Protein 7Q0D (pdb70)

Secondary structure (DSSP, 8-state):
----SSTTTSTTTHHHH-GGGGSSS-S--EE-GGG-EE-TTPPPEEEE--GGGEEEEEE-SSSEEEEE--SSSSSEEEETT-SS-EEEEEEEEEE-SSTT---SSEETTB--SEEEEEEEE-TTT-SSHHHHTTSTTSEEEEEEEEEESS--GGGHHHHHHGGG--STT-EEE--S--GGGGS-S---EEEEEE--SSTT--S-EEEEEESS-EEE-HHHHHHHHTSBSSPTTS---B-----PPP---TT---EE--/----SSTTTSTTTGGGT-GGGGSSS-S--EE-GGG-EE-TTPPPEEEE--GGGEEEEEE-SSSEEEEE--SSSSSEEEETT-SS-EEEEEEEEEE-SBTTB--SSEETTB--SEEEEEEEEETTT-SSHHHHTTSTTSEEEEEEEEEESS--GGGHHHHHHGGGS-STT-EEE--S--GGGGS-S---EEEEEE--SSTT--S-EEEEEESS-EEE-HHHHHHHHTSBSSPTTSPP-B----PPPP---TT---EE--

Sequence (516 aa):
PDWGYDDKNGPEQWSKLYPIANGNNNQSPVDIKTSEETKHDTSLKPIISVSYNPATAKEEIIINVGHSFHVNNFEEDDNDNRSVLKGGPFSSDSYRRLFFQQFHFHWGSSTTNEHGSEHTVDGVKYYSSAELHVAHWNSAKYSSLAEAASKKADGLAVIGVLLMKVGEANPKKLQQKVLDALQAIKTKGKRAPPFTNFDPSTLLPSSSLDFWTYPGSLLTHPPLYESVTWIICKEESISSVSSSEQLAQFRSLLSNVVEGDNAVPMQQHNNRPTQPPLKGRTVRRASSFFPDWGYDDKNGPEQWSKLYPPIANGNNNQSPVDIKTSEETKHDTSLKPISVSYNPATAKKEIINVGHSFHVNFEDNDNRSVLKGGPFSDSYRLFFQQFHFHWGSTNEHHGSEHTVDGVKYSSAELHVAHWNSAKYSSLAEAASKADGLAVIGVLMKVGEANPKLQKVLDALQAIKTKKGKRAPFTNFDPSTLLPSSSLDFWTYPGSLTHPPLYESVTWIICKEESISSVSSSEQLAQFRSLLSNVEGDNNAVPMQHNNRPTQPLKGRTVRASF

B-factor: mean 17.83, std 14.81, range [5.73, 691.13]

Radius of gyration: 23.75 Å; Cα contacts (8 Å, |Δi|>4): 1484; chains: 2; bounding box: 65×41×68 Å

GO terms:
  GO:0016836 hydro-lyase activity (F, IDA)
  GO:0004064 arylesterase activity (F, IMP)
  GO:0004089 carbonate dehydratase activity (F, IMP)
  GO:0004089 carbonate dehydratase activity (F, IDA)
  GO:0018820 cyanamide hydratase activity (F, IDA)
  GO:0004089 carbonate dehydratase activity (F, EXP)
  GO:0004089 carbonate dehydratase activity (F, TAS)
  GO:0005829 cytosol (C, TAS)
  GO:0005515 protein binding (F, IPI)
  GO:0070062 extracellular exosome (C, HDA)

Foldseek 3Di:
DQAACDPVHRLVPVCVVQVCSQPQFADDAEAEPVFFAADPQFFFKDWQAFQQQFWKWAAALLWIKGFGNQVDANTWIDTGPDPATWHWTIKTKFAAQAQQATDQYHYNPGHGGMKIKTKTFRVVPDPDLVVLQQAQQTMEIEMAGEHADDADCLCVLVLVCCVQHQEHGGMDTDGRDDCCSVPDPGQWWKWWFHFDNDPVTRRRYTYTYGPDHHYHHRVSSVSRQSRFSHHPPDDGHTSSGGHHYHDDNNPIHIYTYD/DQAACDPVHRLVNQCVVAVCSQPQFADDAEAEPVQAAADQVFWFKDWQAFQQQFWKWAAALLWIKTFGNFQDANTWIDTGVDPAIWTWTIKTKFAAQAQQATDQYHYNPGHGGMKIKTKTFGVVPDPDLVVQQQAQQTMEIEIAGEHADDADVLCVLVLVCLVQHQEHGGMDTRGRHGCVVVHDPDQWWKWWFHFDNHPVGRSHYTYTYGPDHHYHHRVRSVSRQNRASHHPPDDGDTSSGGHHYHHDNNPIHIYTND

Solvent-accessible surface area: 21096 Å² total; per-residue (Å²): 125,81,29,10,23,82,146,90,48,2,27,139,63,4,36,144,80,40,43,63,6,113,16,91,44,2,0,0,1,42,0,95,54,103,90,27,128,103,32,124,86,22,139,114,17,42,36,58,19,48,54,63,2,3,85,28,0,4,1,30,4,38,4,0,30,0,12,3,55,48,82,56,82,94,4,18,0,76,15,5,38,27,126,52,41,8,29,1,20,17,0,21,0,4,0,0,61,70,37,129,57,0,0,0,0,7,21,80,44,83,111,51,3,0,1,0,3,0,18,2,5,0,19,67,102,21,24,17,26,53,27,0,18,60,60,85,44,0,12,0,7,3,0,0,8,0,124,56,45,147,60,10,106,107,0,104,86,0,8,80,20,5,129,32,0,67,12,68,34,84,66,19,119,6,74,111,21,37,0,33,60,2,13,12,122,34,46,50,2,15,0,1,64,2,0,44,8,38,5,37,0,36,50,0,3,25,5,1,0,3,70,60,44,20,38,0,10,46,126,18,0,48,73,0,42,50,0,30,35,18,72,132,81,89,132,54,76,65,8,99,67,0,21,4,54,54,35,82,58,122,78,27,66,9,70,6,30,115,143,124,52,9,23,84,147,90,42,3,32,151,81,5,40,102,51,47,41,61,5,116,16,92,43,2,0,0,1,48,0,74,55,104,112,32,64,112,34,120,87,22,66,117,16,56,33,66,13,52,54,64,1,2,78,35,0,2,0,27,7,39,3,0,30,0,5,0,61,30,74,58,85,83,3,18,0,68,18,4,42,27,117,42,31,7,30,1,28,16,0,22,0,3,0,0,39,68,36,120,47,0,5,2,0,14,21,76,50,76,115,48,2,0,0,0,3,0,19,2,7,0,23,67,64,33,26,21,28,52,28,0,17,62,70,86,54,0,12,0,9,2,0,0,5,0,114,54,44,145,62,13,104,110,0,92,82,0,4,79,17,5,125,33,0,65,13,70,34,84,62,18,115,5,74,112,20,35,0,32,59,4,15,10,111,31,54,46,2,12,1,2,69,2,0,40,7,37,4,34,0,46,48,0,3,27,5,1,1,2,88,60,35,17,39,0,10,44,126,12,0,48,72,0,40,50,0,31,35,19,74,130,76,90,138,55,83,66,8,102,68,1,29,6,71,55,37,77,54,122,76,26,68,6,77,4,30,101

InterPro domains:
  IPR001148 Alpha carbonic anhydrase domain [PF00194] (12-261)
  IPR001148 Alpha carbonic anhydrase domain [PS51144] (4-261)
  IPR001148 Alpha carbonic anhydrase domain [SM01057] (6-261)
  IPR018338 Carbonic anhydrase, alpha-class, conserved site [PS00162] (106-122)
  IPR023561 Carbonic anhydrase, alpha-class [PTHR18952] (5-256)
  IPR036398 Alpha carbonic anhydrase domain superfamily [G3DSA:3.10.200.10] (1-261)
  IPR036398 Alpha carbonic anhydrase domain superfamily [SSF51069] (5-261)

Organism: Homo sapiens (NCBI:txid9606)

Nearest PDB structures (foldseek):
  2nmx-assembly1_A  TM=1.002E+00  e=7.543E-59  Homo sapiens
  1jv0-assembly1_A  TM=1.001E+00  e=1.532E-57  Homo sapiens
  1crm-assembly1_A  TM=1.000E+00  e=3.308E-56  Homo sapiens
  3czv-assembly1_A  TM=9.896E-01  e=2.058E-46  Homo sapiens
  6zr9-assembly1_A  TM=9.814E-01  e=4.605E-42  Homo sapiens

Structure (mmCIF, N/CA/C/O backbone):
data_7Q0D
#
_entry.id   7Q0D
#
_cell.length_a   62.039
_cell.length_b   73.235
_cell.length_c   120.473
_cell.angle_alpha   90.000
_cell.angle_beta   90.000
_cell.angle_gamma   90.000
#
_symmetry.space_group_name_H-M   'P 21 21 21'
#
loop_
_entity.id
_entity.type
_entity.pdbx_description
1 polymer 'Carbonic anhydrase 1'
2 non-polymer 'ZINC ION'
3 non-polymer 'methyl 4-chloranyl-2-(phenylsulfonyl)-5-sulfamoyl-benzoate'
4 non-polymer 1,2-ETHANEDIOL
5 non-polymer 'ACETATE ION'
6 non-polymer DI(HYDROXYETHYL)ETHER
7 water water
#
loop_
_atom_site.group_PDB
_atom_site.id
_atom_site.type_symbol
_atom_site.label_atom_id
_atom_site.label_alt_id
_atom_site.label_comp_id
_atom_site.label_asym_id
_atom_site.label_entity_id
_atom_site.label_seq_id
_atom_site.pdbx_PDB_ins_code
_atom_site.Cartn_x
_atom_site.Cartn_y
_atom_site.Cartn_z
_atom_site.occupancy
_atom_site.B_iso_or_equiv
_atom_site.auth_seq_id
_atom_site.auth_comp_id
_atom_site.auth_asym_id
_atom_site.auth_atom_id
_atom_site.pdbx_PDB_model_num
ATOM 1 N N . PRO A 1 4 ? 24.833 -7.316 -17.487 1.00 29.42 3 PRO A N 1
ATOM 2 C CA . PRO A 1 4 ? 25.949 -7.856 -16.595 1.00 31.24 3 PRO A CA 1
ATOM 3 C C . PRO A 1 4 ? 25.718 -9.331 -16.267 1.00 25.68 3 PRO A C 1
ATOM 4 O O . PRO A 1 4 ? 24.623 -9.886 -16.466 1.00 32.25 3 PRO A O 1
ATOM 8 N N . ASP A 1 5 ? 26.815 -9.959 -15.850 1.00 25.96 4 ASP A N 1
ATOM 9 C CA . ASP A 1 5 ? 26.821 -11.368 -15.510 1.00 25.81 4 ASP A CA 1
ATOM 10 C C . ASP A 1 5 ? 26.285 -11.611 -14.106 1.00 24.71 4 ASP A C 1
ATOM 11 O O . ASP A 1 5 ? 26.400 -12.722 -13.588 1.00 24.26 4 ASP A O 1
ATOM 16 N N . TRP A 1 6 ? 25.699 -10.589 -13.478 1.00 18.48 5 TRP A N 1
ATOM 17 C CA . TRP A 1 6 ? 25.141 -10.848 -12.141 1.00 17.03 5 TRP A CA 1
ATOM 18 C C . TRP A 1 6 ? 23.876 -10.029 -11.981 1.00 15.45 5 TRP A C 1
ATOM 19 O O . TRP A 1 6 ? 23.710 -8.977 -12.604 1.00 17.28 5 TRP A O 1
ATOM 30 N N . GLY A 1 7 ? 23.036 -10.460 -11.051 1.00 14.46 6 GLY A N 1
ATOM 31 C CA . GLY A 1 7 ? 21.840 -9.688 -10.671 1.00 14.35 6 GLY A CA 1
ATOM 32 C C . GLY A 1 7 ? 21.332 -10.194 -9.384 1.00 12.80 6 GLY A C 1
ATOM 33 O O . GLY A 1 7 ? 22.121 -10.623 -8.525 1.00 13.21 6 GLY A O 1
ATOM 34 N N . TYR A 1 8 ? 20.009 -10.168 -9.216 1.00 13.27 7 TYR A N 1
ATOM 35 C CA . TYR A 1 8 ? 19.367 -10.627 -7.980 1.00 13.81 7 TYR A CA 1
ATOM 36 C C . TYR A 1 8 ? 18.345 -11.716 -8.241 1.00 15.74 7 TYR A C 1
ATOM 37 O O . TYR A 1 8 ? 17.641 -12.103 -7.319 1.00 19.18 7 TYR A O 1
ATOM 46 N N . ASP A 1 9 ? 18.281 -12.219 -9.498 1.00 17.40 8 ASP A N 1
ATOM 47 C CA . ASP A 1 9 ? 17.326 -13.274 -9.815 1.00 20.81 8 ASP A CA 1
ATOM 48 C C . ASP A 1 9 ? 17.870 -14.648 -9.423 1.00 19.64 8 ASP A C 1
ATOM 49 O O . ASP A 1 9 ? 19.023 -14.787 -8.993 1.00 20.46 8 ASP A O 1
ATOM 54 N N . ASP A 1 10 ? 17.031 -15.663 -9.515 1.00 22.68 9 ASP A N 1
ATOM 55 C CA . ASP A 1 10 ? 17.446 -16.991 -9.097 1.00 25.27 9 ASP A CA 1
ATOM 56 C C . ASP A 1 10 ? 18.606 -17.531 -9.927 1.00 26.41 9 ASP A C 1
ATOM 57 O O . ASP A 1 10 ? 19.418 -18.323 -9.450 1.00 30.52 9 ASP A O 1
ATOM 62 N N . LYS A 1 11 ? 18.735 -17.054 -11.154 1.00 22.87 10 LYS A N 1
ATOM 63 C CA . LYS A 1 11 ? 19.760 -17.595 -12.006 1.00 24.84 10 LYS A CA 1
ATOM 64 C C . LYS A 1 11 ? 21.072 -16.805 -11.852 1.00 19.32 10 LYS A C 1
ATOM 65 O O . LYS A 1 11 ? 22.114 -17.351 -12.142 1.00 26.51 10 LYS A O 1
ATOM 67 N N . ASN A 1 12 ? 21.034 -15.540 -11.438 1.00 17.56 11 ASN A N 1
ATOM 68 C CA . ASN A 1 12 ? 22.286 -14.753 -11.397 1.00 17.97 11 ASN A CA 1
ATOM 69 C C . ASN A 1 12 ? 22.448 -14.036 -10.094 1.00 13.99 11 ASN A C 1
ATOM 70 O O . ASN A 1 12 ? 23.295 -13.109 -10.043 1.00 14.86 11 ASN A O 1
ATOM 75 N N . GLY A 1 13 ? 21.765 -14.470 -9.065 1.00 15.15 12 GLY A N 1
ATOM 76 C CA . GLY A 1 13 ? 21.686 -13.740 -7.794 1.00 14.78 12 GLY A CA 1
ATOM 77 C C . GLY A 1 13 ? 22.762 -14.152 -6.797 1.00 13.74 12 GLY A C 1
ATOM 78 O O . GLY A 1 13 ? 23.703 -14.888 -7.094 1.00 14.24 12 GLY A O 1
ATOM 79 N N . PRO A 1 14 ? 22.597 -13.642 -5.565 1.00 12.55 13 PRO A N 1
ATOM 80 C CA . PRO A 1 14 ? 23.581 -13.823 -4.513 1.00 12.23 13 PRO A CA 1
ATOM 81 C C . PRO A 1 14 ? 24.083 -15.235 -4.326 1.00 13.04 13 PRO A C 1
ATOM 82 O O . PRO A 1 14 ? 25.284 -15.416 -4.006 1.00 13.48 13 PRO A O 1
ATOM 86 N N . GLU A 1 15 ? 23.190 -16.237 -4.430 1.00 14.14 14 GLU A N 1
ATOM 87 C CA . GLU A 1 15 ? 23.617 -17.605 -4.110 1.00 16.46 14 GLU A CA 1
ATOM 88 C C . GLU A 1 15 ? 24.517 -18.117 -5.245 1.00 16.33 14 GLU A C 1
ATOM 89 O O . GLU A 1 15 ? 25.165 -19.175 -5.008 1.00 21.87 14 GLU A O 1
ATOM 95 N N . GLN A 1 16 ? 24.553 -17.468 -6.410 1.00 15.96 15 GLN A N 1
ATOM 96 C CA . GLN A 1 16 ? 25.430 -17.905 -7.487 1.00 17.83 15 GLN A CA 1
ATOM 97 C C . GLN A 1 16 ? 26.605 -16.954 -7.795 1.00 15.11 15 GLN A C 1
ATOM 98 O O . GLN A 1 16 ? 27.419 -17.267 -8.664 1.00 15.94 15 GLN A O 1
ATOM 104 N N . TRP A 1 17 ? 26.714 -15.813 -7.115 1.00 13.39 16 TRP A N 1
ATOM 105 C CA . TRP A 1 17 ? 27.807 -14.874 -7.417 1.00 13.08 16 TRP A CA 1
ATOM 106 C C . TRP A 1 17 ? 29.191 -15.451 -7.202 1.00 13.37 16 TRP A C 1
ATOM 107 O O . TRP A 1 17 ? 30.071 -15.006 -7.933 1.00 13.68 16 TRP A O 1
ATOM 118 N N . SER A 1 18 ? 29.389 -16.441 -6.366 1.00 13.08 17 SER A N 1
ATOM 119 C CA . SER A 1 18 ? 30.738 -16.979 -6.117 1.00 13.33 17 SER A CA 1
ATOM 120 C C . SER A 1 18 ? 31.330 -17.636 -7.367 1.00 13.86 17 SER A C 1
ATOM 121 O O . SER A 1 18 ? 32.547 -17.719 -7.453 1.00 16.17 17 SER A O 1
ATOM 124 N N . LYS A 1 19 ? 30.457 -18.064 -8.323 1.00 16.31 18 LYS A N 1
ATOM 125 C CA . LYS A 1 19 ? 31.054 -18.716 -9.469 1.00 17.49 18 LYS A CA 1
ATOM 126 C C . LYS A 1 19 ? 31.884 -17.724 -10.236 1.00 16.78 18 LYS A C 1
ATOM 127 O O . LYS A 1 19 ? 33.008 -18.003 -10.696 1.00 19.86 18 LYS A O 1
ATOM 133 N N . LEU A 1 20 ? 31.405 -16.522 -10.452 1.00 17.34 19 LEU A N 1
ATOM 134 C CA . LEU A 1 20 ? 32.167 -15.515 -11.166 1.00 16.67 19 LEU A CA 1
ATOM 135 C C . LEU A 1 20 ? 32.954 -14.560 -10.253 1.00 15.84 19 LEU A C 1
ATOM 136 O O . LEU A 1 20 ? 33.905 -13.930 -10.766 1.00 16.03 19 LEU A O 1
ATOM 141 N N . TYR A 1 21 ? 32.616 -14.480 -8.982 1.00 13.61 20 TYR A N 1
ATOM 142 C CA . TYR A 1 21 ? 33.332 -13.602 -8.045 1.00 13.28 20 TYR A CA 1
ATOM 143 C C . TYR A 1 21 ? 33.620 -14.428 -6.813 1.00 12.26 20 TYR A C 1
ATOM 144 O O . TYR A 1 21 ? 32.892 -14.402 -5.808 1.00 12.95 20 TYR A O 1
ATOM 153 N N . PRO A 1 22 ? 34.719 -15.201 -6.853 1.00 13.36 21 PRO A N 1
ATOM 154 C CA . PRO A 1 22 ? 34.969 -16.144 -5.715 1.00 14.13 21 PRO A CA 1
ATOM 155 C C . PRO A 1 22 ? 35.116 -15.493 -4.376 1.00 12.34 21 PRO A C 1
ATOM 156 O O . PRO A 1 22 ? 34.856 -16.165 -3.357 1.00 13.88 21 PRO A O 1
ATOM 160 N N . ILE A 1 23 ? 35.459 -14.199 -4.310 1.00 13.34 22 ILE A N 1
ATOM 161 C CA . ILE A 1 23 ? 35.513 -13.541 -3.014 1.00 12.55 22 ILE A CA 1
ATOM 162 C C . ILE A 1 23 ? 34.146 -13.451 -2.335 1.00 11.26 22 ILE A C 1
ATOM 163 O O . ILE A 1 23 ? 34.111 -13.160 -1.121 1.00 12.35 22 ILE A O 1
ATOM 168 N N . ALA A 1 24 ? 33.079 -13.811 -2.995 1.00 11.16 23 ALA A N 1
ATOM 169 C CA . ALA A 1 24 ? 31.769 -13.893 -2.306 1.00 11.88 23 ALA A CA 1
ATOM 170 C C . ALA A 1 24 ? 31.794 -14.803 -1.152 1.00 11.91 23 ALA A C 1
ATOM 171 O O . ALA A 1 24 ? 30.982 -14.619 -0.254 1.00 11.78 23 ALA A O 1
ATOM 173 N N . ASN A 1 25 ? 32.749 -15.729 -1.114 1.00 12.57 24 ASN A N 1
ATOM 174 C CA . ASN A 1 25 ? 32.878 -16.669 -0.002 1.00 12.85 24 ASN A CA 1
ATOM 175 C C . ASN A 1 25 ? 34.076 -16.330 0.893 1.00 12.70 24 ASN A C 1
ATOM 176 O O . ASN A 1 25 ? 34.616 -17.197 1.579 1.00 15.02 24 ASN A O 1
ATOM 181 N N . GLY A 1 26 ? 34.480 -15.063 0.875 1.00 12.93 25 GLY A N 1
ATOM 182 C CA . GLY A 1 26 ? 35.602 -14.571 1.668 1.00 13.38 25 GLY A CA 1
ATOM 183 C C . GLY A 1 26 ? 35.299 -14.409 3.133 1.00 12.07 25 GLY A C 1
ATOM 184 O O . GLY A 1 26 ? 34.194 -14.721 3.616 1.00 13.28 25 GLY A O 1
ATOM 185 N N . ASN A 1 27 ? 36.310 -13.892 3.863 1.00 12.58 26 ASN A N 1
ATOM 186 C CA . ASN A 1 27 ? 36.239 -13.757 5.304 1.00 13.27 26 ASN A CA 1
ATOM 187 C C . ASN A 1 27 ? 35.810 -12.399 5.758 1.00 11.45 26 ASN A C 1
ATOM 188 O O . ASN A 1 27 ? 35.656 -12.196 6.956 1.00 14.19 26 ASN A O 1
ATOM 193 N N A ASN A 1 28 ? 35.677 -11.449 4.800 0.50 9.77 27 ASN A N 1
ATOM 194 N N B ASN A 1 28 ? 35.520 -11.479 4.833 0.50 10.70 27 ASN A N 1
ATOM 195 C CA A ASN A 1 28 ? 35.275 -10.076 5.108 0.50 8.67 27 ASN A CA 1
ATOM 196 C CA B ASN A 1 28 ? 35.156 -10.147 5.256 0.50 10.46 27 ASN A CA 1
ATOM 197 C C A ASN A 1 28 ? 34.023 -9.604 4.367 0.50 8.97 27 ASN A C 1
ATOM 198 C C B ASN A 1 28 ? 34.055 -9.668 4.341 0.50 10.31 27 ASN A C 1
ATOM 199 O O A ASN A 1 28 ? 33.928 -8.419 3.969 0.50 7.75 27 ASN A O 1
ATOM 200 O O B ASN A 1 28 ? 34.111 -8.572 3.752 0.50 11.05 27 ASN A O 1
ATOM 209 N N . GLN A 1 29 ? 33.014 -10.509 4.181 1.00 9.21 28 GLN A N 1
ATOM 210 C CA . GLN A 1 29 ? 31.877 -10.177 3.330 1.00 8.93 28 GLN A CA 1
ATOM 211 C C . GLN A 1 29 ? 30.777 -9.451 4.081 1.00 8.49 28 GLN A C 1
ATOM 212 O O . GLN A 1 29 ? 30.603 -9.637 5.316 1.00 9.27 28 GLN A O 1
ATOM 218 N N . SER A 1 30 ? 30.033 -8.655 3.346 1.00 8.23 29 SER A N 1
ATOM 219 C CA . SER A 1 30 ? 28.928 -7.856 3.910 1.00 8.64 29 SER A CA 1
ATOM 220 C C . SER A 1 30 ? 27.671 -8.132 3.099 1.00 7.38 29 SER A C 1
ATOM 221 O O . SER A 1 30 ? 27.750 -8.521 1.923 1.00 8.90 29 SER A O 1
ATOM 224 N N . PRO A 1 31 ? 26.484 -7.923 3.664 1.00 7.53 30 PRO A N 1
ATOM 225 C CA . PRO A 1 31 ? 26.224 -7.429 5.014 1.00 7.93 30 PRO A CA 1
ATOM 226 C C . PRO A 1 31 ? 26.344 -8.548 6.066 1.00 8.56 30 PRO A C 1
ATOM 227 O O . PRO A 1 31 ? 26.598 -9.715 5.692 1.00 8.89 30 PRO A O 1
ATOM 231 N N . VAL A 1 32 ? 26.172 -8.195 7.336 1.00 8.15 31 VAL A N 1
ATOM 232 C CA . VAL A 1 32 ? 26.202 -9.154 8.442 1.00 8.65 31 VAL A CA 1
ATOM 233 C C . VAL A 1 32 ? 25.047 -8.839 9.341 1.00 8.76 31 VAL A C 1
ATOM 234 O O . VAL A 1 32 ? 24.453 -7.744 9.324 1.00 9.38 31 VAL A O 1
ATOM 238 N N . ASP A 1 33 ? 24.706 -9.841 10.172 1.00 8.99 32 ASP A N 1
ATOM 239 C CA . ASP A 1 33 ? 23.819 -9.619 11.324 1.00 9.31 32 ASP A CA 1
ATOM 240 C C . ASP A 1 33 ? 24.671 -9.062 12.468 1.00 9.22 32 ASP A C 1
ATOM 241 O O . ASP A 1 33 ? 25.699 -9.635 12.808 1.00 12.87 32 ASP A O 1
ATOM 246 N N . ILE A 1 34 ? 24.251 -7.979 13.081 1.00 9.62 33 ILE A N 1
ATOM 247 C CA . ILE A 1 34 ? 24.887 -7.407 14.256 1.00 10.06 33 ILE A CA 1
ATOM 248 C C . ILE A 1 34 ? 24.159 -7.945 15.468 1.00 10.05 33 ILE A C 1
ATOM 249 O O . ILE A 1 34 ? 23.011 -7.556 15.744 1.00 10.84 33 ILE A O 1
ATOM 254 N N . LYS A 1 35 ? 24.830 -8.822 16.209 1.00 11.03 34 LYS A N 1
ATOM 255 C CA . LYS A 1 35 ? 24.290 -9.357 17.450 1.00 12.55 34 LYS A CA 1
ATOM 256 C C . LYS A 1 35 ? 24.780 -8.350 18.478 1.00 12.53 34 LYS A C 1
ATOM 257 O O . LYS A 1 35 ? 25.985 -8.215 18.688 1.00 14.04 34 LYS A O 1
ATOM 263 N N . THR A 1 36 ? 23.860 -7.638 19.120 1.00 12.98 35 THR A N 1
ATOM 264 C CA . THR A 1 36 ? 24.258 -6.603 20.037 1.00 14.36 35 THR A CA 1
ATOM 265 C C . THR A 1 36 ? 24.941 -7.131 21.277 1.00 15.47 35 THR A C 1
ATOM 266 O O . THR A 1 36 ? 25.789 -6.433 21.785 1.00 18.30 35 THR A O 1
ATOM 270 N N . SER A 1 37 ? 24.599 -8.335 21.707 1.00 15.60 36 SER A N 1
ATOM 271 C CA . SER A 1 37 ? 25.308 -8.875 22.894 1.00 18.28 36 SER A CA 1
ATOM 272 C C . SER A 1 37 ? 26.724 -9.179 22.625 1.00 15.77 36 SER A C 1
ATOM 273 O O . SER A 1 37 ? 27.464 -9.307 23.617 1.00 20.00 36 SER A O 1
ATOM 276 N N A GLU A 1 38 ? 27.136 -9.244 21.363 0.50 14.17 37 GLU A N 1
ATOM 277 N N B GLU A 1 38 ? 27.175 -9.214 21.357 0.50 14.15 37 GLU A N 1
ATOM 278 C CA A GLU A 1 38 ? 28.515 -9.582 21.033 0.50 13.95 37 GLU A CA 1
ATOM 279 C CA B GLU A 1 38 ? 28.522 -9.581 21.045 0.50 14.80 37 GLU A CA 1
ATOM 280 C C A GLU A 1 38 ? 29.390 -8.395 20.639 0.50 12.34 37 GLU A C 1
ATOM 281 C C B GLU A 1 38 ? 29.361 -8.398 20.568 0.50 12.46 37 GLU A C 1
ATOM 282 O O A GLU A 1 38 ? 30.601 -8.549 20.483 0.50 13.99 37 GLU A O 1
ATOM 283 O O B GLU A 1 38 ? 30.547 -8.582 20.267 0.50 14.03 37 GLU A O 1
ATOM 294 N N . THR A 1 39 ? 28.795 -7.219 20.465 1.00 11.84 38 THR A N 1
ATOM 295 C CA . THR A 1 39 ? 29.588 -6.080 20.087 1.00 10.75 38 THR A CA 1
ATOM 296 C C . THR A 1 39 ? 30.589 -5.695 21.168 1.00 11.24 38 THR A C 1
ATOM 297 O O . THR A 1 39 ? 30.349 -5.989 22.351 1.00 13.90 38 THR A O 1
ATOM 301 N N . LYS A 1 40 ? 31.661 -5.052 20.799 1.00 11.06 39 LYS A N 1
ATOM 302 C CA . LYS A 1 40 ? 32.654 -4.625 21.765 1.00 10.79 39 LYS A CA 1
ATOM 303 C C . LYS A 1 40 ? 32.862 -3.145 21.666 1.00 9.69 39 LYS A C 1
ATOM 304 O O . LYS A 1 40 ? 33.019 -2.577 20.569 1.00 11.17 39 LYS A O 1
ATOM 310 N N . HIS A 1 41 ? 32.865 -2.432 22.763 1.00 12.12 40 HIS A N 1
ATOM 311 C CA . HIS A 1 41 ? 33.066 -1.015 22.782 1.00 11.66 40 HIS A CA 1
ATOM 312 C C . HIS A 1 41 ? 34.532 -0.739 22.693 1.00 12.29 40 HIS A C 1
ATOM 313 O O . HIS A 1 41 ? 35.387 -1.262 23.441 1.00 13.68 40 HIS A O 1
ATOM 320 N N . ASP A 1 42 ? 34.950 0.146 21.750 1.00 12.89 41 ASP A N 1
ATOM 321 C CA . ASP A 1 42 ? 36.317 0.586 21.560 1.00 12.46 41 ASP A CA 1
ATOM 322 C C . ASP A 1 42 ? 36.438 2.020 21.938 1.00 12.90 41 ASP A C 1
ATOM 323 O O . ASP A 1 42 ? 35.795 2.902 21.342 1.00 12.32 41 ASP A O 1
ATOM 328 N N . THR A 1 43 ? 37.176 2.271 23.026 1.00 12.35 42 THR A N 1
ATOM 329 C CA . THR A 1 43 ? 37.234 3.630 23.593 1.00 12.77 42 THR A CA 1
ATOM 330 C C . THR A 1 43 ? 37.998 4.590 22.654 1.00 12.81 42 THR A C 1
ATOM 331 O O . THR A 1 43 ? 37.938 5.769 22.877 1.00 13.92 42 THR A O 1
ATOM 335 N N . SER A 1 44 ? 38.694 4.092 21.631 1.00 12.38 43 SER A N 1
ATOM 336 C CA . SER A 1 44 ? 39.387 4.952 20.687 1.00 13.14 43 SER A CA 1
ATOM 337 C C . SER A 1 44 ? 38.445 5.509 19.617 1.00 11.51 43 SER A C 1
ATOM 338 O O . SER A 1 44 ? 38.846 6.435 18.946 1.00 13.76 43 SER A O 1
ATOM 341 N N . LEU A 1 45 ? 37.265 4.944 19.457 1.00 11.31 44 LEU A N 1
ATOM 342 C CA . LEU A 1 45 ? 36.363 5.469 18.429 1.00 11.69 44 LEU A CA 1
ATOM 343 C C . LEU A 1 45 ? 35.984 6.907 18.721 1.00 14.14 44 LEU A C 1
ATOM 344 O O . LEU A 1 45 ? 35.833 7.271 19.886 1.00 20.55 44 LEU A O 1
ATOM 349 N N . LYS A 1 46 ? 35.962 7.779 17.780 1.00 12.26 45 LYS A N 1
ATOM 350 C CA . LYS A 1 46 ? 35.456 9.106 17.935 1.00 12.40 45 LYS A CA 1
ATOM 351 C C . LYS A 1 46 ? 34.027 9.186 17.383 1.00 11.44 45 LYS A C 1
ATOM 352 O O . LYS A 1 46 ? 33.648 8.337 16.618 1.00 11.35 45 LYS A O 1
ATOM 358 N N . PRO A 1 47 ? 33.270 10.246 17.719 1.00 12.26 46 PRO A N 1
ATOM 359 C CA . PRO A 1 47 ? 32.033 10.437 16.983 1.00 11.89 46 PRO A CA 1
ATOM 360 C C . PRO A 1 47 ? 32.294 10.559 15.499 1.00 10.99 46 PRO A C 1
ATOM 361 O O . PRO A 1 47 ? 33.345 11.050 15.057 1.00 11.92 46 PRO A O 1
ATOM 365 N N A ILE A 1 48 ? 31.281 10.166 14.730 0.50 11.48 47 ILE A N 1
ATOM 366 N N B ILE A 1 48 ? 31.368 10.122 14.648 0.50 11.93 47 ILE A N 1
ATOM 367 C CA A ILE A 1 48 ? 31.204 10.447 13.300 0.50 10.64 47 ILE A CA 1
ATOM 368 C CA B ILE A 1 48 ? 31.594 10.480 13.240 0.50 12.03 47 ILE A CA 1
ATOM 369 C C A ILE A 1 48 ? 30.981 11.938 13.002 0.50 11.12 47 ILE A C 1
ATOM 370 C C B ILE A 1 48 ? 31.057 11.852 12.993 0.50 11.55 47 ILE A C 1
ATOM 371 O O A ILE A 1 48 ? 30.173 12.576 13.671 0.50 13.90 47 ILE A O 1
ATOM 372 O O B ILE A 1 48 ? 30.140 12.306 13.692 0.50 15.50 47 ILE A O 1
ATOM 381 N N . SER A 1 49 ? 31.671 12.464 11.997 1.00 11.50 48 SER A N 1
ATOM 382 C CA . SER A 1 49 ? 31.440 13.815 11.599 1.00 14.92 48 SER A CA 1
ATOM 383 C C . SER A 1 49 ? 31.209 13.793 10.094 1.00 12.31 48 SER A C 1
ATOM 384 O O . SER A 1 49 ? 32.005 13.266 9.326 1.00 14.33 48 SER A O 1
ATOM 387 N N . VAL A 1 50 ? 30.052 14.266 9.679 1.00 11.69 49 VAL A N 1
ATOM 388 C CA . VAL A 1 50 ? 29.772 14.394 8.271 1.00 11.42 49 VAL A CA 1
ATOM 389 C C . VAL A 1 50 ? 29.742 15.875 7.947 1.00 13.12 49 VAL A C 1
ATOM 390 O O . VAL A 1 50 ? 29.148 16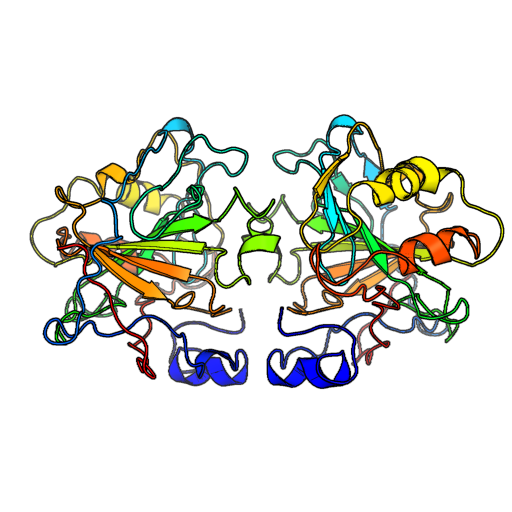.680 8.671 1.00 16.47 49 VAL A O 1
ATOM 394 N N . SER A 1 51 ? 30.470 16.216 6.930 1.00 11.00 50 SER A N 1
ATOM 395 C CA . SER A 1 51 ? 30.567 17.642 6.508 1.00 13.36 50 SER A CA 1
ATOM 396 C C . SER A 1 51 ? 30.383 17.631 4.995 1.00 10.94 50 SER A C 1
ATOM 397 O O . SER A 1 51 ? 31.382 17.562 4.270 1.00 11.42 50 SER A O 1
ATOM 400 N N . TYR A 1 52 ? 29.134 17.679 4.559 1.00 10.21 51 TYR A N 1
ATOM 401 C CA . TYR A 1 52 ? 28.838 17.605 3.125 1.00 9.00 51 TYR A CA 1
ATOM 402 C C . TYR A 1 52 ? 28.463 18.952 2.585 1.00 10.27 51 TYR A C 1
ATOM 403 O O . TYR A 1 52 ? 27.819 19.772 3.260 1.00 16.51 51 TYR A O 1
ATOM 412 N N . ASN A 1 53 ? 28.788 19.204 1.362 1.00 10.08 52 ASN A N 1
ATOM 413 C CA . ASN A 1 53 ? 28.459 20.487 0.732 1.00 10.03 52 ASN A CA 1
ATOM 414 C C . ASN A 1 53 ? 27.367 20.193 -0.299 1.00 9.15 52 ASN A C 1
ATOM 415 O O . ASN A 1 53 ? 27.572 19.365 -1.204 1.00 9.84 52 ASN A O 1
ATOM 420 N N . PRO A 1 54 ? 26.180 20.799 -0.181 1.00 9.87 53 PRO A N 1
ATOM 421 C CA . PRO A 1 54 ? 25.056 20.408 -1.059 1.00 10.32 53 PRO A CA 1
ATOM 422 C C . PRO A 1 54 ? 25.358 20.686 -2.544 1.00 9.57 53 PRO A C 1
ATOM 423 O O . PRO A 1 54 ? 24.710 20.085 -3.386 1.00 10.89 53 PRO A O 1
ATOM 427 N N . ALA A 1 55 ? 26.301 21.587 -2.848 1.00 10.46 54 ALA A N 1
ATOM 428 C CA . ALA A 1 55 ? 26.648 21.885 -4.246 1.00 11.00 54 ALA A CA 1
ATOM 429 C C . ALA A 1 55 ? 27.417 20.784 -4.857 1.00 10.85 54 ALA A C 1
ATOM 430 O O . ALA A 1 55 ? 27.695 20.838 -6.071 1.00 13.25 54 ALA A O 1
ATOM 432 N N . THR A 1 56 ? 27.845 19.742 -4.109 1.00 9.87 55 THR A N 1
ATOM 433 C CA . THR A 1 56 ? 28.458 18.608 -4.720 1.00 9.62 55 THR A CA 1
ATOM 434 C C . THR A 1 56 ? 27.458 17.590 -5.285 1.00 8.81 55 THR A C 1
ATOM 435 O O . THR A 1 56 ? 27.892 16.687 -6.032 1.00 9.50 55 THR A O 1
ATOM 439 N N . ALA A 1 57 ? 26.177 17.697 -4.991 1.00 9.48 56 ALA A N 1
ATOM 440 C CA . ALA A 1 57 ? 25.225 16.752 -5.623 1.00 9.08 56 ALA A CA 1
ATOM 441 C C . ALA A 1 57 ? 25.319 16.943 -7.150 1.00 8.87 56 ALA A C 1
ATOM 442 O O . ALA A 1 57 ? 25.299 18.084 -7.604 1.00 10.04 56 ALA A O 1
ATOM 444 N N . LYS A 1 58 ? 25.336 15.840 -7.864 1.00 9.13 57 LYS A N 1
ATOM 445 C CA . LYS A 1 58 ? 25.516 15.916 -9.332 1.00 9.54 57 LYS A CA 1
ATOM 446 C C . LYS A 1 58 ? 24.395 15.272 -10.135 1.00 9.37 57 LYS A C 1
ATOM 447 O O . LYS A 1 58 ? 23.826 15.937 -11.016 1.00 10.95 57 LYS A O 1
ATOM 453 N N A GLU A 1 59 ? 24.103 13.983 -9.962 0.50 8.86 58 GLU A N 1
ATOM 454 N N B GLU A 1 59 ? 24.146 13.972 -9.977 0.50 8.98 58 GLU A N 1
ATOM 455 C CA A GLU A 1 59 ? 23.341 13.267 -10.975 0.50 9.37 58 GLU A CA 1
ATOM 456 C CA B GLU A 1 59 ? 23.348 13.264 -10.965 0.50 9.36 58 GLU A CA 1
ATOM 457 C C A GLU A 1 59 ? 22.685 12.071 -10.328 0.50 8.32 58 GLU A C 1
ATOM 458 C C B GLU A 1 59 ? 22.689 12.057 -10.333 0.50 8.36 58 GLU A C 1
ATOM 459 O O A GLU A 1 59 ? 23.286 11.474 -9.452 0.50 11.03 58 GLU A O 1
ATOM 460 O O B GLU A 1 59 ? 23.267 11.478 -9.429 0.50 10.97 58 GLU A O 1
ATOM 471 N N . ILE A 1 60 ? 21.490 11.705 -10.795 1.00 8.46 59 ILE A N 1
ATOM 472 C CA . ILE A 1 60 ? 20.804 10.468 -10.415 1.00 8.69 59 ILE A CA 1
ATOM 473 C C . ILE A 1 60 ? 20.762 9.538 -11.620 1.00 8.55 59 ILE A C 1
ATOM 474 O O . ILE A 1 60 ? 20.530 10.039 -12.741 1.00 9.50 59 ILE A O 1
ATOM 479 N N A ILE A 1 61 ? 21.029 8.263 -11.420 0.50 8.32 60 ILE A N 1
ATOM 480 N N B ILE A 1 61 ? 21.009 8.265 -11.423 0.50 8.37 60 ILE A N 1
ATOM 481 C CA A ILE A 1 61 ? 21.344 7.322 -12.501 0.50 8.07 60 ILE A CA 1
ATOM 482 C CA B ILE A 1 61 ? 21.159 7.362 -12.563 0.50 9.40 60 ILE A CA 1
ATOM 483 C C A ILE A 1 61 ? 20.601 6.006 -12.215 0.50 8.01 60 ILE A C 1
ATOM 484 C C B ILE A 1 61 ? 20.567 6.007 -12.216 0.50 8.07 60 ILE A C 1
ATOM 485 O O A ILE A 1 61 ? 20.711 5.486 -11.113 0.50 8.30 60 ILE A O 1
ATOM 486 O O B ILE A 1 61 ? 20.731 5.479 -11.113 0.50 8.32 60 ILE A O 1
ATOM 495 N N . ASN A 1 62 ? 19.859 5.434 -13.181 1.00 8.21 61 ASN A N 1
ATOM 496 C CA . ASN A 1 62 ? 19.328 4.104 -13.090 1.00 8.68 61 ASN A CA 1
ATOM 497 C C . ASN A 1 62 ? 20.395 3.107 -13.593 1.00 8.60 61 ASN A C 1
ATOM 498 O O . ASN A 1 62 ? 20.777 3.166 -14.751 1.00 9.13 61 ASN A O 1
ATOM 503 N N . VAL A 1 63 ? 20.874 2.293 -12.672 1.00 8.91 62 VAL A N 1
ATOM 504 C CA . VAL A 1 63 ? 21.975 1.343 -13.006 1.00 9.29 62 VAL A CA 1
ATOM 505 C C . VAL A 1 63 ? 21.406 -0.078 -13.191 1.00 9.20 62 VAL A C 1
ATOM 506 O O . VAL A 1 63 ? 22.171 -1.058 -13.136 1.00 11.22 62 VAL A O 1
ATOM 510 N N . GLY A 1 64 ? 20.106 -0.219 -13.450 1.00 9.11 63 GLY A N 1
ATOM 511 C CA . GLY A 1 64 ? 19.565 -1.534 -13.819 1.00 9.35 63 GLY A CA 1
ATOM 512 C C . GLY A 1 64 ? 19.093 -2.337 -12.648 1.00 9.08 63 GLY A C 1
ATOM 513 O O . GLY A 1 64 ? 17.954 -2.798 -12.614 1.00 11.83 63 GLY A O 1
ATOM 514 N N . HIS A 1 65 ? 19.972 -2.532 -11.650 1.00 8.66 64 HIS A N 1
ATOM 515 C CA . HIS A 1 65 ? 19.600 -3.240 -10.467 1.00 9.85 64 HIS A CA 1
ATOM 516 C C . HIS A 1 65 ? 19.252 -2.286 -9.327 1.00 9.07 64 HIS A C 1
ATOM 517 O O . HIS A 1 65 ? 18.748 -2.763 -8.270 1.00 9.18 64 HIS A O 1
ATOM 524 N N . SER A 1 66 ? 19.530 -1.009 -9.475 1.00 8.87 65 SER A N 1
ATOM 525 C CA . SER A 1 66 ? 19.316 -0.032 -8.413 1.00 8.55 65 SER A CA 1
ATOM 526 C C . SER A 1 66 ? 19.362 1.331 -9.092 1.00 8.45 65 SER A C 1
ATOM 527 O O . SER A 1 66 ? 19.354 1.455 -10.350 1.00 8.90 65 SER A O 1
ATOM 530 N N . PHE A 1 67 ? 19.398 2.404 -8.260 1.00 7.79 66 PHE A N 1
ATOM 531 C CA . PHE A 1 67 ? 19.701 3.712 -8.760 1.00 7.62 66 PHE A CA 1
ATOM 532 C C . PHE A 1 67 ? 20.686 4.350 -7.810 1.00 7.30 66 PHE A C 1
ATOM 533 O O . PHE A 1 67 ? 20.725 4.019 -6.626 1.00 8.23 66 PHE A O 1
ATOM 541 N N . HIS A 1 68 ? 21.482 5.268 -8.358 1.00 8.04 67 HIS A N 1
ATOM 542 C CA . HIS A 1 68 ? 22.539 5.957 -7.629 1.00 10.17 67 HIS A CA 1
ATOM 543 C C . HIS A 1 68 ? 22.493 7.478 -7.700 1.00 8.42 67 HIS A C 1
ATOM 544 O O . HIS A 1 68 ? 22.307 8.044 -8.777 1.00 9.96 67 HIS A O 1
ATOM 551 N N . VAL A 1 69 ? 22.665 8.146 -6.562 1.00 8.38 68 VAL A N 1
ATOM 552 C CA . VAL A 1 69 ? 22.801 9.599 -6.592 1.00 8.57 68 VAL A CA 1
ATOM 553 C C . VAL A 1 69 ? 24.295 9.895 -6.429 1.00 8.55 68 VAL A C 1
ATOM 554 O O . VAL A 1 69 ? 24.875 9.625 -5.375 1.00 9.10 68 VAL A O 1
ATOM 558 N N A ASN A 1 70 ? 24.926 10.374 -7.521 0.50 9.82 69 ASN A N 1
ATOM 559 N N B ASN A 1 70 ? 24.952 10.367 -7.503 0.50 9.57 69 ASN A N 1
ATOM 560 C CA A ASN A 1 70 ? 26.343 10.676 -7.550 0.50 9.50 69 ASN A CA 1
ATOM 561 C CA B ASN A 1 70 ? 26.373 10.637 -7.504 0.50 10.10 69 ASN A CA 1
ATOM 562 C C A ASN A 1 70 ? 26.630 12.096 -7.136 0.50 8.81 69 ASN A C 1
ATOM 563 C C B ASN A 1 70 ? 26.668 12.090 -7.174 0.50 8.94 69 ASN A C 1
ATOM 564 O O A ASN A 1 70 ? 25.835 13.029 -7.446 0.50 9.11 69 ASN A O 1
ATOM 565 O O B ASN A 1 70 ? 25.897 13.027 -7.494 0.50 9.49 69 ASN A O 1
ATOM 574 N N . PHE A 1 71 ? 27.785 12.271 -6.513 1.00 8.67 70 PHE A N 1
ATOM 575 C CA . PHE A 1 71 ? 28.329 13.558 -6.130 1.00 9.38 70 PHE A CA 1
ATOM 576 C C . PHE A 1 71 ? 29.600 13.876 -6.888 1.00 10.20 70 PHE A C 1
ATOM 577 O O . PHE A 1 71 ? 30.347 12.945 -7.277 1.00 12.76 70 PHE A O 1
ATOM 585 N N A GLU A 1 72 ? 29.827 15.148 -7.018 0.50 9.58 71 GLU A N 1
ATOM 586 N N B GLU A 1 72 ? 29.925 15.127 -7.100 0.50 9.55 71 GLU A N 1
ATOM 587 C CA A GLU A 1 72 ? 30.983 15.589 -7.754 0.50 9.70 71 GLU A CA 1
ATOM 588 C CA B GLU A 1 72 ? 31.252 15.484 -7.697 0.50 12.97 71 GLU A CA 1
ATOM 589 C C A GLU A 1 72 ? 32.244 15.023 -7.188 0.50 9.37 71 GLU A C 1
ATOM 590 C C B GLU A 1 72 ? 32.394 14.969 -6.776 0.50 14.76 71 GLU A C 1
ATOM 591 O O A GLU A 1 72 ? 32.509 15.105 -5.958 0.50 13.63 71 GLU A O 1
ATOM 592 O O B GLU A 1 72 ? 32.352 15.255 -5.589 0.50 13.41 71 GLU A O 1
ATOM 603 N N A ASP A 1 73 ? 33.059 14.430 -8.073 0.50 10.54 72 ASP A N 1
ATOM 604 N N B ASP A 1 73 ? 33.397 14.189 -7.204 0.50 16.77 72 ASP A N 1
ATOM 605 C CA A ASP A 1 73 ? 34.194 13.605 -7.549 0.50 9.13 72 ASP A CA 1
ATOM 606 C CA B ASP A 1 73 ? 34.349 13.652 -6.165 0.50 15.72 72 ASP A CA 1
ATOM 607 C C A ASP A 1 73 ? 35.463 14.284 -7.960 0.50 8.77 72 ASP A C 1
ATOM 608 C C B ASP A 1 73 ? 35.775 14.190 -6.581 0.50 16.04 72 ASP A C 1
ATOM 609 O O A ASP A 1 73 ? 36.342 13.662 -8.522 0.50 10.52 72 ASP A O 1
ATOM 610 O O B ASP A 1 73 ? 36.690 13.331 -6.169 0.50 20.07 72 ASP A O 1
ATOM 619 N N . ASN A 1 74 ? 35.837 15.298 -7.356 1.00 16.74 73 ASN A N 1
ATOM 620 C CA . ASN A 1 74 ? 36.933 16.166 -7.804 1.00 21.54 73 ASN A CA 1
ATOM 621 C C . ASN A 1 74 ? 37.777 16.773 -6.791 1.00 22.48 73 ASN A C 1
ATOM 622 O O . ASN A 1 74 ? 38.922 17.166 -7.012 1.00 31.28 73 ASN A O 1
ATOM 627 N N . ASP A 1 75 ? 37.172 16.843 -5.649 1.00 15.38 74 ASP A N 1
ATOM 628 C CA . ASP A 1 75 ? 37.853 17.476 -4.500 1.00 13.81 74 ASP A CA 1
ATOM 629 C C . ASP A 1 75 ? 37.210 17.058 -3.169 1.00 14.23 74 ASP A C 1
ATOM 630 O O . ASP A 1 75 ? 36.289 16.191 -3.186 1.00 15.26 74 ASP A O 1
ATOM 635 N N . ASN A 1 76 ? 37.729 17.601 -2.071 1.00 12.58 75 ASN A N 1
ATOM 636 C CA . ASN A 1 76 ? 37.284 17.246 -0.731 1.00 14.27 75 ASN A CA 1
ATOM 637 C C . ASN A 1 76 ? 36.233 18.144 -0.095 1.00 24.78 75 ASN A C 1
ATOM 638 O O . ASN A 1 76 ? 36.218 18.299 1.103 1.00 13.58 75 ASN A O 1
ATOM 643 N N . ARG A 1 77 ? 35.327 18.687 -0.901 1.00 10.55 76 ARG A N 1
ATOM 644 C CA . ARG A 1 77 ? 34.276 19.565 -0.388 1.00 10.29 76 ARG A CA 1
ATOM 645 C C . ARG A 1 77 ? 33.281 18.850 0.534 1.00 7.89 76 ARG A C 1
ATOM 646 O O . ARG A 1 77 ? 32.658 19.479 1.390 1.00 10.20 76 ARG A O 1
ATOM 654 N N . SER A 1 78 ? 33.135 17.541 0.354 1.00 8.79 77 SER A N 1
ATOM 655 C CA . SER A 1 78 ? 32.208 16.737 1.157 1.00 8.64 77 SER A CA 1
ATOM 656 C C . SER A 1 78 ? 32.959 15.549 1.712 1.00 8.59 77 SER A C 1
ATOM 657 O O . SER A 1 78 ? 33.381 14.698 0.924 1.00 9.61 77 SER A O 1
ATOM 660 N N . VAL A 1 79 ? 33.057 15.477 3.027 1.00 8.91 78 VAL A N 1
ATOM 661 C CA . VAL A 1 79 ? 33.862 14.453 3.659 1.00 9.91 78 VAL A CA 1
ATOM 662 C C . VAL A 1 79 ? 33.155 13.875 4.897 1.00 9.14 78 VAL A C 1
ATOM 663 O O . VAL A 1 79 ? 32.351 14.545 5.569 1.00 10.71 78 VAL A O 1
ATOM 667 N N . LEU A 1 80 ? 33.534 12.635 5.148 1.00 9.67 79 LEU A N 1
ATOM 668 C CA . LEU A 1 80 ? 33.269 11.903 6.384 1.00 9.52 79 LEU A CA 1
ATOM 669 C C . LEU A 1 80 ? 34.565 11.840 7.174 1.00 10.50 79 LEU A C 1
ATOM 670 O O . LEU A 1 80 ? 35.627 11.465 6.612 1.00 11.86 79 LEU A O 1
ATOM 675 N N 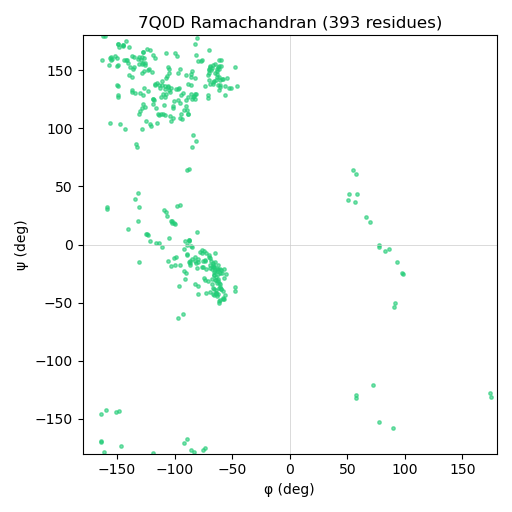. LYS A 1 81 ? 34.471 12.074 8.469 1.00 11.23 80 LYS A N 1
ATOM 676 C CA . LYS A 1 81 ? 35.662 12.018 9.339 1.00 14.28 80 LYS A CA 1
ATOM 677 C C . LYS A 1 81 ? 35.218 11.388 10.664 1.00 10.84 80 LYS A C 1
ATOM 678 O O . LYS A 1 81 ? 34.046 11.198 10.954 1.00 11.21 80 LYS A O 1
ATOM 683 N N . GLY A 1 82 ? 36.223 11.170 11.534 1.00 11.29 81 GLY A N 1
ATOM 684 C CA . GLY A 1 82 ? 35.948 10.639 12.842 1.00 11.59 81 GLY A CA 1
ATOM 685 C C . GLY A 1 82 ? 35.689 9.174 12.844 1.00 10.19 81 GLY A C 1
ATOM 686 O O . GLY A 1 82 ? 36.169 8.389 12.014 1.00 11.29 81 GLY A O 1
ATOM 687 N N . GLY A 1 83 ? 34.901 8.717 13.838 1.00 11.87 82 GLY A N 1
ATOM 688 C CA . GLY A 1 83 ? 34.619 7.293 13.972 1.00 11.70 82 GLY A CA 1
ATOM 689 C C . G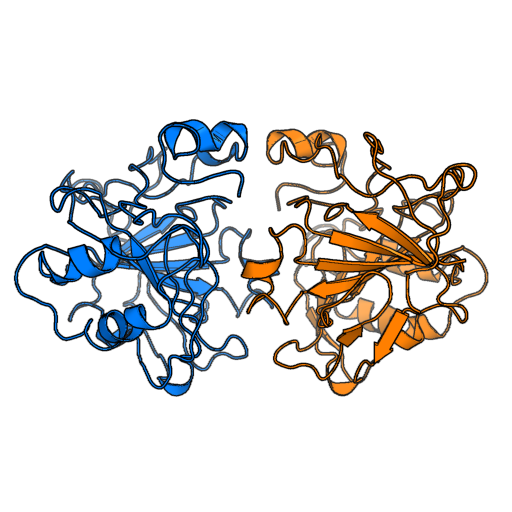LY A 1 83 ? 35.910 6.496 14.118 1.00 10.84 82 GLY A C 1
ATOM 690 O O . GLY A 1 83 ? 36.762 6.846 14.941 1.00 12.05 82 GLY A O 1
ATOM 691 N N . PRO A 1 84 ? 36.076 5.443 13.306 1.00 10.24 83 PRO A N 1
ATOM 692 C CA . PRO A 1 84 ? 37.308 4.616 13.351 1.00 11.57 83 PRO A CA 1
ATOM 693 C C . PRO A 1 84 ? 38.387 5.153 12.481 1.00 11.01 83 PRO A C 1
ATOM 694 O O . PRO A 1 84 ? 39.438 4.536 12.375 1.00 13.58 83 PRO A O 1
ATOM 698 N N . PHE A 1 85 ? 38.174 6.325 11.810 1.00 11.21 84 PHE A N 1
ATOM 699 C CA . PHE A 1 85 ? 39.073 6.764 10.743 1.00 12.49 84 PHE A CA 1
ATOM 700 C C . PHE A 1 85 ? 40.154 7.716 11.234 1.00 14.66 84 PHE A C 1
ATOM 701 O O . PHE A 1 85 ? 39.844 8.624 12.068 1.00 19.42 84 PHE A O 1
ATOM 709 N N A SER A 1 86 ? 41.342 7.621 10.648 0.50 18.90 85 SER A N 1
ATOM 710 N N B SER A 1 86 ? 41.338 7.600 10.617 0.50 19.13 85 SER A N 1
ATOM 711 C CA A SER A 1 86 ? 42.319 8.699 10.855 0.50 26.42 85 SER A CA 1
ATOM 712 C CA B SER A 1 86 ? 42.446 8.566 10.793 0.50 19.69 85 SER A CA 1
ATOM 713 C C A SER A 1 86 ? 42.209 9.718 9.686 0.50 25.33 85 SER A C 1
ATOM 714 C C B SER A 1 86 ? 42.599 9.479 9.558 0.50 22.24 85 SER A C 1
ATOM 715 O O A SER A 1 86 ? 42.447 10.920 9.924 0.50 36.02 85 SER A O 1
ATOM 716 O O B SER A 1 86 ? 43.426 10.372 9.638 0.50 28.97 85 SER A O 1
ATOM 721 N N . ASP A 1 87 ? 41.893 9.190 8.487 1.00 23.18 86 ASP A N 1
ATOM 722 C CA . ASP A 1 87 ? 41.841 9.958 7.237 1.00 27.14 86 ASP A CA 1
ATOM 723 C C . ASP A 1 87 ? 40.392 10.434 6.986 1.00 16.82 86 ASP A C 1
ATOM 724 O O . ASP A 1 87 ? 39.467 9.757 7.457 1.00 16.46 86 ASP A O 1
ATOM 729 N N . SER A 1 88 ? 40.185 11.628 6.393 1.00 16.32 87 SER A N 1
ATOM 730 C CA . SER A 1 88 ? 38.869 11.933 5.841 1.00 14.17 87 SER A CA 1
ATOM 731 C C . SER A 1 88 ? 38.584 11.112 4.572 1.00 11.98 87 SER A C 1
ATOM 732 O O . SER A 1 88 ? 39.514 10.800 3.779 1.00 14.97 87 SER A O 1
ATOM 735 N N . TYR A 1 89 ? 37.333 10.762 4.413 1.00 10.45 88 TYR A N 1
ATOM 736 C CA . TYR A 1 89 ? 36.875 10.028 3.213 1.00 10.22 88 TYR A CA 1
ATOM 737 C C . TYR A 1 89 ? 35.952 10.964 2.434 1.00 9.65 88 TYR A C 1
ATOM 738 O O . TYR A 1 89 ? 35.074 11.625 3.019 1.00 13.00 88 TYR A O 1
ATOM 747 N N A ARG A 1 90 ? 36.077 10.936 1.112 0.50 8.88 89 ARG A N 1
ATOM 748 N N B ARG A 1 90 ? 36.092 10.958 1.115 0.50 8.86 89 ARG A N 1
ATOM 749 C CA A ARG A 1 90 ? 35.323 11.814 0.217 0.50 9.29 89 ARG A CA 1
ATOM 750 C CA B ARG A 1 90 ? 35.294 11.833 0.270 0.50 9.60 89 ARG A CA 1
ATOM 751 C C A ARG A 1 90 ? 33.973 11.263 -0.258 0.50 7.86 89 ARG A C 1
ATOM 752 C C B ARG A 1 90 ? 33.969 11.237 -0.192 0.50 7.91 89 ARG A C 1
ATOM 753 O O A ARG A 1 90 ? 33.926 10.228 -0.924 0.50 8.70 89 ARG A O 1
ATOM 754 O O B ARG A 1 90 ? 33.932 10.137 -0.743 0.50 8.21 89 ARG A O 1
ATOM 769 N N . LEU A 1 91 ? 32.876 11.942 0.089 1.00 8.15 90 LEU A N 1
ATOM 770 C CA . LEU A 1 91 ? 31.560 11.498 -0.361 1.00 8.09 90 LEU A CA 1
ATOM 771 C C . LEU A 1 91 ? 31.551 11.260 -1.890 1.00 7.93 90 LEU A C 1
ATOM 772 O O . LEU A 1 91 ? 31.979 12.146 -2.626 1.00 9.93 90 LEU A O 1
ATOM 777 N N A PHE A 1 92 ? 31.003 10.109 -2.293 0.50 8.24 91 PHE A N 1
ATOM 778 N N B PHE A 1 92 ? 31.002 10.159 -2.339 0.50 7.70 91 PHE A N 1
ATOM 779 C CA A PHE A 1 92 ? 30.955 9.691 -3.702 0.50 9.16 91 PHE A CA 1
ATOM 780 C CA B PHE A 1 92 ? 30.837 10.155 -3.773 0.50 8.80 91 PHE A CA 1
ATOM 781 C C A PHE A 1 92 ? 29.507 9.535 -4.193 0.50 7.11 91 PHE A C 1
ATOM 782 C C B PHE A 1 92 ? 29.439 9.690 -4.219 0.50 7.67 91 PHE A C 1
ATOM 783 O O A PHE A 1 92 ? 29.163 10.009 -5.274 0.50 8.88 91 PHE A O 1
ATOM 784 O O B PHE A 1 92 ? 29.098 9.965 -5.349 0.50 8.74 91 PHE A O 1
ATOM 799 N N A GLN A 1 93 ? 28.689 8.785 -3.441 0.50 8.26 92 GLN A N 1
ATOM 800 N N B GLN A 1 93 ? 28.655 8.943 -3.412 0.50 8.41 92 GLN A N 1
ATOM 801 C CA A GLN A 1 93 ? 27.337 8.504 -3.875 0.50 7.85 92 GLN A CA 1
ATOM 802 C CA B GLN A 1 93 ? 27.341 8.556 -3.912 0.50 8.73 92 GLN A CA 1
ATOM 803 C C A GLN A 1 93 ? 26.478 8.144 -2.669 0.50 8.67 92 GLN A C 1
ATOM 804 C C B GLN A 1 93 ? 26.501 8.016 -2.769 0.50 8.12 92 GLN A C 1
ATOM 805 O O A GLN A 1 93 ? 27.007 7.788 -1.616 0.50 9.64 92 GLN A O 1
ATOM 806 O O B GLN A 1 93 ? 27.065 7.575 -1.773 0.50 8.42 92 GLN A O 1
ATOM 817 N N . PHE A 1 94 ? 25.163 8.114 -2.893 1.00 7.54 93 PHE A N 1
ATOM 818 C CA . PHE A 1 94 ? 24.316 7.317 -1.986 1.00 7.42 93 PHE A CA 1
ATOM 819 C C . PHE A 1 94 ? 23.319 6.558 -2.827 1.00 7.07 93 PHE A C 1
ATOM 820 O O . PHE A 1 94 ? 23.028 6.891 -3.987 1.00 7.80 93 PHE A O 1
ATOM 828 N N . HIS A 1 95 ? 22.782 5.496 -2.213 1.00 7.40 94 HIS A N 1
ATOM 829 C CA . HIS A 1 95 ? 21.763 4.655 -2.831 1.00 6.76 94 HIS A CA 1
ATOM 830 C C . HIS A 1 95 ? 21.056 3.891 -1.776 1.00 6.86 94 HIS A C 1
ATOM 831 O O . HIS A 1 95 ? 21.382 3.991 -0.574 1.00 7.39 94 HIS A O 1
ATOM 838 N N . PHE A 1 96 ? 20.082 3.079 -2.165 1.00 6.65 95 PHE A N 1
ATOM 839 C CA . PHE A 1 96 ? 19.271 2.264 -1.293 1.00 6.99 95 PHE A CA 1
ATOM 840 C C . PHE A 1 96 ? 19.292 0.828 -1.713 1.00 6.57 95 PHE A C 1
ATOM 841 O O . PHE A 1 96 ? 19.553 0.482 -2.875 1.00 7.81 95 PHE A O 1
ATOM 849 N N . HIS A 1 97 ? 18.929 -0.043 -0.777 1.00 6.83 96 HIS A N 1
ATOM 850 C CA . HIS A 1 97 ? 18.504 -1.425 -1.079 1.00 7.28 96 HIS A CA 1
ATOM 851 C C . HIS A 1 97 ? 17.132 -1.615 -0.512 1.00 6.54 96 HIS A C 1
ATOM 852 O O . HIS A 1 97 ? 16.782 -1.015 0.518 1.00 7.91 96 HIS A O 1
ATOM 859 N N . TRP A 1 98 ? 16.357 -2.484 -1.157 1.00 7.59 97 TRP A N 1
ATOM 860 C CA . TRP A 1 98 ? 15.014 -2.846 -0.740 1.00 7.54 97 TRP A CA 1
ATOM 861 C C . TRP A 1 98 ? 14.749 -4.255 -1.126 1.00 7.74 97 TRP A C 1
ATOM 862 O O . TRP A 1 98 ? 15.540 -4.913 -1.845 1.00 8.80 97 TRP A O 1
ATOM 873 N N . GLY A 1 99 ? 13.619 -4.790 -0.603 1.00 8.76 98 GLY A N 1
ATOM 874 C CA . GLY A 1 99 ? 13.282 -6.173 -0.802 1.00 11.13 98 GLY A CA 1
ATOM 875 C C . GLY A 1 99 ? 12.012 -6.317 -1.506 1.00 12.17 98 GLY A C 1
ATOM 876 O O . GLY A 1 99 ? 11.303 -5.373 -1.783 1.00 12.17 98 GLY A O 1
ATOM 877 N N A SER A 1 100 ? 11.686 -7.615 -1.797 0.50 14.27 99 SER A N 1
ATOM 878 N N B SER A 1 100 ? 11.614 -7.618 -1.689 0.50 13.82 99 SER A N 1
ATOM 879 C CA A SER A 1 100 ? 10.454 -7.857 -2.490 0.50 19.89 99 SER A CA 1
ATOM 880 C CA B SER A 1 100 ? 10.339 -7.879 -2.406 0.50 16.92 99 SER A CA 1
ATOM 881 C C A SER A 1 100 ? 9.299 -7.710 -1.535 0.50 12.81 99 SER A C 1
ATOM 882 C C B SER A 1 100 ? 9.042 -7.270 -1.758 0.50 20.99 99 SER A C 1
ATOM 883 O O A SER A 1 100 ? 8.172 -7.546 -2.096 0.50 15.44 99 SER A O 1
ATOM 884 O O B SER A 1 100 ? 7.971 -6.974 -2.408 0.50 23.72 99 SER A O 1
ATOM 889 N N A THR A 1 101 ? 9.461 -7.802 -0.233 0.50 11.77 100 THR A N 1
ATOM 890 N N B THR A 1 101 ? 9.076 -7.298 -0.478 0.50 19.13 100 THR A N 1
ATOM 891 C CA A THR A 1 101 ? 8.381 -7.506 0.750 0.50 14.15 100 THR A CA 1
ATOM 892 C CA B THR A 1 101 ? 7.903 -6.898 0.320 0.50 18.52 100 THR A CA 1
ATOM 893 C C A THR A 1 101 ? 8.791 -6.360 1.686 0.50 15.08 100 THR A C 1
ATOM 894 C C B THR A 1 101 ? 8.632 -6.248 1.539 0.50 17.25 100 THR A C 1
ATOM 895 O O A THR A 1 101 ? 10.030 -6.161 1.808 0.50 14.46 100 THR A O 1
ATOM 896 O O B THR A 1 101 ? 9.874 -6.384 1.793 0.50 18.34 100 THR A O 1
ATOM 903 N N . ASN A 1 102 ? 7.821 -5.681 2.353 1.00 14.03 101 ASN A N 1
ATOM 904 C CA . ASN A 1 102 ? 8.232 -4.812 3.445 1.00 11.88 101 ASN A CA 1
ATOM 905 C C . ASN A 1 102 ? 8.924 -5.611 4.523 1.00 12.31 101 ASN A C 1
ATOM 906 O O . ASN A 1 102 ? 9.667 -5.005 5.324 1.00 13.60 101 ASN A O 1
ATOM 911 N N . GLU A 1 103 ? 8.696 -6.887 4.631 1.00 13.22 102 GLU A N 1
ATOM 912 C CA . GLU A 1 103 ? 9.246 -7.695 5.711 1.00 15.06 102 GLU A CA 1
ATOM 913 C C . GLU A 1 103 ? 10.757 -7.803 5.739 1.00 13.39 102 GLU A C 1
ATOM 914 O O . GLU A 1 103 ? 11.344 -7.993 6.805 1.00 16.33 102 GLU A O 1
ATOM 920 N N . HIS A 1 104 ? 11.406 -7.684 4.574 1.00 12.03 103 HIS A N 1
ATOM 921 C CA . HIS A 1 104 ? 12.857 -7.758 4.534 1.00 11.89 103 HIS A CA 1
ATOM 922 C C . HIS A 1 104 ? 13.360 -7.067 3.329 1.00 11.17 103 HIS A C 1
ATOM 923 O O . HIS A 1 104 ? 13.501 -7.708 2.200 1.00 13.14 103 HIS A O 1
ATOM 930 N N . GLY A 1 105 ? 13.894 -5.916 3.471 1.00 13.04 104 GLY A N 1
ATOM 931 C CA . GLY A 1 105 ? 14.558 -5.205 2.378 1.00 11.18 104 GLY A CA 1
ATOM 932 C C . GLY A 1 105 ? 15.940 -4.672 2.758 1.00 9.10 104 GLY A C 1
ATOM 933 O O . GLY A 1 105 ? 16.689 -4.252 1.902 1.00 10.07 104 GLY A O 1
ATOM 934 N N . SER A 1 106 ? 16.251 -4.626 4.082 1.00 8.60 105 SER A N 1
ATOM 935 C CA . SER A 1 106 ? 17.598 -4.217 4.452 1.00 8.10 105 SER A CA 1
ATOM 936 C C . SER A 1 106 ? 18.611 -5.277 4.088 1.00 8.15 105 SER A C 1
ATOM 937 O O . SER A 1 106 ? 18.279 -6.426 3.742 1.00 9.83 105 SER A O 1
ATOM 940 N N . GLU A 1 107 ? 19.867 -4.863 4.153 1.00 8.35 106 GLU A N 1
ATOM 941 C CA . GLU A 1 107 ? 20.997 -5.777 3.955 1.00 8.26 106 GLU A CA 1
ATOM 942 C C . GLU A 1 107 ? 21.484 -6.198 5.355 1.00 7.65 106 GLU A C 1
ATOM 943 O O . GLU A 1 107 ? 21.476 -7.369 5.695 1.00 8.74 106 GLU A O 1
ATOM 949 N N . HIS A 1 108 ? 21.966 -5.232 6.145 1.00 7.69 107 HIS A N 1
ATOM 950 C CA . HIS A 1 108 ? 22.281 -5.548 7.536 1.00 7.80 107 HIS A CA 1
ATOM 951 C C . HIS A 1 108 ? 21.001 -5.921 8.283 1.00 7.61 107 HIS A C 1
ATOM 952 O O . HIS A 1 108 ? 19.902 -5.458 7.980 1.00 8.65 107 HIS A O 1
ATOM 959 N N . THR A 1 109 ? 21.208 -6.704 9.353 1.00 8.30 108 THR A N 1
ATOM 960 C CA . THR A 1 109 ? 20.159 -6.999 10.330 1.00 8.84 108 THR A CA 1
ATOM 961 C C . THR A 1 109 ? 20.746 -6.782 11.692 1.00 8.31 108 THR A C 1
ATOM 962 O O . THR A 1 109 ? 21.955 -6.753 11.865 1.00 8.86 108 THR A O 1
ATOM 966 N N . VAL A 1 110 ? 19.881 -6.589 12.684 1.00 9.51 109 VAL A N 1
ATOM 967 C CA . VAL A 1 110 ? 20.339 -6.270 14.086 1.00 9.71 109 VAL A CA 1
ATOM 968 C C . VAL A 1 110 ? 19.574 -7.243 14.942 1.00 10.63 109 VAL A C 1
ATOM 969 O O . VAL A 1 110 ? 18.340 -7.252 15.000 1.00 11.45 109 VAL A O 1
ATOM 973 N N . ASP A 1 111 ? 20.305 -8.154 15.596 1.00 11.45 110 ASP A N 1
ATOM 974 C CA . ASP A 1 111 ? 19.673 -9.197 16.456 1.00 12.36 110 ASP A CA 1
ATOM 975 C C . ASP A 1 111 ? 18.695 -9.973 15.594 1.00 12.33 110 ASP A C 1
ATOM 976 O O . ASP A 1 111 ? 17.624 -10.384 16.133 1.00 14.07 110 ASP A O 1
ATOM 981 N N . GLY A 1 112 ? 18.992 -10.206 14.361 1.00 11.38 111 GLY A N 1
ATOM 982 C CA . GLY A 1 112 ? 18.127 -10.980 13.438 1.00 12.64 111 GLY A CA 1
ATOM 983 C C . GLY A 1 112 ? 16.954 -10.224 12.922 1.00 12.22 111 GLY A C 1
ATOM 984 O O . GLY A 1 112 ? 16.236 -10.810 12.087 1.00 13.92 111 GLY A O 1
ATOM 985 N N . VAL A 1 113 ? 16.763 -8.981 13.312 1.00 11.84 112 VAL A N 1
ATOM 986 C CA . VAL A 1 113 ? 15.596 -8.213 12.841 1.00 11.81 112 VAL A CA 1
ATOM 987 C C . VAL A 1 113 ? 15.924 -7.588 11.466 1.00 10.38 112 VAL A C 1
ATOM 988 O O . VAL A 1 113 ? 16.989 -6.960 11.276 1.00 10.45 112 VAL A O 1
ATOM 992 N N . LYS A 1 114 ? 15.039 -7.858 10.533 1.00 11.14 113 LYS A N 1
ATOM 993 C CA . LYS A 1 114 ? 15.117 -7.350 9.181 1.00 10.89 113 LYS A CA 1
ATOM 994 C C . LYS A 1 114 ? 14.302 -6.104 9.020 1.00 10.33 113 LYS A C 1
ATOM 995 O O . LYS A 1 114 ? 13.129 -6.074 9.419 1.00 13.69 113 LYS A O 1
ATOM 1001 N N A TYR A 1 115 ? 14.891 -5.031 8.511 0.50 8.05 114 TYR A N 1
ATOM 1002 N N B TYR A 1 115 ? 14.898 -5.121 8.384 0.50 9.35 114 TYR A N 1
ATOM 1003 C CA A TYR A 1 115 ? 14.185 -3.786 8.214 0.50 8.92 114 TYR A CA 1
ATOM 1004 C CA B TYR A 1 115 ? 14.192 -3.879 8.183 0.50 9.44 114 TYR A CA 1
ATOM 1005 C C A TYR A 1 115 ? 13.695 -3.806 6.744 0.50 8.23 114 TYR A C 1
ATOM 1006 C C B TYR A 1 115 ? 13.582 -3.857 6.795 0.50 8.21 114 TYR A C 1
ATOM 1007 O O A TYR A 1 115 ? 14.054 -4.709 5.969 0.50 9.02 114 TYR A O 1
ATOM 1008 O O B TYR A 1 115 ? 13.650 -4.849 6.069 0.50 9.75 114 TYR A O 1
ATOM 1025 N N A SER A 1 116 ? 12.927 -2.796 6.337 0.50 8.11 115 SER A N 1
ATOM 1026 N N B SER A 1 116 ? 12.986 -2.740 6.422 0.50 8.29 115 SER A N 1
ATOM 1027 C CA A SER A 1 116 ? 12.290 -2.841 5.003 0.50 9.16 115 SER A CA 1
ATOM 1028 C CA B SER A 1 116 ? 12.269 -2.693 5.148 0.50 7.88 115 SER A CA 1
ATOM 1029 C C A SER A 1 116 ? 13.159 -2.221 3.937 0.50 8.57 115 SER A C 1
ATOM 1030 C C B SER A 1 116 ? 13.176 -2.264 3.999 0.50 8.21 115 SER A C 1
ATOM 1031 O O A SER A 1 116 ? 12.771 -2.350 2.765 0.50 8.24 115 SER A O 1
ATOM 1032 O O B SER A 1 116 ? 12.953 -2.653 2.841 0.50 10.03 115 SER A O 1
ATOM 1037 N N . ALA A 1 117 ? 14.242 -1.513 4.295 1.00 8.21 116 ALA A N 1
ATOM 1038 C CA . ALA A 1 117 ? 15.150 -0.979 3.258 1.00 7.41 116 ALA A CA 1
ATOM 1039 C C . ALA A 1 117 ? 16.406 -0.530 3.985 1.00 6.89 116 ALA A C 1
ATOM 1040 O O . ALA A 1 117 ? 16.457 -0.568 5.232 1.00 7.37 116 ALA A O 1
ATOM 1042 N N . GLU A 1 118 ? 17.400 -0.088 3.235 1.00 7.07 117 GLU A N 1
ATOM 1043 C CA . GLU A 1 118 ? 18.636 0.398 3.847 1.00 6.61 117 GLU A CA 1
ATOM 1044 C C . GLU A 1 118 ? 19.212 1.460 2.934 1.00 6.45 117 GLU A C 1
ATOM 1045 O O . GLU A 1 118 ? 19.236 1.293 1.719 1.00 7.87 117 GLU A O 1
ATOM 1051 N N . LEU A 1 119 ? 19.684 2.556 3.553 1.00 6.50 118 LEU A N 1
ATOM 1052 C CA . LEU A 1 119 ? 20.386 3.635 2.870 1.00 6.69 118 LEU A CA 1
ATOM 1053 C C . LEU A 1 119 ? 21.892 3.412 3.020 1.00 6.63 118 LEU A C 1
ATOM 1054 O O . LEU A 1 119 ? 22.357 3.137 4.138 1.00 6.87 118 LEU A O 1
ATOM 1059 N N . HIS A 1 120 ? 22.648 3.550 1.913 1.00 6.61 119 HIS A N 1
ATOM 1060 C CA . HIS A 1 120 ? 24.103 3.489 1.906 1.00 6.35 119 HIS A CA 1
ATOM 1061 C C . HIS A 1 120 ? 24.648 4.814 1.432 1.00 6.32 119 HIS A C 1
ATOM 1062 O O . HIS A 1 120 ? 24.316 5.234 0.313 1.00 7.52 119 HIS A O 1
ATOM 1069 N N . VAL A 1 121 ? 25.494 5.436 2.225 1.00 6.43 120 VAL A N 1
ATOM 1070 C CA . VAL A 1 121 ? 26.174 6.686 1.839 1.00 6.96 120 VAL A CA 1
ATOM 1071 C C . VAL A 1 121 ? 27.673 6.343 1.712 1.00 6.50 120 VAL A C 1
ATOM 1072 O O . VAL A 1 121 ? 28.286 5.998 2.722 1.00 7.04 120 VAL A O 1
ATOM 1076 N N . ALA A 1 122 ? 28.180 6.366 0.496 1.00 7.66 121 ALA A N 1
ATOM 1077 C CA . ALA A 1 122 ? 29.499 5.754 0.183 1.00 7.54 121 ALA A CA 1
ATOM 1078 C C . ALA A 1 122 ? 30.550 6.853 -0.043 1.00 7.65 121 ALA A C 1
ATOM 1079 O O . ALA A 1 122 ? 30.287 7.907 -0.623 1.00 8.45 121 ALA A O 1
ATOM 1081 N N . HIS A 1 123 ? 31.772 6.501 0.407 1.00 8.04 122 HIS A N 1
ATOM 1082 C CA . HIS A 1 123 ? 32.901 7.449 0.414 1.00 8.22 122 HIS A CA 1
ATOM 1083 C C . HIS A 1 123 ? 34.153 6.677 0.041 1.00 8.07 122 HIS A C 1
ATOM 1084 O O . HIS A 1 123 ? 34.245 5.464 0.289 1.00 9.57 122 HIS A O 1
ATOM 1091 N N . TRP A 1 124 ? 35.196 7.397 -0.445 1.00 8.45 123 TRP A N 1
ATOM 1092 C CA . TRP A 1 124 ? 36.463 6.765 -0.726 1.00 8.75 123 TRP A CA 1
ATOM 1093 C C . TRP A 1 124 ? 37.604 7.535 -0.120 1.00 8.51 123 TRP A C 1
ATOM 1094 O O . TRP A 1 124 ? 37.533 8.737 0.138 1.00 10.10 123 TRP A O 1
ATOM 1105 N N . ASN A 1 125 ? 38.734 6.810 0.133 1.00 9.20 124 ASN A N 1
ATOM 1106 C CA . ASN A 1 125 ? 39.857 7.383 0.880 1.00 9.56 124 ASN A CA 1
ATOM 1107 C C . ASN A 1 125 ? 40.744 8.251 -0.053 1.00 9.44 124 ASN A C 1
ATOM 1108 O O . ASN A 1 125 ? 41.722 7.784 -0.598 1.00 10.97 124 ASN A O 1
ATOM 1113 N N . SER A 1 126 ? 40.401 9.527 -0.149 1.00 11.64 125 SER A N 1
ATOM 1114 C CA . SER A 1 126 ? 41.116 10.462 -1.004 1.00 12.64 125 SER A CA 1
ATOM 1115 C C . SER A 1 126 ? 42.343 11.027 -0.274 1.00 14.61 125 SER A C 1
ATOM 1116 O O . SER A 1 126 ? 43.082 11.791 -0.820 1.00 17.11 125 SER A O 1
ATOM 1119 N N . ALA A 1 127 ? 42.576 10.648 1.017 1.00 15.83 126 ALA A N 1
ATOM 1120 C CA . ALA A 1 127 ? 43.799 11.046 1.631 1.00 16.56 126 ALA A CA 1
ATOM 1121 C C . ALA A 1 127 ? 44.918 10.122 1.171 1.00 15.96 126 ALA A C 1
ATOM 1122 O O . ALA A 1 127 ? 46.068 10.500 0.917 1.00 22.33 126 ALA A O 1
ATOM 1124 N N . LYS A 1 128 ? 44.688 8.832 1.095 1.00 13.72 127 LYS A N 1
ATOM 1125 C CA . LYS A 1 128 ? 45.715 7.840 0.735 1.00 12.21 127 LYS A CA 1
ATOM 1126 C C . LYS A 1 128 ? 45.762 7.572 -0.717 1.00 12.19 127 LYS A C 1
ATOM 1127 O O . LYS A 1 128 ? 46.831 7.220 -1.221 1.00 14.66 127 LYS A O 1
ATOM 1133 N N . TYR A 1 129 ? 44.659 7.680 -1.449 1.00 10.57 128 TYR A N 1
ATOM 1134 C CA . TYR A 1 129 ? 44.570 7.315 -2.810 1.00 10.74 128 TYR A CA 1
ATOM 1135 C C . TYR A 1 129 ? 44.150 8.477 -3.632 1.00 11.63 128 TYR A C 1
ATOM 1136 O O . TYR A 1 129 ? 43.700 9.483 -3.125 1.00 11.76 128 TYR A O 1
ATOM 1145 N N . SER A 1 130 ? 44.270 8.360 -4.991 1.00 12.78 129 SER A N 1
ATOM 1146 C CA . SER A 1 130 ? 44.002 9.503 -5.845 1.00 13.05 129 SER A CA 1
ATOM 1147 C C . SER A 1 130 ? 42.822 9.292 -6.755 1.00 13.22 129 SER A C 1
ATOM 1148 O O . SER A 1 130 ? 42.441 10.216 -7.461 1.00 15.32 129 SER A O 1
ATOM 1151 N N . SER A 1 131 ? 42.123 8.133 -6.706 1.00 12.45 130 SER A N 1
ATOM 1152 C CA . SER A 1 131 ? 40.893 7.968 -7.492 1.00 12.04 130 SER A CA 1
ATOM 1153 C C . SER A 1 131 ? 40.109 6.884 -6.752 1.00 11.84 130 SER A C 1
ATOM 1154 O O . SER A 1 131 ? 40.674 5.997 -6.102 1.00 12.18 130 SER A O 1
ATOM 1157 N N . LEU A 1 132 ? 38.825 6.854 -7.022 1.00 11.87 131 LEU A N 1
ATOM 1158 C CA . LEU A 1 132 ? 37.991 5.739 -6.605 1.00 12.30 131 LEU A CA 1
ATOM 1159 C C . LEU A 1 132 ? 38.518 4.449 -7.187 1.00 12.27 131 LEU A C 1
ATOM 1160 O O . LEU A 1 132 ? 38.516 3.437 -6.529 1.00 13.29 131 LEU A O 1
ATOM 1165 N N . ALA A 1 133 ? 38.967 4.498 -8.459 1.00 14.47 132 ALA A N 1
ATOM 1166 C CA . ALA A 1 133 ? 39.435 3.313 -9.150 1.00 16.00 132 ALA A CA 1
ATOM 1167 C C . ALA A 1 133 ? 40.565 2.695 -8.334 1.00 13.92 132 ALA A C 1
ATOM 1168 O O . ALA A 1 133 ? 40.649 1.479 -8.143 1.00 16.99 132 ALA A O 1
ATOM 1170 N N . GLU A 1 134 ? 41.513 3.525 -7.886 1.00 13.31 133 GLU A N 1
ATOM 1171 C CA . GLU A 1 134 ? 42.628 3.042 -7.062 1.00 13.22 133 GLU A CA 1
ATOM 1172 C C . GLU A 1 134 ? 42.154 2.535 -5.679 1.00 12.35 133 GLU A C 1
ATOM 1173 O O . GLU A 1 134 ? 42.548 1.498 -5.210 1.00 14.89 133 GLU A O 1
ATOM 1179 N N . ALA A 1 135 ? 41.222 3.297 -5.054 1.00 12.58 134 ALA A N 1
ATOM 1180 C CA . ALA A 1 135 ? 40.819 2.985 -3.674 1.00 11.14 134 ALA A CA 1
ATOM 1181 C C . ALA A 1 135 ? 39.930 1.764 -3.582 1.00 10.38 134 ALA A C 1
ATOM 1182 O O . ALA A 1 135 ? 39.864 1.139 -2.506 1.00 11.32 134 ALA A O 1
ATOM 1184 N N . ALA A 1 136 ? 39.151 1.472 -4.610 1.00 12.15 135 ALA A N 1
ATOM 1185 C CA . ALA A 1 136 ? 37.998 0.593 -4.403 1.00 13.01 135 ALA A CA 1
ATOM 1186 C C . ALA A 1 136 ? 38.397 -0.834 -4.058 1.00 12.13 135 ALA A C 1
ATOM 1187 O O . ALA A 1 136 ? 37.569 -1.523 -3.481 1.00 12.52 135 ALA A O 1
ATOM 1189 N N . SER A 1 137 ? 39.611 -1.268 -4.367 1.00 12.23 136 SER A N 1
ATOM 1190 C CA . SER A 1 137 ? 40.057 -2.632 -4.036 1.00 13.49 136 SER A CA 1
ATOM 1191 C C . SER A 1 137 ? 40.943 -2.679 -2.827 1.00 12.69 136 SER A C 1
ATOM 1192 O O . SER A 1 137 ? 41.508 -3.728 -2.519 1.00 17.01 136 SER A O 1
ATOM 1195 N N A LYS A 1 138 ? 41.142 -1.554 -2.125 0.50 11.82 137 LYS A N 1
ATOM 1196 N N B LYS A 1 138 ? 41.165 -1.555 -2.124 0.50 11.94 137 LYS A N 1
ATOM 1197 C CA A LYS A 1 138 ? 42.090 -1.465 -1.008 0.50 10.85 137 LYS A CA 1
ATOM 1198 C CA B LYS A 1 138 ? 42.109 -1.482 -0.996 0.50 11.76 137 LYS A CA 1
ATOM 1199 C C A LYS A 1 138 ? 41.334 -1.724 0.309 0.50 10.23 137 LYS A C 1
ATOM 1200 C C B LYS A 1 138 ? 41.337 -1.732 0.308 0.50 9.91 137 LYS A C 1
ATOM 1201 O O A LYS A 1 138 ? 40.217 -1.222 0.471 0.50 10.57 137 LYS A O 1
ATOM 1202 O O B LYS A 1 138 ? 40.233 -1.204 0.472 0.50 10.55 137 LYS A O 1
ATOM 1213 N N . ALA A 1 139 ? 41.924 -2.414 1.276 1.00 12.25 138 ALA A N 1
ATOM 1214 C CA . ALA A 1 139 ? 41.208 -2.699 2.524 1.00 12.20 138 ALA A CA 1
ATOM 1215 C C . ALA A 1 139 ? 40.760 -1.444 3.215 1.00 10.92 138 ALA A C 1
ATOM 1216 O O . ALA A 1 139 ? 39.690 -1.502 3.869 1.00 11.83 138 ALA A O 1
ATOM 1218 N N . ASP A 1 140 ? 41.485 -0.331 3.131 1.00 10.94 139 ASP A N 1
ATOM 1219 C CA . ASP A 1 140 ? 41.169 0.906 3.735 1.00 10.32 139 ASP A CA 1
ATOM 1220 C C . ASP A 1 140 ? 40.597 1.885 2.744 1.00 9.84 139 ASP A C 1
ATOM 1221 O O . ASP A 1 140 ? 40.569 3.094 2.976 1.00 10.83 139 ASP A O 1
ATOM 1226 N N . GLY A 1 141 ? 40.101 1.395 1.585 1.00 9.74 140 GLY A N 1
ATOM 1227 C CA . GLY A 1 141 ? 39.760 2.308 0.494 1.00 8.71 140 GLY A CA 1
ATOM 1228 C C . GLY A 1 141 ? 38.417 2.959 0.592 1.00 8.39 140 GLY A C 1
ATOM 1229 O O . GLY A 1 141 ? 38.241 4.107 0.140 1.00 9.29 140 GLY A O 1
ATOM 1230 N N . LEU A 1 142 ? 37.381 2.266 1.140 1.00 8.51 141 LEU A N 1
ATOM 1231 C CA . LEU A 1 142 ? 36.016 2.766 1.090 1.00 8.47 141 LEU A CA 1
ATOM 1232 C C . LEU A 1 142 ? 35.411 2.835 2.495 1.00 7.82 141 LEU A C 1
ATOM 1233 O O . LEU A 1 142 ? 35.772 2.052 3.399 1.00 8.12 141 LEU A O 1
ATOM 1238 N N . ALA A 1 143 ? 34.447 3.720 2.657 1.00 8.30 142 ALA A N 1
ATOM 1239 C CA . ALA A 1 143 ? 33.690 3.821 3.940 1.00 8.45 142 ALA A CA 1
ATOM 1240 C C . ALA A 1 143 ? 32.236 3.995 3.546 1.00 7.72 142 ALA A C 1
ATOM 1241 O O . ALA A 1 143 ? 31.950 4.925 2.761 1.00 8.41 142 ALA A O 1
ATOM 1243 N N . VAL A 1 144 ? 31.352 3.225 4.142 1.00 7.22 143 VAL A N 1
ATOM 1244 C CA . VAL A 1 144 ? 29.936 3.339 3.809 1.00 7.14 143 VAL A CA 1
ATOM 1245 C C . VAL A 1 144 ? 29.179 3.460 5.128 1.00 6.51 143 VAL A C 1
ATOM 1246 O O . VAL A 1 144 ? 29.338 2.668 6.034 1.00 7.30 143 VAL A O 1
ATOM 1250 N N . ILE A 1 145 ? 28.304 4.478 5.183 1.00 6.78 144 ILE A N 1
ATOM 1251 C CA . ILE A 1 145 ? 27.329 4.623 6.270 1.00 6.84 144 ILE A CA 1
ATOM 1252 C C . ILE A 1 145 ? 26.078 3.904 5.865 1.00 6.88 144 ILE A C 1
ATOM 1253 O O . ILE A 1 145 ? 25.502 4.186 4.802 1.00 7.78 144 ILE A O 1
ATOM 1258 N N . GLY A 1 146 ? 25.617 2.951 6.695 1.00 7.38 145 GLY A N 1
ATOM 1259 C CA . GLY A 1 146 ? 24.334 2.300 6.484 1.00 6.72 145 GLY A CA 1
ATOM 1260 C C . GLY A 1 146 ? 23.320 2.734 7.482 1.00 7.19 145 GLY A C 1
ATOM 1261 O O . GLY A 1 146 ? 23.621 2.828 8.695 1.00 7.95 145 GLY A O 1
ATOM 1262 N N . VAL A 1 147 ? 22.120 2.994 7.008 1.00 6.76 146 VAL A N 1
ATOM 1263 C CA . VAL A 1 147 ? 21.003 3.383 7.842 1.00 7.56 146 VAL A CA 1
ATOM 1264 C C . VAL A 1 147 ? 19.839 2.444 7.583 1.00 6.46 146 VAL A C 1
ATOM 1265 O O . VAL A 1 147 ? 19.370 2.337 6.415 1.00 7.91 146 VAL A O 1
ATOM 1269 N N A LEU A 1 148 ? 19.387 1.724 8.600 0.50 7.02 147 LEU A N 1
ATOM 1270 N N B LEU A 1 148 ? 19.382 1.746 8.602 0.50 7.06 147 LEU A N 1
ATOM 1271 C CA A LEU A 1 148 ? 18.215 0.863 8.472 0.50 7.29 147 LEU A CA 1
ATOM 1272 C CA B LEU A 1 148 ? 18.254 0.854 8.469 0.50 7.64 147 LEU A CA 1
ATOM 1273 C C A LEU A 1 148 ? 16.947 1.699 8.356 0.50 7.08 147 LEU A C 1
ATOM 1274 C C B LEU A 1 148 ? 16.955 1.680 8.364 0.50 7.06 147 LEU A C 1
ATOM 1275 O O A LEU A 1 148 ? 16.804 2.698 9.066 0.50 8.21 147 LEU A O 1
ATOM 1276 O O B LEU A 1 148 ? 16.805 2.670 9.087 0.50 8.28 147 LEU A O 1
ATOM 1285 N N . MET A 1 149 ? 16.035 1.233 7.499 1.00 7.72 148 MET A N 1
ATOM 1286 C CA . MET A 1 149 ? 14.818 1.992 7.213 1.00 7.59 148 MET A CA 1
ATOM 1287 C C . MET A 1 149 ? 13.642 1.148 7.647 1.00 7.76 148 MET A C 1
ATOM 1288 O O . MET A 1 149 ? 13.422 0.042 7.134 1.00 8.53 148 MET A O 1
ATOM 1293 N N . LYS A 1 150 ? 12.914 1.658 8.651 1.00 8.46 149 LYS A N 1
ATOM 1294 C CA . LYS A 1 150 ? 11.815 0.934 9.302 1.00 9.13 149 LYS A CA 1
ATOM 1295 C C . LYS A 1 150 ? 10.500 1.379 8.692 1.00 8.50 149 LYS A C 1
ATOM 1296 O O . LYS A 1 150 ? 10.167 2.593 8.699 1.00 9.05 149 LYS A O 1
ATOM 1302 N N . VAL A 1 151 ? 9.702 0.442 8.182 1.00 8.78 150 VAL A N 1
ATOM 1303 C CA . VAL A 1 151 ? 8.442 0.829 7.522 1.00 8.92 150 VAL A CA 1
ATOM 1304 C C . VAL A 1 151 ? 7.504 1.422 8.564 1.00 9.34 150 VAL A C 1
ATOM 1305 O O . VAL A 1 151 ? 7.372 0.922 9.691 1.00 10.96 150 VAL A O 1
ATOM 1309 N N . GLY A 1 152 ? 6.849 2.507 8.153 1.00 9.69 151 GLY A N 1
ATOM 1310 C CA . GLY A 1 152 ? 5.958 3.211 9.078 1.00 11.51 151 GLY A CA 1
ATOM 1311 C C . GLY A 1 152 ? 5.478 4.485 8.374 1.00 10.40 151 GLY A C 1
ATOM 1312 O O . GLY A 1 152 ? 5.040 4.459 7.227 1.00 11.52 151 GLY A O 1
ATOM 1313 N N . GLU A 1 153 ? 5.642 5.600 9.035 1.00 10.88 152 GLU A N 1
ATOM 1314 C CA . GLU A 1 153 ? 5.190 6.856 8.430 1.00 13.11 152 GLU A CA 1
ATOM 1315 C C . GLU A 1 153 ? 6.090 7.225 7.252 1.00 9.74 152 GLU A C 1
ATOM 1316 O O . GLU A 1 153 ? 7.290 6.995 7.224 1.00 10.84 152 GLU A O 1
ATOM 1322 N N . ALA A 1 154 ? 5.509 7.934 6.284 1.00 10.45 153 ALA A N 1
ATOM 1323 C CA . ALA A 1 154 ? 6.275 8.461 5.183 1.00 9.25 153 ALA A CA 1
ATOM 1324 C C . ALA A 1 154 ? 7.365 9.372 5.701 1.00 9.22 153 ALA A C 1
ATOM 1325 O O . ALA A 1 154 ? 7.163 10.155 6.647 1.00 10.79 153 ALA A O 1
ATOM 1327 N N . ASN A 1 155 ? 8.507 9.308 5.055 1.00 8.64 154 ASN A N 1
ATOM 1328 C CA . ASN A 1 155 ? 9.681 10.081 5.426 1.00 8.70 154 ASN A CA 1
ATOM 1329 C C . ASN A 1 155 ? 9.802 11.248 4.453 1.00 8.82 154 ASN A C 1
ATOM 1330 O O . ASN A 1 155 ? 10.164 11.027 3.277 1.00 9.26 154 ASN A O 1
ATOM 1335 N N . PRO A 1 156 ? 9.503 12.477 4.865 1.00 9.67 155 PRO A N 1
ATOM 1336 C CA . PRO A 1 156 ? 9.448 13.546 3.865 1.00 10.97 155 PRO A CA 1
ATOM 1337 C C . PRO A 1 156 ? 10.826 13.872 3.363 1.00 12.02 155 PRO A C 1
ATOM 1338 O O . PRO A 1 156 ? 10.983 14.536 2.308 1.00 13.08 155 PRO A O 1
ATOM 1342 N N A LYS A 1 157 ? 11.898 13.537 4.110 0.50 9.95 156 LYS A N 1
ATOM 1343 N N B LYS A 1 157 ? 11.891 13.497 4.061 0.50 9.94 156 LYS A N 1
ATOM 1344 C CA A LYS A 1 157 ? 13.288 13.732 3.701 0.50 11.27 156 LYS A CA 1
ATOM 1345 C CA B LYS A 1 157 ? 13.191 13.885 3.594 0.50 11.30 156 LYS A CA 1
ATOM 1346 C C A LYS A 1 157 ? 13.607 13.015 2.382 0.50 9.77 156 LYS A C 1
ATOM 1347 C C B LYS A 1 157 ? 13.595 13.040 2.348 0.50 9.55 156 LYS A C 1
ATOM 1348 O O A LYS A 1 157 ? 14.590 13.339 1.755 0.50 12.11 156 LYS A O 1
ATOM 1349 O O B LYS A 1 157 ? 14.544 13.381 1.663 0.50 12.59 156 LYS A O 1
ATOM 1360 N N . LEU A 1 158 ? 12.869 11.965 2.065 1.00 10.33 157 LEU A N 1
ATOM 1361 C CA . LEU A 1 158 ? 13.064 11.206 0.797 1.00 10.34 157 LEU A CA 1
ATOM 1362 C C . LEU A 1 158 ? 12.426 11.911 -0.391 1.00 11.69 157 LEU A C 1
ATOM 1363 O O . LEU A 1 158 ? 12.648 11.393 -1.503 1.00 11.55 157 LEU A O 1
ATOM 1368 N N A GLN A 1 159 ? 11.682 13.011 -0.198 0.50 12.90 158 GLN A N 1
ATOM 1369 N N B GLN A 1 159 ? 11.602 12.960 -0.187 0.50 13.06 158 GLN A N 1
ATOM 1370 C CA A GLN A 1 159 ? 10.816 13.393 -1.337 0.50 15.13 158 GLN A CA 1
ATOM 1371 C CA B GLN A 1 159 ? 10.770 13.457 -1.334 0.50 14.93 158 GLN A CA 1
ATOM 1372 C C A GLN A 1 159 ? 11.609 13.881 -2.555 0.50 12.48 158 GLN A C 1
ATOM 1373 C C B GLN A 1 159 ? 11.610 13.870 -2.549 0.50 12.51 158 GLN A C 1
ATOM 1374 O O A GLN A 1 159 ? 11.199 13.578 -3.675 0.50 12.25 158 GLN A O 1
ATOM 1375 O O B GLN A 1 159 ? 11.212 13.533 -3.664 0.50 12.41 158 GLN A O 1
ATOM 1386 N N . LYS A 1 160 ? 12.730 14.562 -2.417 1.00 12.48 159 LYS A N 1
ATOM 1387 C CA . LYS A 1 160 ? 13.483 15.017 -3.588 1.00 13.34 159 LYS A CA 1
ATOM 1388 C C . LYS A 1 160 ? 13.912 13.817 -4.361 1.00 11.30 159 LYS A C 1
ATOM 1389 O O . LYS A 1 160 ? 13.849 13.807 -5.590 1.00 13.10 159 LYS A O 1
ATOM 1395 N N . VAL A 1 161 ? 14.456 12.760 -3.633 1.00 10.99 160 VAL A N 1
ATOM 1396 C CA . VAL A 1 161 ? 14.891 11.586 -4.322 1.00 10.11 160 VAL A CA 1
ATOM 1397 C C . VAL A 1 161 ? 13.740 10.907 -5.045 1.00 9.22 160 VAL A C 1
ATOM 1398 O O . VAL A 1 161 ? 13.828 10.566 -6.226 1.00 10.56 160 VAL A O 1
ATOM 1402 N N . LEU A 1 162 ? 12.611 10.699 -4.356 1.00 9.35 161 LEU A N 1
ATOM 1403 C CA . LEU A 1 162 ? 11.494 9.956 -4.951 1.00 9.66 161 LEU A CA 1
ATOM 1404 C C . LEU A 1 162 ? 10.921 10.754 -6.109 1.00 9.99 161 LEU A C 1
ATOM 1405 O O . LEU A 1 162 ? 10.567 10.121 -7.125 1.00 11.27 161 LEU A O 1
ATOM 1410 N N . ASP A 1 163 ? 10.835 12.065 -6.048 1.00 10.53 162 ASP A N 1
ATOM 1411 C CA . ASP A 1 163 ? 10.289 12.863 -7.114 1.00 11.38 162 ASP A CA 1
ATOM 1412 C C . ASP A 1 163 ? 11.183 12.771 -8.341 1.00 10.71 162 ASP A C 1
ATOM 1413 O O . ASP A 1 163 ? 10.701 13.014 -9.450 1.00 13.16 162 ASP A O 1
ATOM 1418 N N . ALA A 1 164 ? 12.477 12.504 -8.158 1.00 9.37 163 ALA A N 1
ATOM 1419 C CA . ALA A 1 164 ? 13.389 12.446 -9.248 1.00 10.01 163 ALA A CA 1
ATOM 1420 C C . ALA A 1 164 ? 13.284 11.160 -10.080 1.00 9.55 163 ALA A C 1
ATOM 1421 O O . ALA A 1 164 ? 13.750 11.103 -11.232 1.00 11.11 163 ALA A O 1
ATOM 1423 N N . LEU A 1 165 ? 12.697 10.111 -9.524 1.00 9.49 164 LEU A N 1
ATOM 1424 C CA . LEU A 1 165 ? 12.719 8.796 -10.133 1.00 9.65 164 LEU A CA 1
ATOM 1425 C C . LEU A 1 165 ? 11.980 8.778 -11.448 1.00 9.83 164 LEU A C 1
ATOM 1426 O O . LEU A 1 165 ? 12.325 7.992 -12.365 1.00 10.41 164 LEU A O 1
ATOM 1431 N N . GLN A 1 166 ? 10.933 9.620 -11.616 1.00 10.20 165 GLN A N 1
ATOM 1432 C CA . GLN A 1 166 ? 10.173 9.611 -12.853 1.00 10.75 165 GLN A CA 1
ATOM 1433 C C . GLN A 1 166 ? 11.046 9.955 -14.037 1.00 9.87 165 GLN A C 1
ATOM 1434 O O . GLN A 1 166 ? 10.636 9.595 -15.155 1.00 11.19 165 GLN A O 1
ATOM 1440 N N . ALA A 1 167 ? 12.187 10.608 -13.876 1.00 10.24 166 ALA A N 1
ATOM 1441 C CA . ALA A 1 167 ? 13.032 10.950 -15.003 1.00 10.77 166 ALA A CA 1
ATOM 1442 C C . ALA A 1 167 ? 14.087 9.887 -15.298 1.00 10.43 166 ALA A C 1
ATOM 1443 O O . ALA A 1 167 ? 14.822 10.032 -16.303 1.00 11.53 166 ALA A O 1
ATOM 1445 N N . ILE A 1 168 ? 14.168 8.838 -14.478 1.00 9.45 167 ILE A N 1
ATOM 1446 C CA . ILE A 1 168 ? 15.210 7.786 -14.683 1.00 9.70 167 ILE A CA 1
ATOM 1447 C C . ILE A 1 168 ? 14.582 6.401 -14.625 1.00 9.30 167 ILE A C 1
ATOM 1448 O O . ILE A 1 168 ? 15.094 5.486 -13.991 1.00 9.86 167 ILE A O 1
ATOM 1453 N N . LYS A 1 169 ? 13.399 6.230 -15.303 1.00 9.87 168 LYS A N 1
ATOM 1454 C CA . LYS A 1 169 ? 12.611 5.022 -15.166 1.00 9.74 168 LYS A CA 1
ATOM 1455 C C . LYS A 1 169 ? 13.275 3.743 -15.576 1.00 8.50 168 LYS A C 1
ATOM 1456 O O . LYS A 1 169 ? 13.104 2.709 -14.909 1.00 9.81 168 LYS A O 1
ATOM 1462 N N . THR A 1 170 ? 14.078 3.841 -16.629 1.00 9.30 169 THR A N 1
ATOM 1463 C CA . THR A 1 170 ? 14.676 2.647 -17.236 1.00 8.93 169 THR A CA 1
ATOM 1464 C C . THR A 1 170 ? 16.191 2.696 -17.176 1.00 8.97 169 THR A C 1
ATOM 1465 O O . THR A 1 170 ? 16.820 3.764 -17.027 1.00 9.55 169 THR A O 1
ATOM 1469 N N . LYS A 1 171 ? 16.784 1.519 -17.383 1.00 9.94 170 LYS A N 1
ATOM 1470 C CA . LYS A 1 171 ? 18.245 1.303 -17.214 1.00 9.67 170 LYS A CA 1
ATOM 1471 C C . LYS A 1 171 ? 19.036 2.248 -18.063 1.00 9.76 170 LYS A C 1
ATOM 1472 O O . LYS A 1 171 ? 18.805 2.370 -19.282 1.00 11.04 170 LYS A O 1
ATOM 1478 N N . GLY A 1 172 ? 19.973 2.919 -17.445 1.00 10.24 171 GLY A N 1
ATOM 1479 C CA . GLY A 1 172 ? 20.910 3.811 -18.135 1.00 11.55 171 GLY A CA 1
ATOM 1480 C C . GLY A 1 172 ? 20.459 5.249 -18.171 1.00 11.05 171 GLY A C 1
ATOM 1481 O O . GLY A 1 172 ? 21.269 6.116 -18.454 1.00 12.70 171 GLY A O 1
ATOM 1482 N N . LYS A 1 173 ? 19.168 5.528 -17.872 1.00 9.48 172 LYS A N 1
ATOM 1483 C CA . LYS A 1 173 ? 18.734 6.917 -17.832 1.00 10.55 172 LYS A CA 1
ATOM 1484 C C . LYS A 1 173 ? 19.387 7.635 -16.654 1.00 9.46 172 LYS A C 1
ATOM 1485 O O . LYS A 1 173 ? 19.633 7.052 -15.609 1.00 10.10 172 LYS A O 1
ATOM 1491 N N . ARG A 1 174 ? 19.586 8.923 -16.835 1.00 10.23 173 ARG A N 1
ATOM 1492 C CA . ARG A 1 174 ? 20.209 9.742 -15.811 1.00 9.90 173 ARG A CA 1
ATOM 1493 C C . ARG A 1 174 ? 19.682 11.158 -15.916 1.00 10.10 173 ARG A C 1
ATOM 1494 O O . ARG A 1 174 ? 19.216 11.595 -16.988 1.00 12.65 173 ARG A O 1
ATOM 1502 N N . ALA A 1 175 ? 19.831 11.928 -14.855 1.00 10.29 174 ALA A N 1
ATOM 1503 C CA . ALA A 1 175 ? 19.311 13.309 -14.832 1.00 11.60 174 ALA A CA 1
ATOM 1504 C C . ALA A 1 175 ? 20.094 14.101 -13.830 1.00 10.81 174 ALA A C 1
ATOM 1505 O O . ALA A 1 175 ? 20.575 13.564 -12.831 1.00 10.26 174 ALA A O 1
ATOM 1507 N N A PRO A 1 176 ? 20.342 15.397 -14.048 0.50 10.19 175 PRO A N 1
ATOM 1508 N N B PRO A 1 176 ? 20.073 15.441 -13.983 0.50 12.87 175 PRO A N 1
ATOM 1509 C CA A PRO A 1 176 ? 20.991 16.188 -12.966 0.50 10.32 175 PRO A CA 1
ATOM 1510 C CA B PRO A 1 176 ? 20.756 16.253 -12.953 0.50 13.33 175 PRO A CA 1
ATOM 1511 C C A PRO A 1 176 ? 20.206 16.119 -11.671 0.50 9.79 175 PRO A C 1
ATOM 1512 C C B PRO A 1 176 ? 20.114 16.041 -11.612 0.50 11.13 175 PRO A C 1
ATOM 1513 O O A PRO A 1 176 ? 18.952 16.173 -11.669 0.50 8.66 175 PRO A O 1
ATOM 1514 O O B PRO A 1 176 ? 18.876 15.868 -11.545 0.50 14.79 175 PRO A O 1
ATOM 1521 N N . PHE A 1 177 ? 20.908 16.126 -10.555 1.00 10.18 176 PHE A N 1
ATOM 1522 C CA . PHE A 1 177 ? 20.350 16.059 -9.209 1.00 9.82 176 PHE A CA 1
ATOM 1523 C C . PHE A 1 177 ? 21.269 16.934 -8.391 1.00 10.09 176 PHE A C 1
ATOM 1524 O O . PHE A 1 177 ? 22.418 16.553 -8.123 1.00 11.15 176 PHE A O 1
ATOM 1532 N N . THR A 1 178 ? 20.766 18.128 -8.036 1.00 11.28 177 THR A N 1
ATOM 1533 C CA . THR A 1 178 ? 21.688 19.176 -7.486 1.00 11.79 177 THR A CA 1
ATOM 1534 C C . THR A 1 178 ? 21.191 19.711 -6.182 1.00 10.85 177 THR A C 1
ATOM 1535 O O . THR A 1 178 ? 20.050 19.535 -5.811 1.00 12.34 177 THR A O 1
ATOM 1539 N N . ASN A 1 179 ? 22.106 20.416 -5.495 1.00 11.21 178 ASN A N 1
ATOM 1540 C CA . ASN A 1 179 ? 21.780 21.140 -4.291 1.00 12.37 178 ASN A CA 1
ATOM 1541 C C . ASN A 1 179 ? 21.111 20.223 -3.231 1.00 11.33 178 ASN A C 1
ATOM 1542 O O . ASN A 1 179 ? 19.952 20.425 -2.824 1.00 13.64 178 ASN A O 1
ATOM 1547 N N . PHE A 1 180 ? 21.878 19.248 -2.771 1.00 10.13 179 PHE A N 1
ATOM 1548 C CA . PHE A 1 180 ? 21.310 18.257 -1.791 1.00 9.96 179 PHE A CA 1
ATOM 1549 C C . PHE A 1 180 ? 22.412 17.793 -0.889 1.00 8.69 179 PHE A C 1
ATOM 1550 O O . PHE A 1 180 ? 23.450 17.312 -1.382 1.00 10.54 179 PHE A O 1
ATOM 1558 N N . ASP A 1 181 ? 22.169 17.902 0.411 1.00 9.68 180 ASP A N 1
ATOM 1559 C CA . ASP A 1 181 ? 23.116 17.417 1.419 1.00 9.30 180 ASP A CA 1
ATOM 1560 C C . ASP A 1 181 ? 22.547 16.136 1.954 1.00 9.20 180 ASP A C 1
ATOM 1561 O O . ASP A 1 181 ? 21.530 16.134 2.681 1.00 10.05 180 ASP A O 1
ATOM 1566 N N . PRO A 1 182 ? 23.136 14.954 1.684 1.00 8.82 181 PRO A N 1
ATOM 1567 C CA . PRO A 1 182 ? 22.531 13.691 2.062 1.00 9.53 181 PRO A CA 1
ATOM 1568 C C . PRO A 1 182 ? 22.621 13.405 3.545 1.00 8.90 181 PRO A C 1
ATOM 1569 O O . PRO A 1 182 ? 21.999 12.442 4.022 1.00 9.14 181 PRO A O 1
ATOM 1573 N N . SER A 1 183 ? 23.335 14.262 4.318 1.00 9.49 182 SER A N 1
ATOM 1574 C CA . SER A 1 183 ? 23.278 14.082 5.751 1.00 9.77 182 SER A CA 1
ATOM 1575 C C . SER A 1 183 ? 21.899 14.380 6.291 1.00 9.05 182 SER A C 1
ATOM 1576 O O . SER A 1 183 ? 21.563 13.937 7.399 1.00 10.97 182 SER A O 1
ATOM 1579 N N . THR A 1 184 ? 21.041 15.050 5.532 1.00 9.48 183 THR A N 1
ATOM 1580 C CA . THR A 1 184 ? 19.649 15.229 5.888 1.00 10.33 183 THR A CA 1
ATOM 1581 C C . THR A 1 184 ? 18.892 13.906 5.989 1.00 9.77 183 THR A C 1
ATOM 1582 O O . THR A 1 184 ? 17.845 13.878 6.635 1.00 12.16 183 THR A O 1
ATOM 1586 N N . LEU A 1 185 ? 19.392 12.860 5.360 1.00 8.60 184 LEU A N 1
ATOM 1587 C CA . LEU A 1 185 ? 18.722 11.546 5.367 1.00 9.11 184 LEU A CA 1
ATOM 1588 C C . LEU A 1 185 ? 19.139 10.720 6.597 1.00 8.76 184 LEU A C 1
ATOM 1589 O O . LEU A 1 185 ? 18.499 9.709 6.868 1.00 9.69 184 LEU A O 1
ATOM 1594 N N . LEU A 1 186 ? 20.207 11.118 7.296 1.00 8.94 185 LEU A N 1
ATOM 1595 C CA . LEU A 1 186 ? 20.675 10.361 8.431 1.00 9.04 185 LEU A CA 1
ATOM 1596 C C . LEU A 1 186 ? 19.798 10.566 9.644 1.00 8.62 185 LEU A C 1
ATOM 1597 O O . LEU A 1 186 ? 19.076 11.563 9.765 1.00 9.58 185 LEU A O 1
ATOM 1602 N N . PRO A 1 187 ? 19.830 9.639 10.622 1.00 8.89 186 PRO A N 1
ATOM 1603 C CA . PRO A 1 187 ? 19.075 9.827 11.866 1.00 9.39 186 PRO A CA 1
ATOM 1604 C C . PRO A 1 187 ? 19.657 10.985 12.659 1.00 8.96 186 PRO A C 1
ATOM 1605 O O . PRO A 1 187 ? 20.772 11.448 12.408 1.00 10.29 186 PRO A O 1
ATOM 1609 N N A SER A 1 188 ? 18.890 11.430 13.664 0.50 9.88 187 SER A N 1
ATOM 1610 N N B SER A 1 188 ? 18.927 11.423 13.680 0.50 9.66 187 SER A N 1
ATOM 1611 C CA A SER A 1 188 ? 19.316 12.563 14.502 0.50 10.81 187 SER A CA 1
ATOM 1612 C CA B SER A 1 188 ? 19.331 12.574 14.487 0.50 10.57 187 SER A CA 1
ATOM 1613 C C A SER A 1 188 ? 20.630 12.292 15.192 0.50 11.63 187 SER A C 1
ATOM 1614 C C B SER A 1 188 ? 20.676 12.294 15.190 0.50 12.35 187 SER A C 1
ATOM 1615 O O A SER A 1 188 ? 21.443 13.250 15.276 0.50 13.32 187 SER A O 1
ATOM 1616 O O B SER A 1 188 ? 21.582 13.193 15.222 0.50 14.80 187 SER A O 1
ATOM 1621 N N . SER A 1 189 ? 20.789 11.127 15.759 1.00 13.20 188 SER A N 1
ATOM 1622 C CA . SER A 1 189 ? 22.053 10.719 16.389 1.00 16.04 188 SER A CA 1
ATOM 1623 C C . SER A 1 189 ? 22.814 9.814 15.485 1.00 12.10 188 SER A C 1
ATOM 1624 O O . SER A 1 189 ? 22.223 8.957 14.765 1.00 12.13 188 SER A O 1
ATOM 1627 N N . LEU A 1 190 ? 24.131 9.946 15.506 1.00 11.28 189 LEU A N 1
ATOM 1628 C CA . LEU A 1 190 ? 25.042 9.169 14.707 1.00 10.20 189 LEU A CA 1
ATOM 1629 C C . LEU A 1 190 ? 25.811 8.148 15.517 1.00 10.20 189 LEU A C 1
ATOM 1630 O O . LEU A 1 190 ? 26.890 7.695 15.135 1.00 10.93 189 LEU A O 1
ATOM 1635 N N . ASP A 1 191 ? 25.259 7.651 16.634 1.00 9.85 190 ASP A N 1
ATOM 1636 C CA . ASP A 1 191 ? 25.809 6.501 17.316 1.00 9.55 190 ASP A CA 1
ATOM 1637 C C . ASP A 1 191 ? 25.915 5.349 16.315 1.00 8.18 190 ASP A C 1
ATOM 1638 O O . ASP A 1 191 ? 25.011 5.198 15.479 1.00 8.36 190 ASP A O 1
ATOM 1643 N N . PHE A 1 192 ? 26.938 4.512 16.365 1.00 8.38 191 PHE A N 1
ATOM 1644 C CA . PHE A 1 192 ? 27.140 3.551 15.281 1.00 7.46 191 PHE A CA 1
ATOM 1645 C C . PHE A 1 192 ? 27.855 2.289 15.781 1.00 7.67 191 PHE A C 1
ATOM 1646 O O . PHE A 1 192 ? 28.523 2.298 16.810 1.00 8.38 191 PHE A O 1
ATOM 1654 N N . TRP A 1 193 ? 27.725 1.256 14.952 1.00 7.75 192 TRP A N 1
ATOM 1655 C CA . TRP A 1 193 ? 28.578 0.097 14.959 1.00 7.80 192 TRP A CA 1
ATOM 1656 C C . TRP A 1 193 ? 29.522 0.125 13.793 1.00 7.63 192 TRP A C 1
ATOM 1657 O O . TRP A 1 193 ? 29.174 0.700 12.727 1.00 8.84 192 TRP A O 1
ATOM 1668 N N . THR A 1 194 ? 30.683 -0.480 13.881 1.00 7.70 193 THR A N 1
ATOM 1669 C CA . THR A 1 194 ? 31.580 -0.548 12.724 1.00 8.00 193 THR A CA 1
ATOM 1670 C C . THR A 1 194 ? 32.234 -1.918 12.657 1.00 7.73 193 THR A C 1
ATOM 1671 O O . THR A 1 194 ? 32.560 -2.533 13.684 1.00 8.32 193 THR A O 1
ATOM 1675 N N . TYR A 1 195 ? 32.459 -2.375 11.421 1.00 8.06 194 TYR A N 1
ATOM 1676 C CA . TYR A 1 195 ? 33.176 -3.626 11.217 1.00 8.51 194 TYR A CA 1
ATOM 1677 C C . TYR A 1 195 ? 33.820 -3.546 9.832 1.00 8.09 194 TYR A C 1
ATOM 1678 O O . TYR A 1 195 ? 33.347 -2.795 8.959 1.00 8.27 194 TYR A O 1
ATOM 1687 N N . PRO A 1 196 ? 34.858 -4.370 9.603 1.00 7.95 195 PRO A N 1
ATOM 1688 C CA . PRO A 1 196 ? 35.507 -4.420 8.282 1.00 8.50 195 PRO A CA 1
ATOM 1689 C C . PRO A 1 196 ? 34.747 -5.379 7.369 1.00 8.14 195 PRO A C 1
ATOM 1690 O O . PRO A 1 196 ? 34.496 -6.537 7.737 1.00 9.17 195 PRO A O 1
ATOM 1694 N N . GLY A 1 197 ? 34.337 -4.895 6.195 1.00 7.96 196 GLY A N 1
ATOM 1695 C CA . GLY A 1 197 ? 33.586 -5.741 5.322 1.00 7.82 196 GLY A CA 1
ATOM 1696 C C . GLY A 1 197 ? 33.828 -5.434 3.851 1.00 8.07 196 GLY A C 1
ATOM 1697 O O . GLY A 1 197 ? 34.956 -5.107 3.419 1.00 8.77 196 GLY A O 1
ATOM 1698 N N . SER A 1 198 ? 32.757 -5.539 3.061 1.00 8.37 197 SER A N 1
ATOM 1699 C CA . SER A 1 198 ? 32.886 -5.575 1.629 1.00 8.20 197 SER A CA 1
ATOM 1700 C C . SER A 1 198 ? 31.809 -4.769 0.947 1.00 7.43 197 SER A C 1
ATOM 1701 O O . SER A 1 198 ? 30.789 -4.401 1.578 1.00 8.11 197 SER A O 1
ATOM 1704 N N A LEU A 1 199 ? 31.990 -4.451 -0.334 0.50 6.27 198 LEU A N 1
ATOM 1705 N N B LEU A 1 199 ? 31.912 -4.760 -0.364 0.50 8.56 198 LEU A N 1
ATOM 1706 C CA A LEU A 1 199 ? 30.816 -4.064 -1.136 0.50 7.86 198 LEU A CA 1
ATOM 1707 C CA B LEU A 1 199 ? 30.815 -4.366 -1.209 0.50 7.73 198 LEU A CA 1
ATOM 1708 C C A LEU A 1 199 ? 29.797 -5.230 -1.040 0.50 7.03 198 LEU A C 1
ATOM 1709 C C B LEU A 1 199 ? 29.732 -5.403 -1.133 0.50 8.90 198 LEU A C 1
ATOM 1710 O O A LEU A 1 199 ? 30.202 -6.417 -0.915 0.50 7.71 198 LEU A O 1
ATOM 1711 O O B LEU A 1 199 ? 29.994 -6.633 -1.081 0.50 9.70 198 LEU A O 1
ATOM 1720 N N . THR A 1 200 ? 28.487 -4.942 -1.132 1.00 8.30 199 THR A N 1
ATOM 1721 C CA . THR A 1 200 ? 27.443 -5.941 -0.955 1.00 8.58 199 THR A CA 1
ATOM 1722 C C . THR A 1 200 ? 26.935 -6.526 -2.272 1.00 9.06 199 THR A C 1
ATOM 1723 O O . THR A 1 200 ? 26.012 -7.331 -2.269 1.00 9.12 199 THR A O 1
ATOM 1727 N N . HIS A 1 201 ? 27.549 -6.155 -3.402 1.00 9.07 200 HIS A N 1
ATOM 1728 C CA . HIS A 1 201 ? 27.267 -6.834 -4.666 1.00 9.34 200 HIS A CA 1
ATOM 1729 C C . HIS A 1 201 ? 28.564 -6.857 -5.425 1.00 8.77 200 HIS A C 1
ATOM 1730 O O . HIS A 1 201 ? 29.524 -6.191 -5.076 1.00 9.88 200 HIS A O 1
ATOM 1737 N N . PRO A 1 202 ? 28.608 -7.602 -6.543 1.00 10.59 201 PRO A N 1
ATOM 1738 C CA . PRO A 1 202 ? 29.809 -7.691 -7.360 1.00 11.62 201 PRO A CA 1
ATOM 1739 C C . PRO A 1 202 ? 30.304 -6.278 -7.733 1.00 11.72 201 PRO A C 1
ATOM 1740 O O . PRO A 1 202 ? 29.480 -5.396 -8.018 1.00 11.79 201 PRO A O 1
ATOM 1744 N N . PRO A 1 203 ? 31.625 -6.040 -7.607 1.00 11.91 202 PRO A N 1
ATOM 1745 C CA . PRO A 1 203 ? 32.718 -7.046 -7.488 1.00 12.85 202 PRO A CA 1
ATOM 1746 C C . PRO A 1 203 ? 33.030 -7.513 -6.058 1.00 11.40 202 PRO A C 1
ATOM 1747 O O . PRO A 1 203 ? 33.949 -8.317 -5.905 1.00 12.68 202 PRO A O 1
ATOM 1751 N N . LEU A 1 204 ? 32.270 -7.071 -5.032 1.00 10.59 203 LEU A N 1
ATOM 1752 C CA . LEU A 1 204 ? 32.384 -7.721 -3.698 1.00 9.74 203 LEU A CA 1
ATOM 1753 C C . LEU A 1 204 ? 33.759 -7.510 -3.043 1.00 9.40 203 LEU A C 1
ATOM 1754 O O . LEU A 1 204 ? 34.065 -8.205 -2.080 1.00 10.53 203 LEU A O 1
ATOM 1759 N N . TYR A 1 205 ? 34.480 -6.475 -3.418 1.00 10.12 204 TYR A N 1
ATOM 1760 C CA . TYR A 1 205 ? 35.798 -6.232 -2.844 1.00 10.49 204 TYR A CA 1
ATOM 1761 C C . TYR A 1 205 ? 35.679 -6.022 -1.342 1.00 9.55 204 TYR A C 1
ATOM 1762 O O . TYR A 1 205 ? 34.756 -5.337 -0.837 1.00 9.39 204 TYR A O 1
ATOM 1771 N N . GLU A 1 206 ? 36.662 -6.571 -0.614 1.00 9.93 205 GLU A N 1
ATOM 1772 C CA . GLU A 1 206 ? 36.708 -6.437 0.820 1.00 9.38 205 GLU A CA 1
ATOM 1773 C C . GLU A 1 206 ? 37.426 -5.165 1.218 1.00 9.71 205 GLU A C 1
ATOM 1774 O O . GLU A 1 206 ? 38.493 -5.163 1.824 1.00 11.24 205 GLU A O 1
ATOM 1780 N N . SER A 1 207 ? 36.837 -4.032 0.865 1.00 8.81 206 SER A N 1
ATOM 1781 C CA . SER A 1 207 ? 37.471 -2.727 0.933 1.00 9.34 206 SER A CA 1
ATOM 1782 C C . SER A 1 207 ? 36.689 -1.733 1.760 1.00 8.41 206 SER A C 1
ATOM 1783 O O . SER A 1 207 ? 37.028 -0.561 1.770 1.00 9.68 206 SER A O 1
ATOM 1786 N N . VAL A 1 208 ? 35.663 -2.190 2.453 1.00 8.34 207 VAL A N 1
ATOM 1787 C CA . VAL A 1 208 ? 34.700 -1.235 3.071 1.00 8.23 207 VAL A CA 1
ATOM 1788 C C . VAL A 1 208 ? 34.816 -1.273 4.575 1.00 7.91 207 VAL A C 1
ATOM 1789 O O . VAL A 1 208 ? 34.609 -2.309 5.209 1.00 9.99 207 VAL A O 1
ATOM 1793 N N . THR A 1 209 ? 35.000 -0.098 5.187 1.00 7.86 208 THR A N 1
ATOM 1794 C CA . THR A 1 209 ? 34.728 0.090 6.629 1.00 7.66 208 THR A CA 1
ATOM 1795 C C . THR A 1 209 ? 33.294 0.473 6.739 1.00 7.15 208 THR A C 1
ATOM 1796 O O . THR A 1 209 ? 32.902 1.567 6.275 1.00 8.56 208 THR A O 1
ATOM 1800 N N . TRP A 1 210 ? 32.466 -0.394 7.323 1.00 7.06 209 TRP A N 1
ATOM 1801 C CA . TRP A 1 210 ? 31.036 -0.126 7.489 1.00 6.77 209 TRP A CA 1
ATOM 1802 C C . TRP A 1 210 ? 30.797 0.657 8.753 1.00 6.60 209 TRP A C 1
ATOM 1803 O O . TRP A 1 210 ? 31.357 0.331 9.801 1.00 8.06 209 TRP A O 1
ATOM 1814 N N . ILE A 1 211 ? 29.925 1.655 8.629 1.00 6.76 210 ILE A N 1
ATOM 1815 C CA . ILE A 1 211 ? 29.461 2.452 9.782 1.00 7.75 210 ILE A CA 1
ATOM 1816 C C . ILE A 1 211 ? 27.944 2.263 9.791 1.00 7.15 210 ILE A C 1
ATOM 1817 O O . ILE A 1 211 ? 27.259 2.834 8.929 1.00 8.24 210 ILE A O 1
ATOM 1822 N N . ILE A 1 212 ? 27.399 1.448 10.685 1.00 6.98 211 ILE A N 1
ATOM 1823 C CA . ILE A 1 212 ? 25.977 1.180 10.717 1.00 6.99 211 ILE A CA 1
ATOM 1824 C C . ILE A 1 212 ? 25.363 1.983 11.814 1.00 7.13 211 ILE A C 1
ATOM 1825 O O . ILE A 1 212 ? 25.739 1.846 12.994 1.00 7.75 211 ILE A O 1
ATOM 1830 N N . CYS A 1 213 ? 24.442 2.868 11.493 1.00 7.31 212 CYS A N 1
ATOM 1831 C CA . CYS A 1 213 ? 23.803 3.669 12.526 1.00 7.28 212 CYS A CA 1
ATOM 1832 C C . CYS A 1 213 ? 22.980 2.831 13.443 1.00 7.50 212 CYS A C 1
ATOM 1833 O O . CYS A 1 213 ? 22.208 1.951 13.042 1.00 8.25 212 CYS A O 1
ATOM 1836 N N . LYS A 1 214 ? 23.025 3.158 14.742 1.00 7.70 213 LYS A N 1
ATOM 1837 C CA . LYS A 1 214 ? 22.150 2.489 15.699 1.00 9.11 213 LYS A CA 1
ATOM 1838 C C . LYS A 1 214 ? 20.701 2.893 15.576 1.00 8.62 213 LYS A C 1
ATOM 1839 O O . LYS A 1 214 ? 19.834 2.083 15.912 1.00 12.52 213 LYS A O 1
ATOM 1844 N N A GLU A 1 215 ? 20.441 4.149 15.181 0.50 8.46 214 GLU A N 1
ATOM 1845 N N B GLU A 1 215 ? 20.436 4.114 15.154 0.50 8.72 214 GLU A N 1
ATOM 1846 C CA A GLU A 1 215 ? 19.079 4.680 14.991 0.50 8.61 214 GLU A CA 1
ATOM 1847 C CA B GLU A 1 215 ? 19.047 4.481 15.022 0.50 8.51 214 GLU A CA 1
ATOM 1848 C C A GLU A 1 215 ? 18.586 4.455 13.555 0.50 9.15 214 GLU A C 1
ATOM 1849 C C B GLU A 1 215 ? 18.602 4.291 13.572 0.50 7.65 214 GLU A C 1
ATOM 1850 O O A GLU A 1 215 ? 19.360 4.684 12.590 0.50 10.40 214 GLU A O 1
ATOM 1851 O O B GLU A 1 215 ? 19.407 4.535 12.655 0.50 8.37 214 GLU A O 1
ATOM 1862 N N . SER A 1 216 ? 17.347 3.981 13.401 1.00 8.85 215 SER A N 1
ATOM 1863 C CA . SER A 1 216 ? 16.746 3.851 12.078 1.00 8.57 215 SER A CA 1
ATOM 1864 C C . SER A 1 216 ? 16.125 5.133 11.637 1.00 8.11 215 SER A C 1
ATOM 1865 O O . SER A 1 216 ? 16.029 6.083 12.404 1.00 10.03 215 SER A O 1
ATOM 1868 N N . ILE A 1 217 ? 15.717 5.174 10.364 1.00 8.07 216 ILE A N 1
ATOM 1869 C CA . ILE A 1 217 ? 14.809 6.241 9.856 1.00 8.30 216 ILE A CA 1
ATOM 1870 C C . ILE A 1 217 ? 13.598 5.573 9.327 1.00 7.70 216 ILE A C 1
ATOM 1871 O O . ILE A 1 217 ? 13.567 4.363 9.104 1.00 8.91 216 ILE A O 1
ATOM 1876 N N A SER A 1 218 ? 12.503 6.304 9.135 0.50 7.96 217 SER A N 1
ATOM 1877 N N B SER A 1 218 ? 12.595 6.411 9.038 0.50 8.33 217 SER A N 1
ATOM 1878 C CA A SER A 1 218 ? 11.257 5.691 8.635 0.50 8.80 217 SER A CA 1
ATOM 1879 C CA B SER A 1 218 ? 11.307 5.891 8.593 0.50 7.51 217 SER A CA 1
ATOM 1880 C C A SER A 1 218 ? 11.223 5.749 7.114 0.50 7.59 217 SER A C 1
ATOM 1881 C C B SER A 1 218 ? 11.257 5.766 7.055 0.50 8.13 217 SER A C 1
ATOM 1882 O O A SER A 1 218 ? 11.946 6.533 6.428 0.50 7.70 217 SER A O 1
ATOM 1883 O O B SER A 1 218 ? 12.079 6.361 6.297 0.50 8.22 217 SER A O 1
ATOM 1888 N N . VAL A 1 219 ? 10.260 5.015 6.582 1.00 7.77 218 VAL A N 1
ATOM 1889 C CA . VAL A 1 219 ? 9.902 4.994 5.176 1.00 7.42 218 VAL A CA 1
ATOM 1890 C C . VAL A 1 219 ? 8.491 4.440 5.129 1.00 7.58 218 VAL A C 1
ATOM 1891 O O . VAL A 1 219 ? 8.164 3.563 5.906 1.00 8.73 218 VAL A O 1
ATOM 1895 N N . SER A 1 220 ? 7.632 4.904 4.199 1.00 7.96 219 SER A N 1
ATOM 1896 C CA . SER A 1 220 ? 6.302 4.320 4.127 1.00 8.11 219 SER A CA 1
ATOM 1897 C C . SER A 1 220 ? 6.252 3.173 3.122 1.00 7.67 219 SER A C 1
ATOM 1898 O O . SER A 1 220 ? 7.100 3.048 2.204 1.00 8.33 219 SER A O 1
ATOM 1901 N N A SER A 1 221 ? 5.186 2.380 3.225 0.50 8.67 220 SER A N 1
ATOM 1902 N N B SER A 1 221 ? 5.230 2.340 3.234 0.50 8.66 220 SER A N 1
ATOM 1903 C CA A SER A 1 221 ? 4.968 1.278 2.271 0.50 8.78 220 SER A CA 1
ATOM 1904 C CA B SER A 1 221 ? 4.991 1.285 2.235 0.50 9.37 220 SER A CA 1
ATOM 1905 C C A SER A 1 221 ? 4.862 1.804 0.836 0.50 8.04 220 SER A C 1
ATOM 1906 C C B SER A 1 221 ? 4.949 1.838 0.826 0.50 7.85 220 SER A C 1
ATOM 1907 O O A SER A 1 221 ? 5.315 1.158 -0.095 0.50 8.45 220 SER A O 1
ATOM 1908 O O B SER A 1 221 ? 5.454 1.194 -0.102 0.50 8.82 220 SER A O 1
ATOM 1913 N N . GLU A 1 222 ? 4.276 2.988 0.651 1.00 8.59 221 GLU A N 1
ATOM 1914 C CA . GLU A 1 222 ? 4.137 3.544 -0.713 1.00 8.90 221 GLU A CA 1
ATOM 1915 C C . GLU A 1 222 ? 5.454 4.089 -1.193 1.00 8.13 221 GLU A C 1
ATOM 1916 O O . GLU A 1 222 ? 5.731 4.035 -2.400 1.00 8.69 221 GLU A O 1
ATOM 1922 N N . GLN A 1 223 ? 6.303 4.649 -0.332 1.00 7.65 222 GLN A N 1
ATOM 1923 C CA . GLN A 1 223 ? 7.623 5.097 -0.759 1.00 7.83 222 GLN A CA 1
ATOM 1924 C C . GLN A 1 223 ? 8.456 3.931 -1.266 1.00 7.47 222 GLN A C 1
ATOM 1925 O O . GLN A 1 223 ? 9.119 3.997 -2.303 1.00 8.53 222 GLN A O 1
ATOM 1931 N N . LEU A 1 224 ? 8.379 2.786 -0.520 1.00 8.21 223 LEU A N 1
ATOM 1932 C CA . LEU A 1 224 ? 9.089 1.579 -0.979 1.00 8.27 223 LEU A CA 1
ATOM 1933 C C . LEU A 1 224 ? 8.567 1.122 -2.336 1.00 8.49 223 LEU A C 1
ATOM 1934 O O . LEU A 1 224 ? 9.345 0.679 -3.189 1.00 8.90 223 LEU A O 1
ATOM 1939 N N . ALA A 1 225 ? 7.251 1.241 -2.554 1.00 8.50 224 ALA A N 1
ATOM 1940 C CA . ALA A 1 225 ? 6.689 0.828 -3.845 1.00 8.44 224 ALA A CA 1
ATOM 1941 C C . ALA A 1 225 ? 7.246 1.699 -4.954 1.00 8.24 224 ALA A C 1
ATOM 1942 O O . ALA A 1 225 ? 7.372 1.208 -6.091 1.00 9.22 224 ALA A O 1
ATOM 1944 N N . GLN A 1 226 ? 7.571 2.958 -4.679 1.00 8.24 225 GLN A N 1
ATOM 1945 C CA . GLN A 1 226 ? 8.195 3.770 -5.711 1.00 9.07 225 GLN A CA 1
ATOM 1946 C C . GLN A 1 226 ? 9.549 3.226 -6.104 1.00 8.69 225 GLN A C 1
ATOM 1947 O O . GLN A 1 226 ? 9.894 3.194 -7.299 1.00 9.41 225 GLN A O 1
ATOM 1953 N N . PHE A 1 227 ? 10.365 2.780 -5.135 1.00 8.92 226 PHE A N 1
ATOM 1954 C CA . PHE A 1 227 ? 11.632 2.117 -5.544 1.00 8.83 226 PHE A CA 1
ATOM 1955 C C . PHE A 1 227 ? 11.390 0.928 -6.420 1.00 8.74 226 PHE A C 1
ATOM 1956 O O . PHE A 1 227 ? 12.072 0.741 -7.449 1.0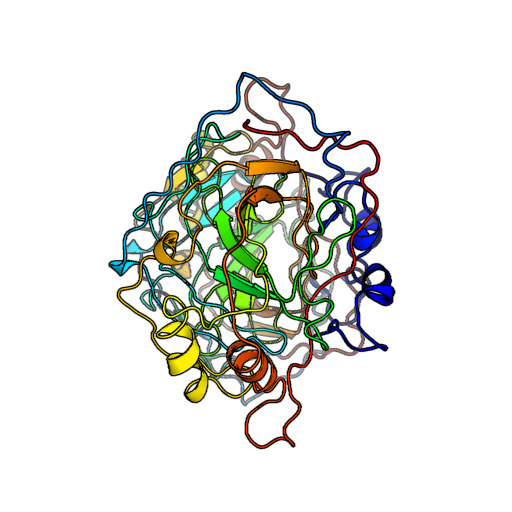0 9.33 226 PHE A O 1
ATOM 1964 N N . ARG A 1 228 ? 10.446 0.080 -6.022 1.00 8.40 227 ARG A N 1
ATOM 1965 C CA . ARG A 1 228 ? 10.136 -1.140 -6.770 1.00 9.97 227 ARG A CA 1
ATOM 1966 C C . ARG A 1 228 ? 9.599 -0.883 -8.176 1.00 10.52 227 ARG A C 1
ATOM 1967 O O . ARG A 1 228 ? 9.681 -1.746 -9.050 1.00 13.53 227 ARG A O 1
ATOM 1975 N N . SER A 1 229 ? 9.050 0.307 -8.385 1.00 9.71 228 SER A N 1
ATOM 1976 C CA . SER A 1 229 ? 8.478 0.691 -9.682 1.00 10.95 228 SER A CA 1
ATOM 1977 C C . SER A 1 229 ? 9.552 1.098 -10.651 1.00 10.56 228 SER A C 1
ATOM 1978 O O . SER A 1 229 ? 9.284 1.254 -11.853 1.00 11.61 228 SER A O 1
ATOM 1981 N N . LEU A 1 230 ? 10.807 1.318 -10.211 1.00 9.34 229 LEU A N 1
ATOM 1982 C CA . LEU A 1 230 ? 11.859 1.514 -11.169 1.00 8.87 229 LEU A CA 1
ATOM 1983 C C . LEU A 1 230 ? 12.035 0.300 -12.006 1.00 9.19 229 LEU A C 1
ATOM 1984 O O . LEU A 1 230 ? 11.734 -0.804 -11.570 1.00 11.35 229 LEU A O 1
ATOM 1989 N N . LEU A 1 231 ? 12.528 0.493 -13.235 1.00 9.15 230 LEU A N 1
ATOM 1990 C CA . LEU A 1 231 ? 12.543 -0.638 -14.203 1.00 9.99 230 LEU A CA 1
ATOM 1991 C C . LEU A 1 231 ? 14.022 -0.974 -14.518 1.00 8.92 230 LEU A C 1
ATOM 1992 O O . LEU A 1 231 ? 14.896 -0.135 -14.707 1.00 9.67 230 LEU A O 1
ATOM 1997 N N . SER A 1 232 ? 14.268 -2.301 -14.579 1.00 9.69 231 SER A N 1
ATOM 1998 C CA . SER A 1 232 ? 15.614 -2.825 -14.835 1.00 10.45 231 SER A CA 1
ATOM 1999 C C . SER A 1 232 ? 15.938 -2.937 -16.320 1.00 10.23 231 SER A C 1
ATOM 2000 O O . SER A 1 232 ? 17.108 -3.095 -16.667 1.00 12.80 231 SER A O 1
ATOM 2003 N N . ASN A 1 233 ? 14.914 -2.880 -17.143 1.00 10.34 232 ASN A N 1
ATOM 2004 C CA . ASN A 1 233 ? 15.088 -2.999 -18.595 1.00 11.06 232 ASN A CA 1
ATOM 2005 C C . ASN A 1 233 ? 15.450 -1.665 -19.192 1.00 10.45 232 ASN A C 1
ATOM 2006 O O . ASN A 1 233 ? 15.232 -0.602 -18.593 1.00 10.51 232 ASN A O 1
ATOM 2011 N N A VAL A 1 234 ? 15.931 -1.708 -20.439 0.50 11.21 233 VAL A N 1
ATOM 2012 N N B VAL A 1 234 ? 16.006 -1.704 -20.415 0.50 11.16 233 VAL A N 1
ATOM 2013 C CA A VAL A 1 234 ? 16.116 -0.466 -21.154 0.50 10.22 233 VAL A CA 1
ATOM 2014 C CA B VAL A 1 234 ? 16.245 -0.503 -21.202 0.50 11.15 233 VAL A CA 1
ATOM 2015 C C A VAL A 1 234 ? 14.818 -0.005 -21.810 0.50 10.10 233 VAL A C 1
ATOM 2016 C C B VAL A 1 234 ? 14.902 -0.018 -21.830 0.50 10.62 233 VAL A C 1
ATOM 2017 O O A VAL A 1 234 ? 13.884 -0.795 -22.063 0.50 11.13 233 VAL A O 1
ATOM 2018 O O B VAL A 1 234 ? 13.991 -0.820 -22.049 0.50 11.68 233 VAL A O 1
ATOM 2025 N N . GLU A 1 235 ? 14.794 1.293 -22.085 1.00 10.93 234 GLU A N 1
ATOM 2026 C CA . GLU A 1 235 ? 13.634 1.922 -22.722 1.00 11.40 234 GLU A CA 1
ATOM 2027 C C . GLU A 1 235 ? 13.207 1.088 -23.956 1.00 12.06 234 GLU A C 1
ATOM 2028 O O . GLU A 1 235 ? 14.064 0.800 -24.812 1.00 13.31 234 GLU A O 1
ATOM 2034 N N . GLY A 1 236 ? 11.919 0.834 -24.075 1.00 11.83 235 GLY A N 1
ATOM 2035 C CA . GLY A 1 236 ? 11.359 0.180 -25.269 1.00 13.54 235 GLY A CA 1
ATOM 2036 C C . GLY A 1 236 ? 11.175 -1.251 -25.021 1.00 14.87 235 GLY A C 1
ATOM 2037 O O . GLY A 1 236 ? 10.263 -1.899 -25.631 1.00 21.83 235 GLY A O 1
ATOM 2038 N N . ASP A 1 237 ? 11.944 -1.829 -24.103 1.00 13.46 236 ASP A N 1
ATOM 2039 C CA . ASP A 1 237 ? 11.791 -3.254 -23.788 1.00 14.85 236 ASP A CA 1
ATOM 2040 C C . ASP A 1 237 ? 10.688 -3.476 -22.744 1.00 13.35 236 ASP A C 1
ATOM 2041 O O . ASP A 1 237 ? 10.460 -2.611 -21.897 1.00 13.83 236 ASP A O 1
ATOM 2046 N N . ASN A 1 238 ? 10.006 -4.622 -22.795 1.00 14.44 237 ASN A N 1
ATOM 2047 C CA . ASN A 1 238 ? 8.927 -4.895 -21.815 1.00 14.88 237 ASN A CA 1
ATOM 2048 C C . ASN A 1 238 ? 9.423 -4.523 -20.384 1.00 13.05 237 ASN A C 1
ATOM 2049 O O . ASN A 1 238 ? 10.593 -4.761 -20.013 1.00 13.61 237 ASN A O 1
ATOM 2054 N N . ALA A 1 239 ? 8.589 -3.870 -19.636 1.00 13.18 238 ALA A N 1
ATOM 2055 C CA . ALA A 1 239 ? 8.963 -3.307 -18.333 1.00 13.43 238 ALA A CA 1
ATOM 2056 C C . ALA A 1 239 ? 9.158 -4.432 -17.336 1.00 14.54 238 ALA A C 1
ATOM 2057 O O . ALA A 1 239 ? 8.302 -5.292 -17.099 1.00 27.17 238 ALA A O 1
ATOM 2059 N N . VAL A 1 240 ? 10.278 -4.447 -16.642 1.00 11.85 239 VAL A N 1
ATOM 2060 C CA . VAL A 1 240 ? 10.588 -5.393 -15.619 1.00 12.64 239 VAL A CA 1
ATOM 2061 C C . VAL A 1 240 ? 10.932 -4.600 -14.318 1.00 11.90 239 VAL A C 1
ATOM 2062 O O . VAL A 1 240 ? 12.040 -4.021 -14.220 1.00 13.16 239 VAL A O 1
ATOM 2066 N N . PRO A 1 241 ? 10.052 -4.601 -13.347 1.00 11.61 240 PRO A N 1
ATOM 2067 C CA . PRO A 1 241 ? 10.318 -3.853 -12.124 1.00 11.94 240 PRO A CA 1
ATOM 2068 C C . PRO A 1 241 ? 11.522 -4.356 -11.365 1.00 10.79 240 PRO A C 1
ATOM 2069 O O . PRO A 1 241 ? 11.850 -5.553 -11.353 1.00 11.55 240 PRO A O 1
ATOM 2073 N N . MET A 1 242 ? 12.193 -3.440 -10.658 1.00 10.70 241 MET A N 1
ATOM 2074 C CA . MET A 1 242 ? 13.318 -3.734 -9.791 1.00 10.91 241 MET A CA 1
ATOM 2075 C C . MET A 1 242 ? 12.760 -4.153 -8.458 1.00 11.17 241 MET A C 1
ATOM 2076 O O . MET A 1 242 ? 12.604 -3.344 -7.530 1.00 12.63 241 MET A O 1
ATOM 2081 N N A GLN A 1 243 ? 12.392 -5.405 -8.301 0.50 11.18 242 GLN A N 1
ATOM 2082 N N B GLN A 1 243 ? 12.392 -5.414 -8.325 0.50 11.45 242 GLN A N 1
ATOM 2083 C CA A GLN A 1 243 ? 11.625 -5.795 -7.125 0.50 12.39 242 GLN A CA 1
ATOM 2084 C CA B GLN A 1 243 ? 11.620 -5.863 -7.181 0.50 12.27 242 GLN A CA 1
ATOM 2085 C C A GLN A 1 243 ? 12.471 -5.891 -5.876 0.50 11.19 242 GLN A C 1
ATOM 2086 C C B GLN A 1 243 ? 12.460 -5.928 -5.902 0.50 11.26 242 GLN A C 1
ATOM 2087 O O A GLN A 1 243 ? 11.917 -5.681 -4.776 0.50 11.76 242 GLN A O 1
ATOM 2088 O O B GLN A 1 243 ? 11.895 -5.715 -4.813 0.50 11.83 242 GLN A O 1
ATOM 2099 N N . HIS A 1 244 ? 13.776 -6.170 -5.991 1.00 9.71 243 HIS A N 1
ATOM 2100 C CA . HIS A 1 244 ? 14.617 -6.318 -4.813 1.00 9.09 243 HIS A CA 1
ATOM 2101 C C . HIS A 1 244 ? 16.058 -6.231 -5.212 1.00 8.30 243 HIS A C 1
ATOM 2102 O O . HIS A 1 244 ? 16.419 -6.527 -6.385 1.00 9.60 243 HIS A O 1
ATOM 2109 N N . ASN A 1 245 ? 16.918 -5.888 -4.241 1.00 8.54 244 ASN A N 1
ATOM 2110 C CA . ASN A 1 245 ? 18.337 -5.757 -4.499 1.00 8.09 244 ASN A CA 1
ATOM 2111 C C . ASN A 1 245 ? 19.134 -5.889 -3.220 1.00 7.36 244 ASN A C 1
ATOM 2112 O O . ASN A 1 245 ? 20.244 -5.342 -3.130 1.00 8.77 244 ASN A O 1
ATOM 2117 N N . ASN A 1 246 ? 18.635 -6.668 -2.263 1.00 8.59 245 ASN A N 1
ATOM 2118 C CA . ASN A 1 246 ? 19.316 -6.841 -0.989 1.00 9.19 245 ASN A CA 1
ATOM 2119 C C . ASN A 1 246 ? 20.023 -8.214 -0.915 1.00 8.98 245 ASN A C 1
ATOM 2120 O O . ASN A 1 246 ? 19.399 -9.242 -1.132 1.00 12.62 245 ASN A O 1
ATOM 2125 N N . ARG A 1 247 ? 21.266 -8.217 -0.516 1.00 8.78 246 ARG A N 1
ATOM 2126 C CA . ARG A 1 247 ? 22.040 -9.435 -0.342 1.00 9.43 246 ARG A CA 1
ATOM 2127 C C . ARG A 1 247 ? 21.714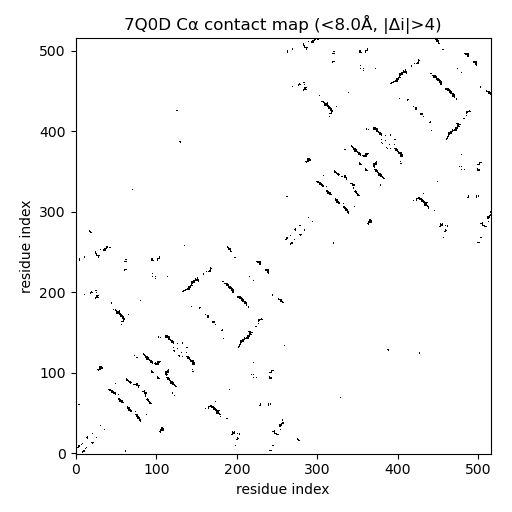 -10.036 1.041 1.00 9.44 246 ARG A C 1
ATOM 2128 O O . ARG A 1 247 ? 21.584 -9.309 2.044 1.00 9.70 246 ARG A O 1
ATOM 2136 N N . PRO A 1 248 ? 21.642 -11.399 1.206 1.00 10.15 247 PRO A N 1
ATOM 2137 C CA . PRO A 1 248 ? 21.550 -11.988 2.532 1.00 10.26 247 PRO A CA 1
ATOM 2138 C C . PRO A 1 248 ? 22.772 -11.651 3.379 1.00 9.26 247 PRO A C 1
ATOM 2139 O O . PRO A 1 248 ? 23.874 -11.401 2.841 1.00 9.84 247 PRO A O 1
ATOM 2143 N N . THR A 1 249 ? 22.616 -11.749 4.692 1.00 9.92 248 THR A N 1
ATOM 2144 C CA . THR A 1 249 ? 23.787 -11.606 5.590 1.00 9.67 248 THR A CA 1
ATOM 2145 C C . THR A 1 249 ? 24.762 -12.761 5.443 1.00 9.40 248 THR A C 1
ATOM 2146 O O . THR A 1 249 ? 24.362 -13.895 5.058 1.00 11.20 248 THR A O 1
ATOM 2150 N N . GLN A 1 250 ? 26.004 -12.475 5.719 1.00 10.24 249 GLN A N 1
ATOM 2151 C CA . GLN A 1 250 ? 27.120 -13.355 5.459 1.00 10.57 249 GLN A CA 1
ATOM 2152 C C . GLN A 1 250 ? 27.863 -13.668 6.747 1.00 10.82 249 GLN A C 1
ATOM 2153 O O . GLN A 1 250 ? 27.744 -12.934 7.752 1.00 11.96 249 GLN A O 1
ATOM 2159 N N A PRO A 1 251 ? 28.587 -14.789 6.763 0.50 11.98 250 PRO A N 1
ATOM 2160 N N B PRO A 1 251 ? 28.689 -14.697 6.738 0.50 11.84 250 PRO A N 1
ATOM 2161 C CA A PRO A 1 251 ? 29.260 -15.232 8.008 0.50 13.24 250 PRO A CA 1
ATOM 2162 C CA B PRO A 1 251 ? 29.197 -15.099 8.078 0.50 14.26 250 PRO A CA 1
ATOM 2163 C C A PRO A 1 251 ? 30.269 -14.168 8.572 0.50 11.26 250 PRO A C 1
ATOM 2164 C C B PRO A 1 251 ? 30.304 -14.146 8.589 0.50 11.98 250 PRO A C 1
ATOM 2165 O O A PRO A 1 251 ? 31.038 -13.602 7.802 0.50 11.54 250 PRO A O 1
ATOM 2166 O O B PRO A 1 251 ? 31.138 -13.632 7.838 0.50 11.44 250 PRO A O 1
ATOM 2173 N N . LEU A 1 252 ? 30.269 -13.940 9.895 1.00 13.78 251 LEU A N 1
ATOM 2174 C CA . LEU A 1 252 ? 31.176 -12.977 10.516 1.00 13.50 251 LEU A CA 1
ATOM 2175 C C . LEU A 1 252 ? 32.640 -13.465 10.425 1.00 12.78 251 LEU A C 1
ATOM 2176 O O . LEU A 1 252 ? 33.549 -12.597 10.379 1.00 14.33 251 LEU A O 1
ATOM 2181 N N . LYS A 1 253 ? 32.861 -14.766 10.458 1.00 14.05 252 LYS A N 1
ATOM 2182 C CA . LYS A 1 253 ? 34.183 -15.324 10.337 1.00 15.66 252 LYS A CA 1
ATOM 2183 C C . LYS A 1 253 ? 35.170 -14.694 11.317 1.00 16.50 252 LYS A C 1
ATOM 2184 O O . LYS A 1 253 ? 36.309 -14.400 11.000 1.00 18.15 252 LYS A O 1
ATOM 2190 N N . GLY A 1 254 ? 34.702 -14.536 12.549 1.00 17.19 253 GLY A N 1
ATOM 2191 C CA . GLY A 1 254 ? 35.686 -14.058 13.541 1.00 20.38 253 GLY A CA 1
ATOM 2192 C C . GLY A 1 254 ? 35.880 -12.565 13.656 1.00 18.57 253 GLY A C 1
ATOM 2193 O O . GLY A 1 254 ? 36.579 -12.102 14.562 1.00 19.54 253 GLY A O 1
ATOM 2194 N N . ARG A 1 255 ? 35.222 -11.781 12.809 1.00 14.06 254 ARG A N 1
ATOM 2195 C CA . ARG A 1 255 ? 35.333 -10.335 12.912 1.00 12.14 254 ARG A CA 1
ATOM 2196 C C . ARG A 1 255 ? 34.629 -9.854 14.188 1.00 13.55 254 ARG A C 1
ATOM 2197 O O . ARG A 1 255 ? 33.662 -10.491 14.632 1.00 17.19 254 ARG A O 1
ATOM 2205 N N . THR A 1 256 ? 35.059 -8.719 14.717 1.00 13.06 255 THR A N 1
ATOM 2206 C CA . THR A 1 256 ? 34.367 -8.083 15.802 1.00 14.44 255 THR A CA 1
ATOM 2207 C C . THR A 1 256 ? 33.613 -6.848 15.282 1.00 11.34 255 THR A C 1
ATOM 2208 O O . THR A 1 256 ? 34.194 -6.037 14.513 1.00 13.23 255 THR A O 1
ATOM 2212 N N . VAL A 1 257 ? 32.388 -6.702 15.713 1.00 10.55 256 VAL A N 1
ATOM 2213 C CA . VAL A 1 257 ? 31.622 -5.496 15.454 1.00 9.44 256 VAL A CA 1
ATOM 2214 C C . VAL A 1 257 ? 31.845 -4.569 16.639 1.00 9.52 256 VAL A C 1
ATOM 2215 O O . VAL A 1 257 ? 31.549 -4.973 17.806 1.00 11.36 256 VAL A O 1
ATOM 2219 N N A ARG A 1 258 ? 32.429 -3.400 16.397 0.50 9.27 257 ARG A N 1
ATOM 2220 N N B ARG A 1 258 ? 32.408 -3.392 16.385 0.50 9.28 257 ARG A N 1
ATOM 2221 C CA A ARG A 1 258 ? 32.689 -2.445 17.468 0.50 9.60 257 ARG A CA 1
ATOM 2222 C CA B ARG A 1 258 ? 32.679 -2.426 17.442 0.50 9.61 257 ARG A CA 1
ATOM 2223 C C A ARG A 1 258 ? 31.562 -1.425 17.596 0.50 9.06 257 ARG A C 1
ATOM 2224 C C B ARG A 1 258 ? 31.556 -1.405 17.593 0.50 9.06 257 ARG A C 1
ATOM 2225 O O A ARG A 1 258 ? 30.854 -1.164 16.624 0.50 10.92 257 ARG A O 1
ATOM 2226 O O B ARG A 1 258 ? 30.878 -1.064 16.624 0.50 10.98 257 ARG A O 1
ATOM 2241 N N . ALA A 1 259 ? 31.233 -1.098 18.845 1.00 9.44 258 ALA A N 1
ATOM 2242 C CA . ALA A 1 259 ? 30.212 -0.154 19.166 1.00 9.48 258 ALA A CA 1
ATOM 2243 C C . ALA A 1 259 ? 30.766 1.161 19.620 1.00 9.70 258 ALA A C 1
ATOM 2244 O O . ALA A 1 259 ? 31.683 1.178 20.466 1.00 11.25 258 ALA A O 1
ATOM 2246 N N A SER A 1 260 ? 30.190 2.264 19.153 0.50 9.58 259 SER A N 1
ATOM 2247 N N B SER A 1 260 ? 30.187 2.264 19.134 0.50 9.49 259 SER A N 1
ATOM 2248 C CA A SER A 1 260 ? 30.680 3.602 19.522 0.50 11.79 259 SER A CA 1
ATOM 2249 C CA B SER A 1 260 ? 30.486 3.585 19.709 0.50 9.90 259 SER A CA 1
ATOM 2250 C C A SER A 1 260 ? 30.046 4.111 20.805 0.50 12.21 259 SER A C 1
ATOM 2251 C C B SER A 1 260 ? 29.819 3.683 21.124 0.50 9.35 259 SER A C 1
ATOM 2252 O O A SER A 1 260 ? 30.434 5.171 21.284 0.50 16.93 259 SER A O 1
ATOM 2253 O O B SER A 1 260 ? 29.004 2.844 21.515 0.50 11.18 259 SER A O 1
ATOM 2258 N N A PHE A 1 261 ? 29.090 3.365 21.348 0.50 13.33 260 PHE A N 1
ATOM 2259 N N B PHE A 1 261 ? 30.227 4.683 21.888 0.50 12.12 260 PHE A N 1
ATOM 2260 C CA A PHE A 1 261 ? 28.416 3.761 22.579 0.50 12.78 260 PHE A CA 1
ATOM 2261 C CA B PHE A 1 261 ? 29.846 4.797 23.254 0.50 10.96 260 PHE A CA 1
ATOM 2262 C C A PHE A 1 261 ? 28.465 2.645 23.617 0.50 14.33 260 PHE A C 1
ATOM 2263 C C B PHE A 1 261 ? 28.329 4.796 23.408 0.50 16.68 260 PHE A C 1
ATOM 2264 O O A PHE A 1 261 ? 28.573 1.468 23.273 0.50 18.98 260 PHE A O 1
ATOM 2265 O O B PHE A 1 261 ? 27.629 5.573 22.760 0.50 13.16 260 PHE A O 1
ATOM 2281 N N . PRO B 1 4 ? 47.221 -5.729 -1.421 1.00 96.19 3 PRO B N 1
ATOM 2282 C CA . PRO B 1 4 ? 47.949 -6.054 -2.652 1.00 44.19 3 PRO B CA 1
ATOM 2283 C C . PRO B 1 4 ? 47.241 -7.144 -3.462 1.00 51.46 3 PRO B C 1
ATOM 2284 O O . PRO B 1 4 ? 46.610 -6.861 -4.464 1.00 56.63 3 PRO B O 1
ATOM 2288 N N . ASP B 1 5 ? 47.383 -8.370 -2.975 1.00 35.60 4 ASP B N 1
ATOM 2289 C CA . ASP B 1 5 ? 46.871 -9.635 -3.456 1.00 37.63 4 ASP B CA 1
ATOM 2290 C C . ASP B 1 5 ? 47.747 -9.818 -4.659 1.00 31.72 4 ASP B C 1
ATOM 2291 O O . ASP B 1 5 ? 48.974 -9.871 -4.569 1.00 27.26 4 ASP B O 1
ATOM 2296 N N . TRP B 1 6 ? 47.088 -9.914 -5.791 1.00 22.00 5 TRP B N 1
ATOM 2297 C CA . TRP B 1 6 ? 47.777 -10.135 -7.063 1.00 19.42 5 TRP B CA 1
ATOM 2298 C C . TRP B 1 6 ? 48.977 -9.297 -7.392 1.00 17.29 5 TRP B C 1
ATOM 2299 O O . TRP B 1 6 ? 49.166 -8.191 -6.914 1.00 18.50 5 TRP B O 1
ATOM 2310 N N . GLY B 1 7 ? 49.870 -9.864 -8.216 1.00 15.22 6 GLY B N 1
ATOM 2311 C CA . GLY B 1 7 ? 51.070 -9.158 -8.738 1.00 15.57 6 GLY B CA 1
ATOM 2312 C C . GLY B 1 7 ? 51.605 -9.820 -9.965 1.00 13.59 6 GLY B C 1
ATOM 2313 O O . GLY B 1 7 ? 50.817 -10.425 -10.726 1.00 14.41 6 GLY B O 1
ATOM 2314 N N . TYR B 1 8 ? 52.904 -9.869 -10.128 1.00 13.19 7 TYR B N 1
ATOM 2315 C CA . TYR B 1 8 ? 53.552 -10.503 -11.225 1.00 13.11 7 TYR B CA 1
ATOM 2316 C C . TYR B 1 8 ? 54.553 -11.514 -10.753 1.00 16.98 7 TYR B C 1
ATOM 2317 O O . TYR B 1 8 ? 55.302 -12.012 -11.629 1.00 19.83 7 TYR B O 1
ATOM 2326 N N . ASP B 1 9 ? 54.636 -11.860 -9.485 1.00 17.90 8 ASP B N 1
ATOM 2327 C CA . ASP B 1 9 ? 55.600 -12.886 -9.128 1.00 22.21 8 ASP B CA 1
ATOM 2328 C C . ASP B 1 9 ? 55.043 -14.304 -9.283 1.00 23.43 8 ASP B C 1
ATOM 2329 O O . ASP B 1 9 ? 53.974 -14.489 -9.685 1.00 24.07 8 ASP B O 1
ATOM 2334 N N . ASP B 1 10 ? 55.860 -15.285 -8.915 1.00 28.07 9 ASP B N 1
ATOM 2335 C CA . ASP B 1 10 ? 55.482 -16.689 -9.019 1.00 32.77 9 ASP B CA 1
ATOM 2336 C C . ASP B 1 10 ? 54.384 -17.103 -8.041 1.00 28.70 9 ASP B C 1
ATOM 2337 O O . ASP B 1 10 ? 53.714 -18.113 -8.254 1.00 27.92 9 ASP B O 1
ATOM 2342 N N . LYS B 1 11 ? 54.196 -16.334 -6.972 1.00 22.74 10 LYS B N 1
ATOM 2343 C CA . LYS B 1 11 ? 53.146 -16.689 -5.970 1.00 26.58 10 LYS B CA 1
ATOM 2344 C C . LYS B 1 11 ? 51.812 -15.969 -6.362 1.00 24.07 10 LYS B C 1
ATOM 2345 O O . LYS B 1 11 ? 50.737 -16.429 -5.948 1.00 27.07 10 LYS B O 1
ATOM 2347 N N . ASN B 1 12 ? 51.851 -14.876 -7.136 1.00 22.21 11 ASN B N 1
ATOM 2348 C CA . ASN B 1 12 ? 50.642 -14.079 -7.257 1.00 22.59 11 ASN B CA 1
ATOM 2349 C C . ASN B 1 12 ? 50.427 -13.568 -8.708 1.00 18.59 11 ASN B C 1
ATOM 2350 O O . ASN B 1 12 ? 49.625 -12.647 -8.902 1.00 17.52 11 ASN B O 1
ATOM 2355 N N . GLY B 1 13 ? 51.156 -14.121 -9.663 1.00 19.93 12 GLY B N 1
ATOM 2356 C CA . GLY B 1 13 ? 51.256 -13.563 -10.980 1.00 17.30 12 GLY B CA 1
ATOM 2357 C C . GLY B 1 13 ? 50.209 -14.036 -11.957 1.00 18.05 12 GLY B C 1
ATOM 2358 O O . GLY B 1 13 ? 49.242 -14.722 -11.511 1.00 19.44 12 GLY B O 1
ATOM 2359 N N . PRO B 1 14 ? 50.365 -13.772 -13.259 1.00 17.02 13 PRO B N 1
ATOM 2360 C CA . PRO B 1 14 ? 49.416 -14.074 -14.244 1.00 16.38 13 PRO B CA 1
ATOM 2361 C C . PRO B 1 14 ? 48.818 -15.507 -14.221 1.00 17.44 13 PRO B C 1
ATOM 2362 O O . PRO B 1 14 ? 47.631 -15.668 -14.510 1.00 20.81 13 PRO B O 1
ATOM 2366 N N . GLU B 1 15 ? 49.617 -16.513 -13.890 1.00 18.83 14 GLU B N 1
ATOM 2367 C CA . GLU B 1 15 ? 49.114 -17.904 -13.821 1.00 21.40 14 GLU B CA 1
ATOM 2368 C C . GLU B 1 15 ? 48.237 -18.108 -12.552 1.00 23.31 14 GLU B C 1
ATOM 2369 O O . GLU B 1 15 ? 47.604 -19.191 -12.393 1.00 25.90 14 GLU B O 1
ATOM 2375 N N . GLN B 1 16 ? 48.249 -17.190 -11.595 1.00 21.16 15 GLN B N 1
ATOM 2376 C CA . GLN B 1 16 ? 47.624 -17.364 -10.306 1.00 19.78 15 GLN B CA 1
ATOM 2377 C C . GLN B 1 16 ? 46.280 -16.559 -10.309 1.00 20.57 15 GLN B C 1
ATOM 2378 O O . GLN B 1 16 ? 45.375 -16.724 -9.438 1.00 21.66 15 GLN B O 1
ATOM 2384 N N . TRP B 1 17 ? 46.149 -15.595 -11.257 1.00 18.30 16 TRP B N 1
ATOM 2385 C CA . TRP B 1 17 ? 45.027 -14.636 -11.242 1.00 17.05 16 TRP B CA 1
ATOM 2386 C C . TRP B 1 17 ? 43.670 -15.348 -11.348 1.00 17.41 16 TRP B C 1
ATOM 2387 O O . TRP B 1 17 ? 42.701 -14.789 -10.881 1.00 17.61 16 TRP B O 1
ATOM 2398 N N . SER B 1 18 ? 43.545 -16.435 -12.058 1.00 17.79 17 SER B N 1
ATOM 2399 C CA . SER B 1 18 ? 42.279 -17.021 -12.277 1.00 17.35 17 SER B CA 1
ATOM 2400 C C . SER B 1 18 ? 41.626 -17.545 -11.041 1.00 17.64 17 SER B C 1
ATOM 2401 O O . SER B 1 18 ? 40.335 -17.646 -11.052 1.00 20.27 17 SER B O 1
ATOM 2404 N N . LYS B 1 19 ? 42.365 -17.715 -9.908 1.00 20.78 18 LYS B N 1
ATOM 2405 C CA . LYS B 1 19 ? 41.686 -18.171 -8.628 1.00 21.15 18 LYS B CA 1
ATOM 2406 C C . LYS B 1 19 ? 40.600 -17.137 -8.180 1.00 23.38 18 LYS B C 1
ATOM 2407 O O . LYS B 1 19 ? 39.481 -17.487 -7.824 1.00 23.54 18 LYS B O 1
ATOM 2410 N N . LEU B 1 20 ? 40.937 -15.843 -8.156 1.00 21.19 19 LEU B N 1
ATOM 2411 C CA . LEU B 1 20 ? 40.025 -14.810 -7.705 1.00 24.10 19 LEU B CA 1
ATOM 2412 C C . LEU B 1 20 ? 39.404 -14.132 -8.835 1.00 18.05 19 LEU B C 1
ATOM 2413 O O . LEU B 1 20 ? 38.348 -13.497 -8.689 1.00 19.07 19 LEU B O 1
ATOM 2415 N N . TYR B 1 21 ? 40.019 -14.275 -10.077 1.00 16.83 20 TYR B N 1
ATOM 2416 C CA . TYR B 1 21 ? 39.427 -13.598 -11.215 1.00 14.16 20 TYR B CA 1
ATOM 2417 C C . TYR B 1 21 ? 39.182 -14.555 -12.337 1.00 15.47 20 TYR B C 1
ATOM 2418 O O . TYR B 1 21 ? 39.987 -14.661 -13.303 1.00 15.14 20 TYR B O 1
ATOM 2427 N N A PRO B 1 22 ? 38.138 -15.430 -12.232 0.50 13.40 21 PRO B N 1
ATOM 2428 N N B PRO B 1 22 ? 38.003 -15.245 -12.352 0.50 16.40 21 PRO B N 1
ATOM 2429 C CA A PRO B 1 22 ? 37.951 -16.480 -13.253 0.50 17.02 21 PRO B CA 1
ATOM 2430 C CA B PRO B 1 22 ? 37.837 -16.365 -13.306 0.50 17.19 21 PRO B CA 1
ATOM 2431 C C A PRO B 1 22 ? 37.788 -15.921 -14.683 0.50 14.60 21 PRO B C 1
ATOM 2432 C C B PRO B 1 22 ? 37.803 -15.896 -14.736 0.50 15.88 21 PRO B C 1
ATOM 2433 O O A PRO B 1 22 ? 38.087 -16.668 -15.603 0.50 16.49 21 PRO B O 1
ATOM 2434 O O B PRO B 1 22 ? 38.015 -16.681 -15.669 0.50 16.96 21 PRO B O 1
ATOM 2441 N N . ILE B 1 23 ? 37.473 -14.633 -14.921 1.00 14.45 22 ILE B N 1
ATOM 2442 C CA . ILE B 1 23 ? 37.460 -14.081 -16.226 1.00 15.26 22 ILE B CA 1
ATOM 2443 C C . ILE B 1 23 ? 38.858 -14.090 -16.901 1.00 13.40 22 ILE B C 1
ATOM 2444 O O . ILE B 1 23 ? 38.954 -13.910 -18.126 1.00 14.59 22 ILE B O 1
ATOM 2449 N N . ALA B 1 24 ? 39.918 -14.370 -16.131 1.00 14.10 23 ALA B N 1
ATOM 2450 C CA . ALA B 1 24 ? 41.273 -14.523 -16.684 1.00 13.56 23 ALA B CA 1
ATOM 2451 C C . ALA B 1 24 ? 41.259 -15.565 -17.760 1.00 15.21 23 ALA B C 1
ATOM 2452 O O . ALA B 1 24 ? 42.115 -15.472 -18.696 1.00 16.13 23 ALA B O 1
ATOM 2454 N N . ASN B 1 25 ? 40.313 -16.539 -17.749 1.00 15.58 24 ASN B N 1
ATOM 2455 C CA . ASN B 1 25 ? 40.213 -17.583 -18.738 1.00 16.69 24 ASN B CA 1
ATOM 2456 C C . ASN B 1 25 ? 39.092 -17.336 -19.747 1.00 15.82 24 ASN B C 1
ATOM 2457 O O . ASN B 1 25 ? 38.578 -18.231 -20.443 1.00 18.30 24 ASN B O 1
ATOM 2462 N N . GLY B 1 26 ? 38.662 -16.057 -19.851 1.00 16.49 25 GLY B N 1
ATOM 2463 C CA . GLY B 1 26 ? 37.552 -15.663 -20.707 1.00 15.92 25 GLY B CA 1
ATOM 2464 C C . GLY B 1 26 ? 37.830 -15.645 -22.199 1.00 16.35 25 GLY B C 1
ATOM 2465 O O . GLY B 1 26 ? 38.868 -16.015 -22.668 1.00 16.99 25 GLY B O 1
ATOM 2466 N N . ASN B 1 27 ? 36.806 -15.170 -22.938 1.00 16.36 26 ASN B N 1
ATOM 2467 C CA . ASN B 1 27 ? 36.835 -15.199 -24.406 1.00 16.17 26 ASN B CA 1
ATOM 2468 C C . ASN B 1 27 ? 37.298 -13.855 -24.974 1.00 13.86 26 ASN B C 1
ATOM 2469 O O . ASN B 1 27 ? 37.459 -13.758 -26.218 1.00 17.56 26 ASN B O 1
ATOM 2474 N N A ASN B 1 28 ? 37.570 -12.855 -24.136 0.50 14.59 27 ASN B N 1
ATOM 2475 N N B ASN B 1 28 ? 37.476 -12.840 -24.125 0.50 14.88 27 ASN B N 1
ATOM 2476 C CA A ASN B 1 28 ? 38.003 -11.577 -24.685 0.50 13.01 27 ASN B CA 1
ATOM 2477 C CA B ASN B 1 28 ? 37.949 -11.562 -24.622 0.50 14.20 27 ASN B CA 1
ATOM 2478 C C A ASN B 1 28 ? 39.185 -11.004 -23.950 0.50 10.97 27 ASN B C 1
ATOM 2479 C C B ASN B 1 28 ? 39.081 -11.040 -23.799 0.50 13.02 27 ASN B C 1
ATOM 2480 O O A ASN B 1 28 ? 39.215 -9.779 -23.590 0.50 10.11 27 ASN B O 1
ATOM 2481 O O B ASN B 1 28 ? 38.990 -9.846 -23.322 0.50 15.48 27 ASN B O 1
ATOM 2490 N N . GLN B 1 29 ? 40.111 -11.867 -23.571 1.00 12.73 28 GLN B N 1
ATOM 2491 C CA . GLN B 1 29 ? 41.244 -11.493 -22.725 1.00 11.48 28 GLN B CA 1
ATOM 2492 C C . GLN B 1 29 ? 42.327 -10.808 -23.559 1.00 11.35 28 GLN B C 1
ATOM 2493 O O . GLN B 1 29 ? 42.549 -11.114 -24.750 1.00 13.34 28 GLN B O 1
ATOM 2499 N N . SER B 1 30 ? 43.058 -9.900 -22.922 1.00 10.87 29 SER B N 1
ATOM 2500 C CA . SER B 1 30 ? 44.205 -9.177 -23.536 1.00 11.06 29 SER B CA 1
ATOM 2501 C C . SER B 1 30 ? 45.427 -9.362 -22.666 1.00 10.72 29 SER B C 1
ATOM 2502 O O . SER B 1 30 ? 45.319 -9.608 -21.479 1.00 11.71 29 SER B O 1
ATOM 2505 N N . PRO B 1 31 ? 46.640 -9.232 -23.202 1.00 10.50 30 PRO B N 1
ATOM 2506 C CA . PRO B 1 31 ? 46.892 -8.888 -24.631 1.00 10.54 30 PRO B CA 1
ATOM 2507 C C . PRO B 1 31 ? 46.814 -10.111 -25.514 1.00 10.73 30 PRO B C 1
ATOM 2508 O O . PRO B 1 31 ? 46.562 -11.230 -25.024 1.00 12.18 30 PRO B O 1
ATOM 2512 N N . VAL B 1 32 ? 47.054 -9.884 -26.801 1.00 11.77 31 VAL B N 1
ATOM 2513 C CA . VAL B 1 32 ? 47.014 -10.990 -27.823 1.00 11.95 31 VAL B CA 1
ATOM 2514 C C . VAL B 1 32 ? 48.218 -10.754 -28.710 1.00 11.68 31 VAL B C 1
ATOM 2515 O O . VAL B 1 32 ? 48.831 -9.691 -28.822 1.00 12.23 31 VAL B O 1
ATOM 2519 N N . ASP B 1 33 ? 48.540 -11.866 -29.416 1.00 13.11 32 ASP B N 1
ATOM 2520 C CA . ASP B 1 33 ? 49.477 -11.787 -30.560 1.00 12.66 32 ASP B CA 1
ATOM 2521 C C . ASP B 1 33 ? 48.658 -11.414 -31.791 1.00 12.80 32 ASP B C 1
ATOM 2522 O O . ASP B 1 33 ? 47.623 -12.048 -32.032 1.00 17.52 32 ASP B O 1
ATOM 2527 N N . ILE B 1 34 ? 49.084 -10.421 -32.509 1.00 13.26 33 ILE B N 1
ATOM 2528 C CA . ILE B 1 34 ? 48.438 -9.972 -33.748 1.00 13.28 33 ILE B CA 1
ATOM 2529 C C . ILE B 1 34 ? 49.155 -10.687 -34.862 1.00 13.98 33 ILE B C 1
ATOM 2530 O O . ILE B 1 34 ? 50.282 -10.374 -35.219 1.00 14.42 33 ILE B O 1
ATOM 2535 N N . LYS B 1 35 ? 48.482 -11.655 -35.458 1.00 16.40 34 LYS B N 1
ATOM 2536 C CA . LYS B 1 35 ? 49.065 -12.430 -36.587 1.00 18.50 34 LYS B CA 1
ATOM 2537 C C . LYS B 1 35 ? 48.541 -11.676 -37.774 1.00 17.07 34 LYS B C 1
ATOM 2538 O O . LYS B 1 35 ? 47.304 -11.681 -38.115 1.00 17.78 34 LYS B O 1
ATOM 2542 N N . THR B 1 36 ? 49.450 -11.027 -38.495 1.00 17.35 35 THR B N 1
ATOM 2543 C CA . THR B 1 36 ? 49.028 -10.099 -39.524 1.00 16.94 35 THR B CA 1
ATOM 2544 C C . THR B 1 36 ? 48.455 -10.778 -40.775 1.00 18.68 35 THR B C 1
ATOM 2545 O O . THR B 1 36 ? 47.709 -10.091 -41.525 1.00 24.77 35 THR B O 1
ATOM 2549 N N . SER B 1 37 ? 48.754 -12.042 -41.023 1.00 19.58 36 SER B N 1
ATOM 2550 C CA . SER B 1 37 ? 48.112 -12.691 -42.175 1.00 21.13 36 SER B CA 1
ATOM 2551 C C . SER B 1 37 ? 46.632 -12.921 -41.873 1.00 20.44 36 SER B C 1
ATOM 2552 O O . SER B 1 37 ? 45.920 -13.283 -42.809 1.00 24.74 36 SER B O 1
ATOM 2555 N N A GLU B 1 38 ? 46.131 -12.695 -40.646 0.50 20.29 37 GLU B N 1
ATOM 2556 N N B GLU B 1 38 ? 46.184 -12.742 -40.614 0.50 19.32 37 GLU B N 1
ATOM 2557 C CA A GLU B 1 38 ? 44.735 -12.987 -40.312 0.50 21.36 37 GLU B CA 1
ATOM 2558 C CA B GLU B 1 38 ? 44.830 -13.042 -40.180 0.50 17.15 37 GLU B CA 1
ATOM 2559 C C A GLU B 1 38 ? 43.975 -11.724 -39.982 0.50 20.36 37 GLU B C 1
ATOM 2560 C C B GLU B 1 38 ? 44.032 -11.765 -39.920 0.50 19.49 37 GLU B C 1
ATOM 2561 O O A GLU B 1 38 ? 42.817 -11.784 -39.631 0.50 25.76 37 GLU B O 1
ATOM 2562 O O B GLU B 1 38 ? 42.878 -11.869 -39.604 0.50 18.34 37 GLU B O 1
ATOM 2573 N N . THR B 1 39 ? 44.603 -10.566 -40.055 1.00 18.28 38 THR B N 1
ATOM 2574 C CA . THR B 1 39 ? 43.855 -9.365 -39.841 1.00 19.19 38 THR B CA 1
ATOM 2575 C C . THR B 1 39 ? 42.947 -9.098 -40.971 1.00 22.34 38 THR B C 1
ATOM 2576 O O . THR B 1 39 ? 43.150 -9.551 -42.075 1.00 26.76 38 THR B O 1
ATOM 2580 N N . LYS B 1 40 ? 41.888 -8.305 -40.737 1.00 22.19 39 LYS B N 1
ATOM 2581 C CA . LYS B 1 40 ? 40.965 -7.930 -41.770 1.00 21.65 39 LYS B CA 1
ATOM 2582 C C . LYS B 1 40 ? 41.017 -6.393 -41.908 1.00 23.03 39 LYS B C 1
ATOM 2583 O O . LYS B 1 40 ? 40.658 -5.681 -40.931 1.00 21.36 39 LYS B O 1
ATOM 2586 N N . HIS B 1 41 ? 41.281 -5.882 -43.155 1.00 26.58 40 HIS B N 1
ATOM 2587 C CA . HIS B 1 41 ? 41.154 -4.453 -43.430 1.00 27.71 40 HIS B CA 1
ATOM 2588 C C . HIS B 1 41 ? 39.704 -4.090 -43.433 1.00 30.59 40 HIS B C 1
ATOM 2589 O O . HIS B 1 41 ? 38.899 -4.674 -44.083 1.00 198.69 40 HIS B O 1
ATOM 2596 N N . ASP B 1 42 ? 39.429 -3.071 -42.601 1.00 21.56 41 ASP B N 1
ATOM 2597 C CA . ASP B 1 42 ? 38.074 -2.622 -42.431 1.00 21.35 41 ASP B CA 1
ATOM 2598 C C . ASP B 1 42 ? 37.947 -1.182 -42.959 1.00 25.61 41 ASP B C 1
ATOM 2599 O O . ASP B 1 42 ? 38.413 -0.276 -42.279 1.00 25.55 41 ASP B O 1
ATOM 2604 N N . THR B 1 43 ? 37.343 -0.983 -44.127 1.00 36.58 42 THR B N 1
ATOM 2605 C CA . THR B 1 43 ? 37.265 0.373 -44.688 1.00 39.35 42 THR B CA 1
ATOM 2606 C C . THR B 1 43 ? 36.339 1.298 -43.945 1.00 31.35 42 THR B C 1
ATOM 2607 O O . THR B 1 43 ? 36.300 2.482 -44.239 1.00 45.17 42 THR B O 1
ATOM 2611 N N . SER B 1 44 ? 35.525 0.806 -43.015 1.00 28.09 43 SER B N 1
ATOM 2612 C CA . SER B 1 44 ? 34.630 1.740 -42.297 1.00 32.71 43 SER B CA 1
ATOM 2613 C C . SER B 1 44 ? 35.389 2.380 -41.110 1.00 28.11 43 SER B C 1
ATOM 2614 O O . SER B 1 44 ? 34.857 3.287 -40.413 1.00 32.03 43 SER B O 1
ATOM 2617 N N . LEU B 1 45 ? 36.582 1.826 -40.761 1.00 26.45 44 LEU B N 1
ATOM 2618 C CA . LEU B 1 45 ? 37.302 2.500 -39.660 1.00 25.55 44 LEU B CA 1
ATOM 2619 C C . LEU B 1 45 ? 37.749 3.867 -40.104 1.00 27.81 44 LEU B C 1
ATOM 2620 O O . LEU B 1 45 ? 38.249 4.092 -41.225 1.00 42.88 44 LEU B O 1
ATOM 2625 N N . LYS B 1 46 ? 37.626 4.788 -39.209 1.00 26.38 45 LYS B N 1
ATOM 2626 C CA . LYS B 1 46 ? 38.016 6.208 -39.434 1.00 25.60 45 LYS B CA 1
ATOM 2627 C C . LYS B 1 46 ? 39.388 6.399 -38.844 1.00 21.62 45 LYS B C 1
ATOM 2628 O O . LYS B 1 46 ? 39.834 5.602 -38.000 1.00 22.88 45 LYS B O 1
ATOM 2631 N N . PRO B 1 47 ? 40.094 7.507 -39.252 1.00 24.64 46 PRO B N 1
ATOM 2632 C CA . PRO B 1 47 ? 41.362 7.771 -38.531 1.00 22.36 46 PRO B CA 1
ATOM 2633 C C . PRO B 1 47 ? 41.116 8.059 -37.098 1.00 22.10 46 PRO B C 1
ATOM 2634 O O . PRO B 1 47 ? 40.007 8.520 -36.620 1.00 23.30 46 PRO B O 1
ATOM 2638 N N . ILE B 1 48 ? 42.146 7.705 -36.298 1.00 21.82 47 ILE B N 1
ATOM 2639 C CA . ILE B 1 48 ? 42.115 8.047 -34.854 1.00 23.48 47 ILE B CA 1
ATOM 2640 C C . ILE B 1 48 ? 42.358 9.508 -34.722 1.00 21.69 47 ILE B C 1
ATOM 2641 O O . ILE B 1 48 ? 43.250 10.043 -35.377 1.00 28.32 47 ILE B 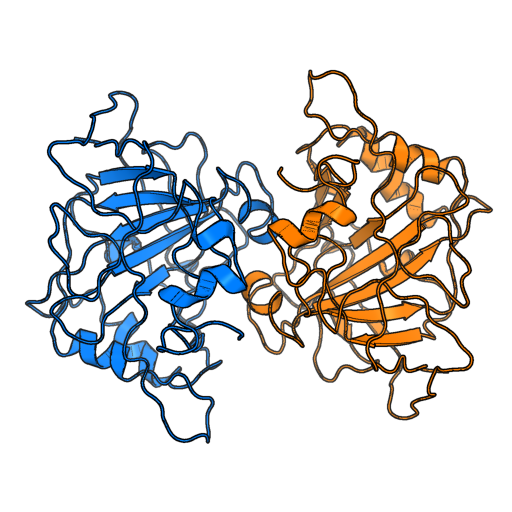O 1
ATOM 2646 N N . SER B 1 49 ? 41.570 10.142 -33.850 1.00 19.76 48 SER B N 1
ATOM 2647 C CA . SER B 1 49 ? 41.745 11.594 -33.517 1.00 22.20 48 SER B CA 1
ATOM 2648 C C . SER B 1 49 ? 42.065 11.691 -32.011 1.00 19.86 48 SER B C 1
ATOM 2649 O O . SER B 1 49 ? 41.123 11.343 -31.239 1.00 23.12 48 SER B O 1
ATOM 2652 N N . VAL B 1 50 ? 43.221 12.261 -31.634 1.00 18.10 49 VAL B N 1
ATOM 2653 C CA . VAL B 1 50 ? 43.470 12.516 -30.247 1.00 16.58 49 VAL B CA 1
ATOM 2654 C C . VAL B 1 50 ? 43.603 14.011 -30.110 1.00 17.43 49 VAL B C 1
ATOM 2655 O O . VAL B 1 50 ? 44.265 14.685 -30.912 1.00 17.70 49 VAL B O 1
ATOM 2659 N N . SER B 1 51 ? 43.002 14.563 -29.048 1.00 17.56 50 SER B N 1
ATOM 2660 C CA . SER B 1 51 ? 43.172 16.013 -28.764 1.00 19.82 50 SER B CA 1
ATOM 2661 C C . SER B 1 51 ? 43.247 16.151 -27.257 1.00 16.00 50 SER B C 1
ATOM 2662 O O . SER B 1 51 ? 42.220 15.977 -26.562 1.00 17.03 50 SER B O 1
ATOM 2665 N N . TYR B 1 52 ? 44.476 16.269 -26.755 1.00 17.26 51 TYR B N 1
ATOM 2666 C CA . TYR B 1 52 ? 44.703 16.281 -25.314 1.00 15.38 51 TYR B CA 1
ATOM 2667 C C . TYR B 1 52 ? 45.183 17.630 -24.862 1.00 16.74 51 TYR B C 1
ATOM 2668 O O . TYR B 1 52 ? 46.071 18.186 -25.456 1.00 23.86 51 TYR B O 1
ATOM 2677 N N . ASN B 1 53 ? 44.634 18.143 -23.778 1.00 14.47 52 ASN B N 1
ATOM 2678 C CA . ASN B 1 53 ? 45.061 19.471 -23.301 1.00 16.28 52 ASN B CA 1
ATOM 2679 C C . ASN B 1 53 ? 46.122 19.249 -22.236 1.00 13.51 52 ASN B C 1
ATOM 2680 O O . ASN B 1 53 ? 45.854 18.515 -21.261 1.00 13.09 52 ASN B O 1
ATOM 2685 N N . PRO B 1 54 ? 47.347 19.782 -22.393 1.00 12.96 53 PRO B N 1
ATOM 2686 C CA . PRO B 1 54 ? 48.414 19.496 -21.404 1.00 13.59 53 PRO B CA 1
ATOM 2687 C C . PRO B 1 54 ? 48.021 19.924 -20.004 1.00 12.55 53 PRO B C 1
ATOM 2688 O O . PRO B 1 54 ? 48.611 19.408 -19.020 1.00 12.06 53 PRO B O 1
ATOM 2692 N N . ALA B 1 55 ? 47.105 20.896 -19.858 1.00 13.64 54 ALA B N 1
ATOM 2693 C CA . ALA B 1 55 ? 46.735 21.325 -18.492 1.00 15.25 54 ALA B CA 1
ATOM 2694 C C . ALA B 1 55 ? 45.946 20.277 -17.761 1.00 12.71 54 ALA B C 1
ATOM 2695 O O . ALA B 1 55 ? 45.723 20.448 -16.557 1.00 14.88 54 ALA B O 1
ATOM 2697 N N . THR B 1 56 ? 45.495 19.196 -18.419 1.00 12.63 55 THR B N 1
ATOM 2698 C CA . THR B 1 56 ? 44.828 18.152 -17.714 1.00 11.44 55 THR B CA 1
ATOM 2699 C C . THR B 1 56 ? 45.767 17.179 -16.972 1.00 9.89 55 THR B C 1
ATOM 2700 O O . THR B 1 56 ? 45.311 16.399 -16.150 1.00 10.90 55 THR B O 1
ATOM 2704 N N . ALA B 1 57 ? 47.077 17.216 -17.300 1.00 10.09 56 ALA B N 1
ATOM 2705 C CA . ALA B 1 57 ? 47.988 16.312 -16.535 1.00 10.07 56 ALA B CA 1
ATOM 2706 C C . ALA B 1 57 ? 47.892 16.678 -15.038 1.00 9.19 56 ALA B C 1
ATOM 2707 O O . ALA B 1 57 ? 47.917 17.863 -14.715 1.00 9.78 56 ALA B O 1
ATOM 2709 N N A LYS B 1 58 ? 47.783 15.681 -14.158 0.50 9.20 57 LYS B N 1
ATOM 2710 N N B LYS B 1 58 ? 47.860 15.655 -14.196 0.50 9.58 57 LYS B N 1
ATOM 2711 C CA A LYS B 1 58 ? 47.831 16.065 -12.693 0.50 10.11 57 LYS B CA 1
ATOM 2712 C CA B LYS B 1 58 ? 47.634 15.886 -12.751 0.50 10.88 57 LYS B CA 1
ATOM 2713 C C A LYS B 1 58 ? 48.843 15.357 -11.866 0.50 9.05 57 LYS B C 1
ATOM 2714 C C B LYS B 1 58 ? 48.755 15.331 -11.884 0.50 9.30 57 LYS B C 1
ATOM 2715 O O A LYS B 1 58 ? 49.375 16.025 -10.959 0.50 10.89 57 LYS B O 1
ATOM 2716 O O B LYS B 1 58 ? 49.309 16.066 -11.024 0.50 11.21 57 LYS B O 1
ATOM 2727 N N . GLU B 1 59 ? 49.050 14.034 -11.946 1.00 8.74 58 GLU B N 1
ATOM 2728 C CA . GLU B 1 59 ? 49.779 13.373 -10.881 1.00 8.95 58 GLU B CA 1
ATOM 2729 C C . GLU B 1 59 ? 50.479 12.140 -11.411 1.00 7.85 58 GLU B C 1
ATOM 2730 O O . GLU B 1 59 ? 49.921 11.478 -12.304 1.00 10.44 58 GLU B O 1
ATOM 2736 N N . ILE B 1 60 ? 51.607 11.795 -10.840 1.00 7.80 59 ILE B N 1
ATOM 2737 C CA . ILE B 1 60 ? 52.291 10.536 -11.137 1.00 7.98 59 ILE B CA 1
ATOM 2738 C C . ILE B 1 60 ? 52.306 9.724 -9.831 1.00 7.04 59 ILE B C 1
ATOM 2739 O O . ILE B 1 60 ? 52.571 10.306 -8.765 1.00 8.41 59 ILE B O 1
ATOM 2744 N N . ILE B 1 61 ? 52.034 8.439 -9.905 1.00 7.06 60 ILE B N 1
ATOM 2745 C CA . ILE B 1 61 ? 51.790 7.596 -8.748 1.00 7.79 60 ILE B CA 1
ATOM 2746 C C . ILE B 1 61 ? 52.488 6.274 -8.891 1.00 6.83 60 ILE B C 1
ATOM 2747 O O . ILE B 1 61 ? 52.356 5.615 -9.934 1.00 7.68 60 ILE B O 1
ATOM 2752 N N . ASN B 1 62 ? 53.188 5.817 -7.841 1.00 7.57 61 ASN B N 1
ATOM 2753 C CA . ASN B 1 62 ? 53.718 4.466 -7.787 1.00 7.76 61 ASN B CA 1
ATOM 2754 C C . ASN B 1 62 ? 52.647 3.551 -7.187 1.00 7.38 61 ASN B C 1
ATOM 2755 O O . ASN B 1 62 ? 52.250 3.707 -6.032 1.00 8.47 61 ASN B O 1
ATOM 2760 N N . VAL B 1 63 ? 52.134 2.647 -8.026 1.00 7.67 62 VAL B N 1
ATOM 2761 C CA . VAL B 1 63 ? 51.049 1.711 -7.622 1.00 9.08 62 VAL B CA 1
ATOM 2762 C C . VAL B 1 63 ? 51.590 0.346 -7.284 1.00 8.86 62 VAL B C 1
ATOM 2763 O O . VAL B 1 63 ? 50.819 -0.624 -7.202 1.00 10.82 62 VAL B O 1
ATOM 2767 N N . GLY B 1 64 ? 52.908 0.219 -7.017 1.00 8.39 63 GLY B N 1
ATOM 2768 C CA . GLY B 1 64 ? 53.425 -1.007 -6.505 1.00 9.26 63 GLY B CA 1
ATOM 2769 C C . GLY B 1 64 ? 53.894 -1.965 -7.574 1.00 8.87 63 GLY B C 1
ATOM 2770 O O . GLY B 1 64 ? 55.027 -2.464 -7.578 1.00 12.17 63 GLY B O 1
ATOM 2771 N N . HIS B 1 65 ? 53.052 -2.220 -8.574 1.00 8.54 64 HIS B N 1
ATOM 2772 C CA . HIS B 1 65 ? 53.406 -3.068 -9.706 1.00 9.08 64 HIS B CA 1
ATOM 2773 C C . HIS B 1 65 ? 53.782 -2.261 -10.945 1.00 8.29 64 HIS B C 1
ATOM 2774 O O . HIS B 1 65 ? 54.293 -2.828 -11.917 1.00 9.20 64 HIS B O 1
ATOM 2781 N N . SER B 1 66 ? 53.515 -0.950 -10.904 1.00 8.07 65 SER B N 1
ATOM 2782 C CA . SER B 1 66 ? 53.724 -0.081 -12.024 1.00 7.79 65 SER B CA 1
ATOM 2783 C C . SER B 1 66 ? 53.705 1.349 -11.502 1.00 7.39 65 SER B C 1
ATOM 2784 O O . SER B 1 66 ? 53.670 1.586 -10.297 1.00 8.07 65 SER B O 1
ATOM 2787 N N . PHE B 1 67 ? 53.652 2.322 -12.429 1.00 7.30 66 PHE B N 1
ATOM 2788 C CA . PHE B 1 67 ? 53.374 3.708 -12.099 1.00 7.05 66 PHE B CA 1
ATOM 2789 C C . PHE B 1 67 ? 52.395 4.235 -13.116 1.00 6.87 66 PHE B C 1
ATOM 2790 O O . PHE B 1 67 ? 52.359 3.766 -14.260 1.00 7.88 66 PHE B O 1
ATOM 2798 N N . HIS B 1 68 ? 51.586 5.201 -12.699 1.00 7.65 67 HIS B N 1
ATOM 2799 C CA . HIS B 1 68 ? 50.593 5.796 -13.574 1.00 8.83 67 HIS B CA 1
ATOM 2800 C C . HIS B 1 68 ? 50.698 7.296 -13.573 1.00 7.84 67 HIS B C 1
ATOM 2801 O O . HIS B 1 68 ? 51.045 7.881 -12.565 1.00 8.91 67 HIS B O 1
ATOM 2808 N N . VAL B 1 69 ? 50.393 7.898 -14.715 1.00 7.90 68 VAL B N 1
ATOM 2809 C CA . VAL B 1 69 ? 50.255 9.320 -14.863 1.00 8.09 68 VAL B CA 1
ATOM 2810 C C . VAL B 1 69 ? 48.747 9.597 -15.083 1.00 7.61 68 VAL B C 1
ATOM 2811 O O . VAL B 1 69 ? 48.191 9.206 -16.099 1.00 8.78 68 VAL B O 1
ATOM 2815 N N . ASN B 1 70 ? 48.130 10.247 -14.087 1.00 8.94 69 ASN B N 1
ATOM 2816 C CA . ASN B 1 70 ? 46.715 10.526 -14.132 1.00 9.14 69 ASN B CA 1
ATOM 2817 C C . ASN B 1 70 ? 46.453 11.917 -14.660 1.00 8.39 69 ASN B C 1
ATOM 2818 O O . ASN B 1 70 ? 47.233 12.862 -14.474 1.00 9.62 69 ASN B O 1
ATOM 2823 N N . PHE B 1 71 ? 45.280 12.037 -15.300 1.00 9.00 70 PHE B N 1
ATOM 2824 C CA . PHE B 1 71 ? 44.774 13.306 -15.875 1.00 8.85 70 PHE B CA 1
ATOM 2825 C C . PHE B 1 71 ? 43.463 13.667 -15.227 1.00 10.21 70 PHE B C 1
ATOM 2826 O O . PHE B 1 71 ? 42.622 12.795 -14.912 1.00 12.24 70 PHE B O 1
ATOM 2834 N N . GLU B 1 72 ? 43.208 14.979 -15.109 1.00 10.89 71 GLU B N 1
ATOM 2835 C CA . GLU B 1 72 ? 41.892 15.438 -14.712 1.00 12.17 71 GLU B CA 1
ATOM 2836 C C . GLU B 1 72 ? 40.866 14.949 -15.792 1.00 13.15 71 GLU B C 1
ATOM 2837 O O . GLU B 1 72 ? 41.084 15.184 -16.928 1.00 13.64 71 GLU B O 1
ATOM 2843 N N . ASP B 1 73 ? 39.754 14.379 -15.351 1.00 14.25 72 ASP B N 1
ATOM 2844 C CA . ASP B 1 73 ? 38.791 13.782 -16.286 1.00 16.42 72 ASP B CA 1
ATOM 2845 C C . ASP B 1 73 ? 37.389 14.295 -15.960 1.00 19.70 72 ASP B C 1
ATOM 2846 O O . ASP B 1 73 ? 36.425 13.567 -16.136 1.00 24.67 72 ASP B O 1
ATOM 2851 N N . ASN B 1 74 ? 37.285 15.554 -15.462 1.00 20.06 73 ASN B N 1
ATOM 2852 C CA . ASN B 1 74 ? 35.957 16.049 -15.151 1.00 23.82 73 ASN B CA 1
ATOM 2853 C C . ASN B 1 74 ? 35.243 16.562 -16.325 1.00 20.03 73 ASN B C 1
ATOM 2854 O O . ASN B 1 74 ? 34.039 16.843 -16.237 1.00 27.31 73 ASN B O 1
ATOM 2859 N N . ASP B 1 75 ? 35.903 16.795 -17.435 1.00 21.35 74 ASP B N 1
ATOM 2860 C CA . ASP B 1 75 ? 35.298 17.314 -18.640 1.00 22.73 74 ASP B CA 1
ATOM 2861 C C . ASP B 1 75 ? 35.993 16.735 -19.819 1.00 20.43 74 ASP B C 1
ATOM 2862 O O . ASP B 1 75 ? 36.850 15.874 -19.687 1.00 21.52 74 ASP B O 1
ATOM 2867 N N . ASN B 1 76 ? 35.636 17.228 -20.999 1.00 20.92 75 ASN B N 1
ATOM 2868 C CA . ASN B 1 76 ? 36.149 16.746 -22.313 1.00 21.28 75 ASN B CA 1
ATOM 2869 C C . ASN B 1 76 ? 37.282 17.586 -22.869 1.00 19.91 75 ASN B C 1
ATOM 2870 O O . ASN B 1 76 ? 37.446 17.637 -24.079 1.00 23.68 75 ASN B O 1
ATOM 2875 N N . ARG B 1 77 ? 38.124 18.148 -21.998 1.00 18.14 76 ARG B N 1
ATOM 2876 C CA . ARG B 1 77 ? 39.314 18.847 -22.512 1.00 17.27 76 ARG B CA 1
ATOM 2877 C C . ARG B 1 77 ? 40.229 17.872 -23.302 1.00 16.77 76 ARG B C 1
ATOM 2878 O O . ARG B 1 77 ? 40.908 18.340 -24.202 1.00 19.05 76 ARG B O 1
ATOM 2886 N N . SER B 1 78 ? 40.298 16.591 -22.906 1.00 14.97 77 SER B N 1
ATOM 2887 C CA . SER B 1 78 ? 41.235 15.651 -23.531 1.00 15.40 77 SER B CA 1
ATOM 2888 C C . SER B 1 78 ? 40.470 14.381 -23.908 1.00 13.49 77 SER B C 1
ATOM 2889 O O . SER B 1 78 ? 39.968 13.619 -23.033 1.00 15.14 77 SER B O 1
ATOM 2892 N N . VAL B 1 79 ? 40.344 14.168 -25.229 1.00 16.01 78 VAL B N 1
ATOM 2893 C CA . VAL B 1 79 ? 39.474 13.096 -25.728 1.00 16.66 78 VAL B CA 1
ATOM 2894 C C . VAL B 1 79 ? 40.141 12.392 -26.931 1.00 17.18 78 VAL B C 1
ATOM 2895 O O . VAL B 1 79 ? 40.972 12.958 -27.703 1.00 17.39 78 VAL B O 1
ATOM 2899 N N . LEU B 1 80 ? 39.666 11.175 -27.068 1.00 16.00 79 LEU B N 1
ATOM 2900 C CA . LEU B 1 80 ? 39.963 10.298 -28.219 1.00 16.39 79 LEU B CA 1
ATOM 2901 C C . LEU B 1 80 ? 38.662 10.108 -28.971 1.00 16.77 79 LEU B C 1
ATOM 2902 O O . LEU B 1 80 ? 37.628 9.792 -28.375 1.00 18.50 79 LEU B O 1
ATOM 2907 N N . LYS B 1 81 ? 38.737 10.179 -30.299 1.00 18.67 80 LYS B N 1
ATOM 2908 C CA . LYS B 1 81 ? 37.540 9.934 -31.178 1.00 20.62 80 LYS B CA 1
ATOM 2909 C C . LYS B 1 81 ? 37.991 9.266 -32.419 1.00 18.74 80 LYS B C 1
ATOM 2910 O O . LYS B 1 81 ? 39.204 9.062 -32.671 1.00 19.28 80 LYS B O 1
ATOM 2914 N N . GLY B 1 82 ? 37.049 8.829 -33.236 1.00 20.60 81 GLY B N 1
ATOM 2915 C CA . GLY B 1 82 ? 37.452 8.260 -34.510 1.00 20.98 81 GLY B CA 1
ATOM 2916 C C . GLY B 1 82 ? 37.703 6.734 -34.383 1.00 19.29 81 GLY B C 1
ATOM 2917 O O . GLY B 1 82 ? 37.200 6.099 -33.463 1.00 20.23 81 GLY B O 1
ATOM 2918 N N . GLY B 1 83 ? 38.497 6.175 -35.327 1.00 19.48 82 GLY B N 1
ATOM 2919 C CA . GLY B 1 83 ? 38.726 4.787 -35.313 1.00 20.28 82 GLY B CA 1
ATOM 2920 C C . GLY B 1 83 ? 37.408 4.013 -35.406 1.00 20.25 82 GLY B C 1
ATOM 2921 O O . GLY B 1 83 ? 36.622 4.287 -36.285 1.00 25.83 82 GLY B O 1
ATOM 2922 N N . PRO B 1 84 ? 37.224 2.992 -34.524 1.00 18.89 83 PRO B N 1
ATOM 2923 C CA . PRO B 1 84 ? 36.005 2.194 -34.446 1.00 19.55 83 PRO B CA 1
ATOM 2924 C C . PRO B 1 84 ? 34.921 2.887 -33.735 1.00 19.82 83 PRO B C 1
ATOM 2925 O O . PRO B 1 84 ? 33.886 2.274 -33.610 1.00 25.35 83 PRO B O 1
ATOM 2929 N N . PHE B 1 85 ? 35.193 4.080 -33.131 1.00 19.29 84 PHE B N 1
ATOM 2930 C CA . PHE B 1 85 ? 34.272 4.679 -32.167 1.00 22.43 84 PHE B CA 1
ATOM 2931 C C . PHE B 1 85 ? 33.216 5.499 -32.804 1.00 25.23 84 PHE B C 1
ATOM 2932 O O . PHE B 1 85 ? 33.566 6.344 -33.622 1.00 27.25 84 PHE B O 1
ATOM 2940 N N . SER B 1 86 ? 32.027 5.494 -32.172 1.00 27.11 85 SER B N 1
ATOM 2941 C CA . SER B 1 86 ? 31.057 6.545 -32.501 1.00 29.53 85 SER B CA 1
ATOM 2942 C C . SER B 1 86 ? 30.976 7.560 -31.394 1.00 33.49 85 SER B C 1
ATOM 2943 O O . SER B 1 86 ? 30.263 8.499 -31.580 1.00 45.96 85 SER B O 1
ATOM 2946 N N . ASP B 1 87 ? 31.509 7.288 -30.207 1.00 30.33 86 ASP B N 1
ATOM 2947 C CA . ASP B 1 87 ? 31.442 8.133 -28.971 1.00 32.45 86 ASP B CA 1
ATOM 2948 C C . ASP B 1 87 ? 32.819 8.719 -28.774 1.00 23.96 86 ASP B C 1
ATOM 2949 O O . ASP B 1 87 ? 33.806 8.080 -29.115 1.00 26.03 86 ASP B O 1
ATOM 2954 N N . SER B 1 88 ? 32.852 9.731 -27.931 1.00 26.60 87 SER B N 1
ATOM 2955 C CA . SER B 1 88 ? 34.073 10.377 -27.532 1.00 24.01 87 SER B CA 1
ATOM 2956 C C . SER B 1 88 ? 34.566 9.739 -26.209 1.00 18.38 87 SER B C 1
ATOM 2957 O O . SER B 1 88 ? 33.796 9.634 -25.255 1.00 20.61 87 SER B O 1
ATOM 2960 N N . TYR B 1 89 ? 35.834 9.318 -26.152 1.00 17.83 88 TYR B N 1
ATOM 2961 C CA . TYR B 1 89 ? 36.402 8.674 -24.957 1.00 16.04 88 TYR B CA 1
ATOM 2962 C C . TYR B 1 89 ? 37.316 9.691 -24.246 1.00 17.80 88 TYR B C 1
ATOM 2963 O O . TYR B 1 89 ? 38.118 10.371 -24.896 1.00 17.98 88 TYR B O 1
ATOM 2972 N N . ARG B 1 90 ? 37.172 9.827 -22.949 1.00 15.28 89 ARG B N 1
ATOM 2973 C CA . ARG B 1 90 ? 37.916 10.846 -22.176 1.00 15.77 89 ARG B CA 1
ATOM 2974 C C . ARG B 1 90 ? 39.198 10.228 -21.634 1.00 12.54 89 ARG B C 1
ATOM 2975 O O . ARG B 1 90 ? 39.195 9.162 -21.016 1.00 13.27 89 ARG B O 1
ATOM 2983 N N . LEU B 1 91 ? 40.313 10.954 -21.863 1.00 13.08 90 LEU B N 1
ATOM 2984 C CA . LEU B 1 91 ? 41.599 10.516 -21.338 1.00 11.85 90 LEU B CA 1
ATOM 2985 C C . LEU B 1 91 ? 41.527 10.428 -19.820 1.00 12.00 90 LEU B C 1
ATOM 2986 O O . LEU B 1 91 ? 41.072 11.380 -19.150 1.00 13.94 90 LEU B O 1
ATOM 2991 N N A PHE B 1 92 ? 41.998 9.307 -19.268 0.50 12.88 91 PHE B N 1
ATOM 2992 N N B PHE B 1 92 ? 42.172 9.458 -19.238 0.50 11.63 91 PHE B N 1
ATOM 2993 C CA A PHE B 1 92 ? 42.108 9.053 -17.765 0.50 10.80 91 PHE B CA 1
ATOM 2994 C CA B PHE B 1 92 ? 42.323 9.543 -17.777 0.50 12.93 91 PHE B CA 1
ATOM 2995 C C A PHE B 1 92 ? 43.554 9.049 -17.344 0.50 9.35 91 PHE B C 1
ATOM 2996 C C B PHE B 1 92 ? 43.670 9.126 -17.242 0.50 9.81 91 PHE B C 1
ATOM 2997 O O A PHE B 1 92 ? 43.905 9.612 -16.308 0.50 9.53 91 PHE B O 1
ATOM 2998 O O B PHE B 1 92 ? 44.036 9.656 -16.233 0.50 9.41 91 PHE B O 1
ATOM 3013 N N A GLN B 1 93 ? 44.434 8.367 -18.091 0.50 9.82 92 GLN B N 1
ATOM 3014 N N B GLN B 1 93 ? 44.427 8.184 -17.859 0.50 10.48 92 GLN B N 1
ATOM 3015 C CA A GLN B 1 93 ? 45.738 8.095 -17.537 0.50 8.86 92 GLN B CA 1
ATOM 3016 C CA B GLN B 1 93 ? 45.788 7.960 -17.457 0.50 8.64 92 GLN B CA 1
ATOM 3017 C C A GLN B 1 93 ? 46.608 7.430 -18.635 0.50 8.96 92 GLN B C 1
ATOM 3018 C C B GLN B 1 93 ? 46.597 7.363 -18.587 0.50 8.76 92 GLN B C 1
ATOM 3019 O O A GLN B 1 93 ? 46.095 7.025 -19.679 0.50 9.86 92 GLN B O 1
ATOM 3020 O O B GLN B 1 93 ? 46.025 6.741 -19.491 0.50 9.95 92 GLN B O 1
ATOM 3031 N N . PHE B 1 94 ? 47.916 7.461 -18.442 1.00 8.20 93 PHE B N 1
ATOM 3032 C CA . PHE B 1 94 ? 48.766 6.570 -19.241 1.00 7.89 93 PHE B CA 1
ATOM 3033 C C . PHE B 1 94 ? 49.738 5.880 -18.285 1.00 7.94 93 PHE B C 1
ATOM 3034 O O . PHE B 1 94 ? 50.039 6.321 -17.183 1.00 8.14 93 PHE B O 1
ATOM 3042 N N . HIS B 1 95 ? 50.303 4.788 -18.801 1.00 8.01 94 HIS B N 1
ATOM 3043 C CA . HIS B 1 95 ? 51.299 3.979 -18.053 1.00 7.51 94 HIS B CA 1
ATOM 3044 C C . HIS B 1 95 ? 52.040 3.104 -19.049 1.00 7.05 94 HIS B C 1
ATOM 3045 O O . HIS B 1 95 ? 51.701 3.103 -20.250 1.00 7.84 94 HIS B O 1
ATOM 3052 N N . PHE B 1 96 ? 52.977 2.328 -18.540 1.00 6.96 95 PHE B N 1
ATOM 3053 C CA . PHE B 1 96 ? 53.808 1.444 -19.328 1.00 6.87 95 PHE B CA 1
ATOM 3054 C C . PHE B 1 96 ? 53.787 0.053 -18.750 1.00 6.96 95 PHE B C 1
ATOM 3055 O O . PHE B 1 96 ? 53.521 -0.143 -17.544 1.00 8.13 95 PHE B O 1
ATOM 3063 N N . HIS B 1 97 ? 54.134 -0.918 -19.591 1.00 7.41 96 HIS B N 1
ATOM 3064 C CA . HIS B 1 97 ? 54.530 -2.245 -19.137 1.00 8.05 96 HIS B CA 1
ATOM 3065 C C . HIS B 1 97 ? 55.929 -2.506 -19.677 1.00 7.41 96 HIS B C 1
ATOM 3066 O O . HIS B 1 97 ? 56.283 -2.025 -20.771 1.00 8.05 96 HIS B O 1
ATOM 3073 N N . TRP B 1 98 ? 56.687 -3.317 -18.948 1.00 7.69 97 TRP B N 1
ATOM 3074 C CA . TRP B 1 98 ? 58.011 -3.675 -19.388 1.00 7.62 97 TRP B CA 1
ATOM 3075 C C . TRP B 1 98 ? 58.314 -5.075 -18.863 1.00 8.96 97 TRP B C 1
ATOM 3076 O O . TRP B 1 98 ? 57.581 -5.661 -18.059 1.00 10.08 97 TRP B O 1
ATOM 3087 N N . GLY B 1 99 ? 59.461 -5.610 -19.319 1.00 10.14 98 GLY B N 1
ATOM 3088 C CA . GLY B 1 99 ? 59.855 -6.940 -18.947 1.00 12.76 98 GLY B CA 1
ATOM 3089 C C . GLY B 1 99 ? 61.135 -7.001 -18.220 1.00 15.03 98 GLY B C 1
ATOM 3090 O O . GLY B 1 99 ? 61.768 -5.977 -18.025 1.00 14.98 98 GLY B O 1
ATOM 3091 N N . SER B 1 100 ? 61.571 -8.201 -17.858 1.00 19.37 99 SER B N 1
ATOM 3092 C CA . SER B 1 100 ? 62.823 -8.279 -17.056 1.00 23.99 99 SER B CA 1
ATOM 3093 C C . SER B 1 100 ? 64.095 -8.043 -17.870 1.00 23.51 99 SER B C 1
ATOM 3094 O O . SER B 1 100 ? 65.153 -7.738 -17.236 1.00 28.14 99 SER B O 1
ATOM 3097 N N . THR B 1 101 ? 64.022 -8.176 -19.120 1.00 24.34 100 THR B N 1
ATOM 3098 C CA . THR B 1 101 ? 65.291 -7.829 -19.920 1.00 19.14 100 THR B CA 1
ATOM 3099 C C . THR B 1 101 ? 64.705 -7.305 -21.279 1.00 19.07 100 THR B C 1
ATOM 3100 O O . THR B 1 101 ? 63.470 -7.262 -21.478 1.00 16.72 100 THR B O 1
ATOM 3104 N N . ASN B 1 102 ? 65.538 -6.792 -22.121 1.00 15.96 101 ASN B N 1
ATOM 3105 C CA . ASN B 1 102 ? 65.088 -6.075 -23.312 1.00 14.12 101 ASN B CA 1
ATOM 3106 C C . ASN B 1 102 ? 64.353 -7.029 -24.291 1.00 14.49 101 ASN B C 1
ATOM 3107 O O . ASN B 1 102 ? 63.682 -6.532 -25.140 1.00 15.53 101 ASN B O 1
ATOM 3112 N N . GLU B 1 103 ? 64.552 -8.325 -24.169 1.00 16.49 102 GLU B N 1
ATOM 3113 C CA . GLU B 1 103 ? 63.960 -9.176 -25.210 1.00 20.06 102 GLU B CA 1
ATOM 3114 C C . GLU B 1 103 ? 62.477 -9.375 -25.168 1.00 18.03 102 GLU B C 1
ATOM 3115 O O . GLU B 1 103 ? 61.888 -9.864 -26.084 1.00 22.29 102 GLU B O 1
ATOM 3121 N N A HIS B 1 104 ? 61.912 -8.986 -24.051 0.50 14.96 103 HIS B N 1
ATOM 3122 N N B HIS B 1 104 ? 61.802 -9.127 -24.032 0.50 14.84 103 HIS B N 1
ATOM 3123 C CA A HIS B 1 104 ? 60.477 -9.102 -23.866 0.50 13.68 103 HIS B CA 1
ATOM 3124 C CA B HIS B 1 104 ? 60.292 -9.204 -23.938 0.50 16.01 103 HIS B CA 1
ATOM 3125 C C A HIS B 1 104 ? 60.020 -8.050 -22.874 0.50 12.98 103 HIS B C 1
ATOM 3126 C C B HIS B 1 104 ? 59.790 -8.310 -22.794 0.50 19.60 103 HIS B C 1
ATOM 3127 O O A HIS B 1 104 ? 60.738 -7.745 -21.922 0.50 14.44 103 HIS B O 1
ATOM 3128 O O B HIS B 1 104 ? 60.256 -8.417 -21.660 0.50 20.11 103 HIS B O 1
ATOM 3141 N N . GLY B 1 105 ? 58.843 -7.476 -23.092 1.00 17.78 104 GLY B N 1
ATOM 3142 C CA . GLY B 1 105 ? 58.341 -6.523 -22.134 1.00 13.69 104 GLY B CA 1
ATOM 3143 C C . GLY B 1 105 ? 57.380 -5.703 -22.929 1.00 10.54 104 GLY B C 1
ATOM 3144 O O . GLY B 1 105 ? 57.257 -4.495 -22.722 1.00 11.21 104 GLY B O 1
ATOM 3145 N N . SER B 1 106 ? 56.559 -6.365 -23.723 1.00 9.39 105 SER B N 1
ATOM 3146 C CA . SER B 1 106 ? 55.556 -5.601 -24.399 1.00 8.77 105 SER B CA 1
ATOM 3147 C C . SER B 1 106 ? 54.487 -6.603 -23.951 1.00 9.37 105 SER B C 1
ATOM 3148 O O . SER B 1 106 ? 54.790 -7.734 -23.537 1.00 10.09 105 SER B O 1
ATOM 3151 N N . GLU B 1 107 ? 53.235 -6.160 -23.998 1.00 9.39 106 GLU B N 1
ATOM 3152 C CA . GLU B 1 107 ? 52.119 -7.052 -23.705 1.00 9.57 106 GLU B CA 1
ATOM 3153 C C . GLU B 1 107 ? 51.637 -7.654 -25.016 1.00 9.62 106 GLU B C 1
ATOM 3154 O O . GLU B 1 107 ? 51.657 -8.865 -25.218 1.00 10.89 106 GLU B O 1
ATOM 3160 N N . HIS B 1 108 ? 51.214 -6.790 -25.948 1.00 9.86 107 HIS B N 1
ATOM 3161 C CA . HIS B 1 108 ? 50.895 -7.302 -27.333 1.00 10.11 107 HIS B CA 1
ATOM 3162 C C . HIS B 1 108 ? 52.177 -7.708 -28.007 1.00 9.48 107 HIS B C 1
ATOM 3163 O O . HIS B 1 108 ? 53.261 -7.195 -27.727 1.00 10.37 107 HIS B O 1
ATOM 3170 N N . THR B 1 109 ? 52.023 -8.649 -28.930 1.00 10.98 108 THR B N 1
ATOM 3171 C CA . THR B 1 109 ? 53.103 -9.032 -29.834 1.00 11.48 108 THR B CA 1
ATOM 3172 C C . THR B 1 109 ? 52.518 -8.957 -31.254 1.00 11.17 108 THR B C 1
ATOM 3173 O O . THR B 1 109 ? 51.304 -8.989 -31.438 1.00 11.81 108 THR B O 1
ATOM 3177 N N . VAL B 1 110 ? 53.418 -8.888 -32.222 1.00 12.25 109 VAL B N 1
ATOM 3178 C CA . VAL B 1 110 ? 52.990 -8.850 -33.641 1.00 12.69 109 VAL B CA 1
ATOM 3179 C C . VAL B 1 110 ? 53.731 -9.941 -34.355 1.00 13.21 109 VAL B C 1
ATOM 3180 O O . VAL B 1 110 ? 54.994 -9.844 -34.449 1.00 14.23 109 VAL B O 1
ATOM 3184 N N . ASP B 1 111 ? 52.996 -10.855 -34.945 1.00 14.00 110 ASP B N 1
ATOM 3185 C CA . ASP B 1 111 ? 53.627 -11.983 -35.625 1.00 14.87 110 ASP B CA 1
ATOM 3186 C C . ASP B 1 111 ? 54.653 -12.657 -34.704 1.00 15.30 110 ASP B C 1
ATOM 3187 O O . ASP B 1 111 ? 55.702 -13.116 -35.170 1.00 17.38 110 ASP B O 1
ATOM 3192 N N . GLY B 1 112 ? 54.337 -12.768 -33.385 1.00 13.29 111 GLY B N 1
ATOM 3193 C CA . GLY B 1 112 ? 55.191 -13.427 -32.415 1.00 15.01 111 GLY B CA 1
ATOM 3194 C C . GLY B 1 112 ? 56.359 -12.604 -31.988 1.00 14.26 111 GLY B C 1
ATOM 3195 O O . GLY B 1 112 ? 57.078 -13.090 -31.108 1.00 16.86 111 GLY B O 1
ATOM 3196 N N . VAL B 1 113 ? 56.541 -11.399 -32.537 1.00 14.05 112 VAL B N 1
ATOM 3197 C CA . VAL B 1 113 ? 57.681 -10.557 -32.162 1.00 14.64 112 VAL B CA 1
ATOM 3198 C C . VAL B 1 113 ? 57.356 -9.807 -30.844 1.00 12.49 112 VAL B C 1
ATOM 3199 O O . VAL B 1 113 ? 56.308 -9.157 -30.795 1.00 13.56 112 VAL B O 1
ATOM 3203 N N . LYS B 1 114 ? 58.204 -9.949 -29.858 1.00 13.62 113 LYS B N 1
ATOM 3204 C CA . LYS B 1 114 ? 58.035 -9.267 -28.592 1.00 12.98 113 LYS B CA 1
ATOM 3205 C C . LYS B 1 114 ? 58.915 -8.021 -28.575 1.00 12.13 113 LYS B C 1
ATOM 3206 O O . LYS B 1 114 ? 60.077 -8.050 -28.978 1.00 15.23 113 LYS B O 1
ATOM 3212 N N . TYR B 1 115 ? 58.330 -6.917 -28.136 1.00 10.00 114 TYR B N 1
ATOM 3213 C CA . TYR B 1 115 ? 59.019 -5.657 -28.018 1.00 11.08 114 TYR B CA 1
ATOM 3214 C C . TYR B 1 115 ? 59.470 -5.489 -26.537 1.00 10.15 114 TYR B C 1
ATOM 3215 O O . TYR B 1 115 ? 59.189 -6.342 -25.695 1.00 10.71 114 TYR B O 1
ATOM 3224 N N A SER B 1 116 ? 60.152 -4.374 -26.263 0.50 10.14 115 SER B N 1
ATOM 3225 N N B SER B 1 116 ? 60.212 -4.404 -26.269 0.50 10.71 115 SER B N 1
ATOM 3226 C CA A SER B 1 116 ? 60.759 -4.243 -24.960 0.50 9.27 115 SER B CA 1
ATOM 3227 C CA B SER B 1 116 ? 60.821 -4.254 -24.960 0.50 10.60 115 SER B CA 1
ATOM 3228 C C A SER B 1 116 ? 59.865 -3.658 -23.920 0.50 9.21 115 SER B C 1
ATOM 3229 C C B SER B 1 116 ? 59.911 -3.615 -23.930 0.50 10.08 115 SER B C 1
ATOM 3230 O O A SER B 1 116 ? 60.082 -3.852 -22.719 0.50 10.50 115 SER B O 1
ATOM 3231 O O B SER B 1 116 ? 60.153 -3.750 -22.732 0.50 10.56 115 SER B O 1
ATOM 3236 N N . ALA B 1 117 ? 58.851 -2.933 -24.362 1.00 8.88 116 ALA B N 1
ATOM 3237 C CA . ALA B 1 117 ? 57.913 -2.289 -23.417 1.00 8.16 116 ALA B CA 1
ATOM 3238 C C . ALA B 1 117 ? 56.684 -1.903 -24.229 1.00 7.19 116 ALA B C 1
ATOM 3239 O O . ALA B 1 117 ? 56.642 -2.109 -25.465 1.00 8.24 116 ALA B O 1
ATOM 3241 N N . GLU B 1 118 ? 55.698 -1.377 -23.533 1.00 7.73 117 GLU B N 1
ATOM 3242 C CA . GLU B 1 118 ? 54.480 -0.954 -24.204 1.00 7.61 117 GLU B CA 1
ATOM 3243 C C . GLU B 1 118 ? 53.880 0.231 -23.441 1.00 7.74 117 GLU B C 1
ATOM 3244 O O . GLU B 1 118 ? 53.805 0.175 -22.217 1.00 8.86 117 GLU B O 1
ATOM 3250 N N . LEU B 1 119 ? 53.437 1.246 -24.176 1.00 7.73 118 LEU B N 1
ATOM 3251 C CA . LEU B 1 119 ? 52.727 2.396 -23.615 1.00 8.42 118 LEU B CA 1
ATOM 3252 C C . LEU B 1 119 ? 51.239 2.136 -23.761 1.00 8.16 118 LEU B C 1
ATOM 3253 O O . LEU B 1 119 ? 50.775 1.754 -24.855 1.00 8.57 118 LEU B O 1
ATOM 3258 N N . HIS B 1 120 ? 50.489 2.399 -22.689 1.00 8.00 119 HIS B N 1
ATOM 3259 C CA . HIS B 1 120 ? 49.014 2.358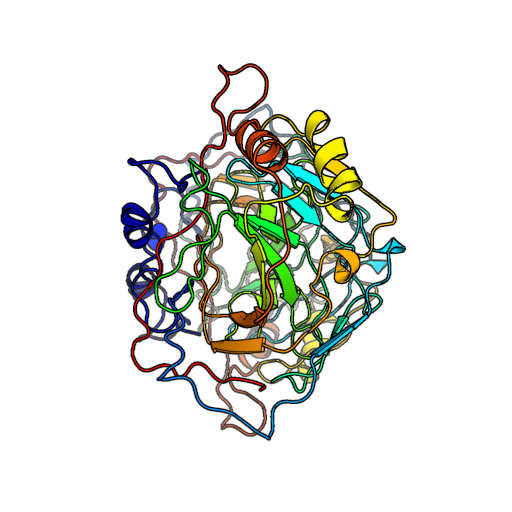 -22.720 1.00 7.85 119 HIS B CA 1
ATOM 3260 C C . HIS B 1 120 ? 48.464 3.722 -22.387 1.00 7.88 119 HIS B C 1
ATOM 3261 O O . HIS B 1 120 ? 48.776 4.232 -21.293 1.00 8.71 119 HIS B O 1
ATOM 3268 N N . VAL B 1 121 ? 47.621 4.249 -23.261 1.00 8.75 120 VAL B N 1
ATOM 3269 C CA . VAL B 1 121 ? 46.958 5.566 -23.009 1.00 9.11 120 VAL B CA 1
ATOM 3270 C C . VAL B 1 121 ? 45.456 5.197 -22.888 1.00 8.67 120 VAL B C 1
ATOM 3271 O O . VAL B 1 121 ? 44.842 4.759 -23.865 1.00 9.94 120 VAL B O 1
ATOM 3275 N N . ALA B 1 122 ? 44.917 5.356 -21.692 1.00 9.45 121 ALA B N 1
ATOM 3276 C CA . ALA B 1 122 ? 43.612 4.780 -21.338 1.00 10.60 121 ALA B CA 1
ATOM 3277 C C . ALA B 1 122 ? 42.553 5.857 -21.235 1.00 11.30 121 ALA B C 1
ATOM 3278 O O . ALA B 1 122 ? 42.795 6.966 -20.702 1.00 13.77 121 ALA B O 1
ATOM 3280 N N . HIS B 1 123 ? 41.332 5.496 -21.687 1.00 12.55 122 HIS B N 1
ATOM 3281 C CA . HIS B 1 123 ? 40.239 6.445 -21.806 1.00 13.24 122 HIS B CA 1
ATOM 3282 C C . HIS B 1 123 ? 38.944 5.727 -21.380 1.00 14.04 122 HIS B C 1
ATOM 3283 O O . HIS B 1 123 ? 38.812 4.520 -21.533 1.00 14.38 122 HIS B O 1
ATOM 3290 N N . TRP B 1 124 ? 37.911 6.524 -21.000 1.00 13.50 123 TRP B N 1
ATOM 3291 C CA . TRP B 1 124 ? 36.615 5.929 -20.646 1.00 14.64 123 TRP B CA 1
ATOM 3292 C C . TRP B 1 124 ? 35.487 6.601 -21.421 1.00 15.34 123 TRP B C 1
ATOM 3293 O O . TRP B 1 124 ? 35.600 7.754 -21.816 1.00 15.13 123 TRP B O 1
ATOM 3304 N N . ASN B 1 125 ? 34.384 5.888 -21.601 1.00 15.44 124 ASN B N 1
ATOM 3305 C CA . ASN B 1 125 ? 33.330 6.368 -22.444 1.00 17.75 124 ASN B CA 1
ATOM 3306 C C . ASN B 1 125 ? 32.398 7.339 -21.659 1.00 19.04 124 ASN B C 1
ATOM 3307 O O . ASN B 1 125 ? 31.461 6.899 -20.983 1.00 20.02 124 ASN B O 1
ATOM 3312 N N . SER B 1 126 ? 32.702 8.628 -21.791 1.00 22.49 125 SER B N 1
ATOM 3313 C CA . SER B 1 126 ? 31.921 9.631 -21.042 1.00 23.49 125 SER B CA 1
ATOM 3314 C C . SER B 1 126 ? 30.679 10.085 -21.904 1.00 27.84 125 SER B C 1
ATOM 3315 O O . SER B 1 126 ? 29.873 10.827 -21.379 1.00 27.82 125 SER B O 1
ATOM 3318 N N . ALA B 1 127 ? 30.506 9.552 -23.109 1.00 26.56 126 ALA B N 1
ATOM 3319 C CA . ALA B 1 127 ? 29.201 9.745 -23.879 1.00 28.85 126 ALA B CA 1
ATOM 3320 C C . ALA B 1 127 ? 28.129 8.900 -23.219 1.00 27.76 126 ALA B C 1
ATOM 3321 O O . ALA B 1 127 ? 26.974 9.341 -23.089 1.00 36.35 126 ALA B O 1
ATOM 3323 N N . LYS B 1 128 ? 28.447 7.681 -22.825 1.00 21.64 127 LYS B N 1
ATOM 3324 C CA . LYS B 1 128 ? 27.488 6.704 -22.304 1.00 23.04 127 LYS B CA 1
ATOM 3325 C C . LYS B 1 128 ? 27.406 6.670 -20.774 1.00 22.06 127 LYS B C 1
ATOM 3326 O O . LYS B 1 128 ? 26.350 6.345 -20.299 1.00 25.97 127 LYS B O 1
ATOM 3330 N N . TYR B 1 129 ? 28.526 6.868 -20.072 1.00 19.06 128 TYR B N 1
ATOM 3331 C CA . TYR B 1 129 ? 28.586 6.620 -18.605 1.00 21.56 128 TYR B CA 1
ATOM 3332 C C . TYR B 1 129 ? 29.049 7.909 -18.006 1.00 22.03 128 TYR B C 1
ATOM 3333 O O . TYR B 1 129 ? 29.562 8.850 -18.714 1.00 21.84 128 TYR B O 1
ATOM 3342 N N . SER B 1 130 ? 28.932 7.952 -16.703 1.00 22.93 129 SER B N 1
ATOM 3343 C CA . SER B 1 130 ? 29.229 9.180 -15.979 1.00 22.16 129 SER B CA 1
ATOM 3344 C C . SER B 1 130 ? 30.457 9.090 -15.070 1.00 24.28 129 SER B C 1
ATOM 3345 O O . SER B 1 130 ? 30.870 10.115 -14.534 1.00 26.30 129 SER B O 1
ATOM 3348 N N . SER B 1 131 ? 31.154 7.958 -15.026 1.00 24.63 130 SER B N 1
ATOM 3349 C CA . SER B 1 131 ? 32.299 7.817 -14.115 1.00 27.61 130 SER B CA 1
ATOM 3350 C C . SER B 1 131 ? 33.142 6.688 -14.791 1.00 21.74 130 SER B C 1
ATOM 3351 O O . SER B 1 131 ? 32.578 5.750 -15.412 1.00 22.89 130 SER B O 1
ATOM 3354 N N . LEU B 1 132 ? 34.400 6.688 -14.526 1.00 20.78 131 LEU B N 1
ATOM 3355 C CA . LEU B 1 132 ? 35.221 5.544 -14.791 1.00 17.27 131 LEU B CA 1
ATOM 3356 C C . LEU B 1 132 ? 34.708 4.285 -14.098 1.00 19.48 131 LEU B C 1
ATOM 3357 O O . LEU B 1 132 ? 34.649 3.226 -14.675 1.00 17.80 131 LEU B O 1
ATOM 3362 N N . ALA B 1 133 ? 34.301 4.436 -12.806 1.00 19.74 132 ALA B N 1
ATOM 3363 C CA . ALA B 1 133 ? 33.794 3.259 -12.110 1.00 23.32 132 ALA B CA 1
ATOM 3364 C C . ALA B 1 133 ? 32.590 2.650 -12.792 1.00 19.72 132 ALA B C 1
ATOM 3365 O O . ALA B 1 133 ? 32.495 1.381 -12.829 1.00 20.55 132 ALA B O 1
ATOM 3367 N N . GLU B 1 134 ? 31.690 3.482 -13.337 1.00 21.44 133 GLU B N 1
ATOM 3368 C CA . GLU B 1 134 ? 30.538 2.958 -14.094 1.00 21.66 133 GLU B CA 1
ATOM 3369 C C . GLU B 1 134 ? 31.002 2.318 -15.473 1.00 18.66 133 GLU B C 1
ATOM 3370 O O . GLU B 1 134 ? 30.541 1.211 -15.827 1.00 20.17 133 GLU B O 1
ATOM 3376 N N . ALA B 1 135 ? 31.925 2.963 -16.124 1.00 17.13 134 ALA B N 1
ATOM 3377 C CA . ALA B 1 135 ? 32.354 2.455 -17.427 1.00 16.42 134 ALA B CA 1
ATOM 3378 C C . ALA B 1 135 ? 33.220 1.208 -17.380 1.00 15.17 134 ALA B C 1
ATOM 3379 O O . ALA B 1 135 ? 33.255 0.465 -18.389 1.00 15.46 134 ALA B O 1
ATOM 3381 N N . ALA B 1 136 ? 34.001 1.017 -16.347 1.00 14.66 135 ALA B N 1
ATOM 3382 C CA . ALA B 1 136 ? 35.130 0.103 -16.427 1.00 15.57 135 ALA B CA 1
ATOM 3383 C C . ALA B 1 136 ? 34.673 -1.346 -16.590 1.00 15.93 135 ALA B C 1
ATOM 3384 O O . ALA B 1 136 ? 35.510 -2.156 -17.047 1.00 16.86 135 ALA B O 1
ATOM 3386 N N . SER B 1 137 ? 33.441 -1.712 -16.262 1.00 17.49 136 SER B N 1
ATOM 3387 C CA . SER B 1 137 ? 32.984 -3.115 -16.326 1.00 19.72 136 SER B CA 1
ATOM 3388 C C . SER B 1 137 ? 32.091 -3.319 -17.514 1.00 19.40 136 SER B C 1
ATOM 3389 O O . SER B 1 137 ? 31.546 -4.415 -17.664 1.00 22.81 136 SER B O 1
ATOM 3392 N N . LYS B 1 138 ? 31.920 -2.279 -18.416 1.00 16.23 137 LYS B N 1
ATOM 3393 C CA . LYS B 1 138 ? 30.994 -2.313 -19.584 1.00 17.24 137 LYS B CA 1
ATOM 3394 C C . LYS B 1 138 ? 31.786 -2.691 -20.843 1.00 16.50 137 LYS B C 1
ATOM 3395 O O . LYS B 1 138 ? 32.889 -2.160 -21.051 1.00 15.02 137 LYS B O 1
ATOM 3401 N N . ALA B 1 139 ? 31.135 -3.409 -21.782 1.00 16.96 138 ALA B N 1
ATOM 3402 C CA . ALA B 1 139 ? 31.875 -3.874 -22.953 1.00 15.53 138 ALA B CA 1
ATOM 3403 C C . ALA B 1 139 ? 32.388 -2.731 -23.796 1.00 14.52 138 ALA B C 1
ATOM 3404 O O . ALA B 1 139 ? 33.447 -2.802 -24.413 1.00 15.06 138 ALA B O 1
ATOM 3406 N N . ASP B 1 140 ? 31.621 -1.600 -23.843 1.00 15.77 139 ASP B N 1
ATOM 3407 C CA . ASP B 1 140 ? 31.967 -0.443 -24.563 1.00 15.81 139 ASP B CA 1
ATOM 3408 C C . ASP B 1 140 ? 32.564 0.650 -23.645 1.00 15.51 139 ASP B C 1
ATOM 3409 O O . ASP B 1 140 ? 32.581 1.826 -24.048 1.00 16.15 139 ASP B O 1
ATOM 3414 N N . GLY B 1 141 ? 33.021 0.290 -22.456 1.00 14.39 140 GLY B N 1
ATOM 3415 C CA . GLY B 1 141 ? 33.342 1.315 -21.448 1.00 14.67 140 GLY B CA 1
ATOM 3416 C C . GLY B 1 141 ? 34.710 1.990 -21.657 1.00 13.61 140 GLY B C 1
ATOM 3417 O O . GLY B 1 141 ? 34.833 3.163 -21.276 1.00 15.12 140 GLY B O 1
ATOM 3418 N N . LEU B 1 142 ? 35.715 1.239 -22.130 1.00 13.30 141 LEU B N 1
ATOM 3419 C CA . LEU B 1 142 ? 37.139 1.710 -22.071 1.00 12.49 141 LEU B CA 1
ATOM 3420 C C . LEU B 1 142 ? 37.726 1.636 -23.451 1.00 11.85 141 LEU B C 1
ATOM 3421 O O . LEU B 1 142 ? 37.389 0.761 -24.286 1.00 12.85 141 LEU B O 1
ATOM 3426 N N . ALA B 1 143 ? 38.676 2.544 -23.739 1.00 12.79 142 ALA B N 1
ATOM 3427 C CA . ALA B 1 143 ? 39.475 2.483 -24.959 1.00 12.83 142 ALA B CA 1
ATOM 3428 C C . ALA B 1 143 ? 40.907 2.729 -24.543 1.00 11.76 142 ALA B C 1
ATOM 3429 O O . ALA B 1 143 ? 41.204 3.698 -23.872 1.00 12.93 142 ALA B O 1
ATOM 3431 N N . VAL B 1 144 ? 41.787 1.831 -25.016 1.00 11.06 143 VAL B N 1
ATOM 3432 C CA . VAL B 1 144 ? 43.207 1.994 -24.655 1.00 10.92 143 VAL B CA 1
ATOM 3433 C C . VAL B 1 144 ? 43.996 1.965 -25.972 1.00 11.24 143 VAL B C 1
ATOM 3434 O O . VAL B 1 144 ? 43.838 1.061 -26.810 1.00 11.40 143 VAL B O 1
ATOM 3438 N N . ILE B 1 145 ? 44.867 2.991 -26.173 1.00 9.94 144 ILE B N 1
ATOM 3439 C CA . ILE B 1 145 ? 45.848 2.956 -27.217 1.00 10.07 144 ILE B CA 1
ATOM 3440 C C . ILE B 1 145 ? 47.080 2.300 -26.695 1.00 9.89 144 ILE B C 1
ATOM 3441 O O . ILE B 1 145 ? 47.630 2.720 -25.683 1.00 10.80 144 ILE B O 1
ATOM 3446 N N . GLY B 1 146 ? 47.549 1.268 -27.426 1.00 9.17 145 GLY B N 1
ATOM 3447 C CA . GLY B 1 146 ? 48.821 0.594 -27.139 1.00 9.65 145 GLY B CA 1
ATOM 3448 C C . GLY B 1 146 ? 49.844 0.907 -28.153 1.00 9.38 145 GLY B C 1
ATOM 3449 O O . GLY B 1 146 ? 49.597 0.864 -29.356 1.00 10.94 145 GLY B O 1
ATOM 3450 N N . VAL B 1 147 ? 51.056 1.242 -27.684 1.00 9.53 146 VAL B N 1
ATOM 3451 C CA . VAL B 1 147 ? 52.181 1.562 -28.545 1.00 9.24 146 VAL B CA 1
ATOM 3452 C C . VAL B 1 147 ? 53.314 0.674 -28.161 1.00 8.47 146 VAL B C 1
ATOM 3453 O O . VAL B 1 147 ? 53.786 0.687 -26.996 1.00 9.60 146 VAL B O 1
ATOM 3457 N N . LEU B 1 148 ? 53.791 -0.171 -29.085 1.00 9.03 147 LEU B N 1
ATOM 3458 C CA . LEU B 1 148 ? 54.940 -1.019 -28.853 1.00 8.79 147 LEU B CA 1
ATOM 3459 C C . LEU B 1 148 ? 56.203 -0.188 -28.772 1.00 8.17 147 LEU B C 1
ATOM 3460 O O . LEU B 1 148 ? 56.362 0.782 -29.567 1.00 9.20 147 LEU B O 1
ATOM 3465 N N . MET B 1 149 ? 57.084 -0.513 -27.815 1.00 8.62 148 MET B N 1
ATOM 3466 C CA . MET B 1 149 ? 58.308 0.272 -27.624 1.00 8.30 148 MET B CA 1
ATOM 3467 C C . MET B 1 149 ? 59.499 -0.635 -27.929 1.00 8.09 148 MET B C 1
ATOM 3468 O O . MET B 1 149 ? 59.674 -1.708 -27.310 1.00 9.21 148 MET B O 1
ATOM 3473 N N . LYS B 1 150 ? 60.244 -0.233 -28.950 1.00 8.81 149 LYS B N 1
ATOM 3474 C CA . LYS B 1 150 ? 61.339 -1.008 -29.517 1.00 8.80 149 LYS B CA 1
ATOM 3475 C C . LYS B 1 150 ? 62.661 -0.474 -29.000 1.00 8.49 149 LYS B C 1
ATOM 3476 O O . LYS B 1 150 ? 62.975 0.712 -29.128 1.00 9.06 149 LYS B O 1
ATOM 3482 N N . VAL B 1 151 ? 63.469 -1.350 -28.364 1.00 8.98 150 VAL B N 1
ATOM 3483 C CA . VAL B 1 151 ? 64.754 -0.900 -27.813 1.00 9.64 150 VAL B CA 1
ATOM 3484 C C . VAL B 1 151 ? 65.622 -0.366 -28.912 1.00 9.00 150 VAL B C 1
ATOM 3485 O O . VAL B 1 151 ? 65.758 -0.989 -29.976 1.00 10.70 150 VAL B O 1
ATOM 3489 N N . GLY B 1 152 ? 66.261 0.774 -28.685 1.00 10.04 151 GLY B N 1
ATOM 3490 C CA . GLY B 1 152 ? 67.089 1.404 -29.665 1.00 11.46 151 GLY B CA 1
ATOM 3491 C C . GLY B 1 152 ? 67.543 2.742 -29.103 1.00 10.51 151 GLY B C 1
ATOM 3492 O O . GLY B 1 152 ? 68.040 2.812 -27.942 1.00 11.69 151 GLY B O 1
ATOM 3493 N N . GLU B 1 153 ? 67.425 3.809 -29.854 1.00 11.68 152 GLU B N 1
ATOM 3494 C CA . GLU B 1 153 ? 67.923 5.122 -29.403 1.00 12.52 152 GLU B CA 1
ATOM 3495 C C . GLU B 1 153 ? 67.033 5.618 -28.262 1.00 10.33 152 GLU B C 1
ATOM 3496 O O . GLU B 1 153 ? 65.812 5.368 -28.203 1.00 11.95 152 GLU B O 1
ATOM 3502 N N . ALA B 1 154 ? 67.624 6.383 -27.381 1.00 11.54 153 ALA B N 1
ATOM 3503 C CA . ALA B 1 154 ? 66.848 7.009 -26.306 1.00 11.77 153 ALA B CA 1
ATOM 3504 C C . ALA B 1 154 ? 65.729 7.871 -26.905 1.00 10.57 153 ALA B C 1
ATOM 3505 O O . ALA B 1 154 ? 65.931 8.539 -27.921 1.00 13.38 153 ALA B O 1
ATOM 3507 N N . ASN B 1 155 ? 64.588 7.859 -26.247 1.00 10.61 154 ASN B N 1
ATOM 3508 C CA . ASN B 1 155 ? 63.431 8.619 -26.708 1.00 11.06 154 ASN B CA 1
ATOM 3509 C C . ASN B 1 155 ? 63.342 9.886 -25.872 1.00 10.80 154 ASN B C 1
ATOM 3510 O O . ASN B 1 155 ? 62.993 9.809 -24.696 1.00 10.76 154 ASN B O 1
ATOM 3515 N N . PRO B 1 156 ? 63.627 11.084 -26.416 1.00 12.09 155 PRO B N 1
ATOM 3516 C CA . PRO B 1 156 ? 63.636 12.301 -25.563 1.00 13.47 155 PRO B CA 1
ATOM 3517 C C . PRO B 1 156 ? 62.261 12.652 -25.128 1.00 12.43 155 PRO B C 1
ATOM 3518 O O . PRO B 1 156 ? 62.128 13.366 -24.116 1.00 13.81 155 PRO B O 1
ATOM 3522 N N . LYS B 1 157 ? 61.201 12.158 -25.743 1.00 13.01 156 LYS B N 1
ATOM 3523 C CA . LYS B 1 157 ? 59.846 12.564 -25.340 1.00 14.33 156 LYS B CA 1
ATOM 3524 C C . LYS B 1 157 ? 59.507 11.850 -24.026 1.00 12.30 156 LYS B C 1
ATOM 3525 O O . LYS B 1 157 ? 58.548 12.281 -23.371 1.00 15.22 156 LYS B O 1
ATOM 3531 N N . LEU B 1 158 ? 60.234 10.839 -23.609 1.00 12.67 157 LEU B N 1
ATOM 3532 C CA . LEU B 1 158 ? 60.066 10.241 -22.249 1.00 12.03 157 LEU B CA 1
ATOM 3533 C C . LEU B 1 158 ? 60.686 11.118 -21.144 1.00 12.70 157 LEU B C 1
ATOM 3534 O O . LEU B 1 158 ? 60.493 10.669 -20.009 1.00 13.31 157 LEU B O 1
ATOM 3539 N N . GLN B 1 159 ? 61.405 12.176 -21.426 1.00 12.37 158 GLN B N 1
ATOM 3540 C CA . GLN B 1 159 ? 62.278 12.734 -20.368 1.00 15.33 158 GLN B CA 1
ATOM 3541 C C . GLN B 1 159 ? 61.463 13.268 -19.135 1.00 12.68 158 GLN B C 1
ATOM 3542 O O . GLN B 1 159 ? 61.949 12.990 -18.040 1.00 13.14 158 GLN B O 1
ATOM 3548 N N . LYS B 1 160 ? 60.334 13.906 -19.340 1.00 11.41 159 LYS B N 1
ATOM 3549 C CA . LYS B 1 160 ? 59.642 14.466 -18.207 1.00 12.16 159 LYS B CA 1
ATOM 3550 C C . LYS B 1 160 ? 59.240 13.298 -17.318 1.00 9.87 159 LYS B C 1
ATOM 3551 O O . LYS B 1 160 ? 59.268 13.353 -16.084 1.00 12.00 159 LYS B O 1
ATOM 3557 N N . VAL B 1 161 ? 58.695 12.179 -17.959 1.00 11.76 160 VAL B N 1
ATOM 3558 C CA . VAL B 1 161 ? 58.224 11.080 -17.237 1.00 10.55 160 VAL B CA 1
ATOM 3559 C C . VAL B 1 161 ? 59.322 10.456 -16.451 1.00 9.85 160 VAL B C 1
ATOM 3560 O O . VAL B 1 161 ? 59.243 10.245 -15.240 1.00 11.36 160 VAL B O 1
ATOM 3564 N N . LEU B 1 162 ? 60.465 10.175 -17.111 1.00 10.42 161 LEU B N 1
ATOM 3565 C CA . LEU B 1 162 ? 61.556 9.489 -16.411 1.00 11.99 161 LEU B CA 1
ATOM 3566 C C . LEU B 1 162 ? 62.166 10.388 -15.328 1.00 11.14 161 LEU B C 1
ATOM 3567 O O . LEU B 1 162 ? 62.507 9.829 -14.276 1.00 12.57 161 LEU B O 1
ATOM 3572 N N . ASP B 1 163 ? 62.224 11.691 -15.552 1.00 11.41 162 ASP B N 1
ATOM 3573 C CA . ASP B 1 163 ? 62.770 12.593 -14.561 1.00 13.33 162 ASP B CA 1
ATOM 3574 C C . ASP B 1 163 ? 61.909 12.632 -13.300 1.00 10.62 162 ASP B C 1
ATOM 3575 O O . ASP B 1 163 ? 62.426 12.945 -12.236 1.00 13.47 162 ASP B O 1
ATOM 3580 N N . ALA B 1 164 ? 60.622 12.286 -13.413 1.00 9.53 163 ALA B N 1
ATOM 3581 C CA . ALA B 1 164 ? 59.704 12.339 -12.279 1.00 9.24 163 ALA B CA 1
ATOM 3582 C C . ALA B 1 164 ? 59.837 11.115 -11.384 1.00 9.03 163 ALA B C 1
ATOM 3583 O O . ALA B 1 164 ? 59.367 11.142 -10.240 1.00 10.11 163 ALA B O 1
ATOM 3585 N N . LEU B 1 165 ? 60.388 10.012 -11.886 1.00 9.00 164 LEU B N 1
ATOM 3586 C CA . LEU B 1 165 ? 60.361 8.782 -11.147 1.00 9.46 164 LEU B CA 1
ATOM 3587 C C . LEU B 1 165 ? 61.101 8.847 -9.831 1.00 9.39 164 LEU B C 1
ATOM 3588 O O . LEU B 1 165 ? 60.753 8.167 -8.858 1.00 9.36 164 LEU B O 1
ATOM 3593 N N . GLN B 1 166 ? 62.157 9.705 -9.764 1.00 9.78 165 GLN B N 1
ATOM 3594 C CA . GLN B 1 166 ? 62.909 9.806 -8.508 1.00 10.01 165 GLN B CA 1
ATOM 3595 C C . GLN B 1 166 ? 62.035 10.320 -7.362 1.00 9.64 165 GLN B C 1
ATOM 3596 O O . GLN B 1 166 ? 62.416 10.086 -6.205 1.00 10.54 165 GLN B O 1
ATOM 3602 N N . ALA B 1 167 ? 60.894 10.940 -7.646 1.00 9.50 166 ALA B N 1
ATOM 3603 C CA . ALA B 1 167 ? 60.007 11.446 -6.607 1.00 10.26 166 ALA B CA 1
ATOM 3604 C C . ALA B 1 167 ? 58.995 10.403 -6.160 1.00 8.55 166 ALA B C 1
ATOM 3605 O O . ALA B 1 167 ? 58.289 10.640 -5.161 1.00 10.05 166 ALA B O 1
ATOM 3607 N N . ILE B 1 168 ? 58.911 9.260 -6.837 1.00 8.27 167 ILE B N 1
ATOM 3608 C CA . ILE B 1 168 ? 57.858 8.255 -6.546 1.00 8.04 167 ILE B CA 1
ATOM 3609 C C . ILE B 1 168 ? 58.487 6.885 -6.494 1.00 7.74 167 ILE B C 1
ATOM 3610 O O . ILE B 1 168 ? 57.957 5.905 -7.004 1.00 8.34 167 ILE B O 1
ATOM 3615 N N . LYS B 1 169 ? 59.679 6.815 -5.910 1.00 8.61 168 LYS B N 1
ATOM 3616 C CA . LYS B 1 169 ? 60.468 5.574 -5.855 1.00 7.97 168 LYS B CA 1
ATOM 3617 C C . LYS B 1 169 ? 59.865 4.315 -5.211 1.00 7.70 168 LYS B C 1
ATOM 3618 O O . LYS B 1 169 ? 60.214 3.197 -5.592 1.00 8.84 168 LYS B O 1
ATOM 3624 N N . THR B 1 170 ? 58.972 4.492 -4.247 1.00 8.05 169 THR B N 1
ATOM 3625 C CA . THR B 1 170 ? 58.371 3.369 -3.524 1.00 8.17 169 THR B CA 1
ATOM 3626 C C . THR B 1 170 ? 56.857 3.419 -3.573 1.00 7.89 169 THR B C 1
ATOM 3627 O O . THR B 1 170 ? 56.249 4.467 -3.826 1.00 8.55 169 THR B O 1
ATOM 3631 N N A LYS B 1 171 ? 56.246 2.278 -3.258 0.50 8.69 170 LYS B N 1
ATOM 3632 N N B LYS B 1 171 ? 56.269 2.267 -3.277 0.50 8.94 170 LYS B N 1
ATOM 3633 C CA A LYS B 1 171 ? 54.797 2.091 -3.408 0.50 9.04 170 LYS B CA 1
ATOM 3634 C CA B LYS B 1 171 ? 54.833 2.082 -3.428 0.50 8.90 170 LYS B CA 1
ATOM 3635 C C A LYS B 1 171 ? 54.023 3.120 -2.654 0.50 9.61 170 LYS B C 1
ATOM 3636 C C B LYS B 1 171 ? 54.044 3.109 -2.671 0.50 9.42 170 LYS B C 1
ATOM 3637 O O A LYS B 1 171 ? 54.219 3.351 -1.432 0.50 9.95 170 LYS B O 1
ATOM 3638 O O B LYS B 1 171 ? 54.283 3.341 -1.465 0.50 10.23 170 LYS B O 1
ATOM 3649 N N . GLY B 1 172 ? 53.052 3.704 -3.331 1.00 9.60 171 GLY B N 1
ATOM 3650 C CA . GLY B 1 172 ? 52.112 4.669 -2.741 1.00 11.19 171 GLY B CA 1
ATOM 3651 C C . GLY B 1 172 ? 52.593 6.083 -2.866 1.00 10.29 171 GLY B C 1
ATOM 3652 O O . GLY B 1 172 ? 51.779 7.008 -2.667 1.00 11.82 171 GLY B O 1
ATOM 3653 N N . LYS B 1 173 ? 53.892 6.342 -3.143 1.00 9.47 172 LYS B N 1
ATOM 3654 C CA . LYS B 1 173 ? 54.328 7.719 -3.329 1.00 9.41 172 LYS B CA 1
ATOM 3655 C C . LYS B 1 173 ? 53.642 8.305 -4.577 1.00 8.48 172 LYS B C 1
ATOM 3656 O O . LYS B 1 173 ? 53.424 7.604 -5.578 1.00 9.37 172 LYS B O 1
ATOM 3662 N N . ARG B 1 174 ? 53.383 9.581 -4.525 1.00 9.52 173 ARG B N 1
ATOM 3663 C CA . ARG B 1 174 ? 52.750 10.297 -5.626 1.00 9.41 173 ARG B CA 1
ATOM 3664 C C . ARG B 1 174 ? 53.237 11.722 -5.606 1.00 9.52 173 ARG B C 1
ATOM 3665 O O . ARG B 1 174 ? 53.580 12.264 -4.566 1.00 12.01 173 ARG B O 1
ATOM 3673 N N . ALA B 1 175 ? 53.230 12.358 -6.786 1.00 9.08 174 ALA B N 1
ATOM 3674 C CA . ALA B 1 175 ? 53.714 13.709 -6.909 1.00 10.68 174 ALA B CA 1
ATOM 3675 C C . ALA B 1 175 ? 52.962 14.436 -8.015 1.00 9.51 174 ALA B C 1
ATOM 3676 O O . ALA B 1 175 ? 52.537 13.806 -8.991 1.00 9.47 174 ALA B O 1
ATOM 3678 N N . PRO B 1 176 ? 52.885 15.759 -7.939 1.00 11.39 175 PRO B N 1
ATOM 3679 C CA . PRO B 1 176 ? 52.249 16.471 -9.016 1.00 11.62 175 PRO B CA 1
ATOM 3680 C C . PRO B 1 176 ? 53.015 16.286 -10.349 1.00 10.79 175 PRO B C 1
ATOM 3681 O O . PRO B 1 176 ? 54.238 16.195 -10.364 1.00 13.05 175 PRO B O 1
ATOM 3685 N N . PHE B 1 177 ? 52.277 16.210 -11.429 1.00 9.77 176 PHE B N 1
ATOM 3686 C CA . PHE B 1 177 ? 52.855 15.985 -12.748 1.00 9.93 176 PHE B CA 1
ATOM 3687 C C . PHE B 1 177 ? 51.939 16.744 -13.706 1.00 9.45 176 PHE B C 1
ATOM 3688 O O . PHE B 1 177 ? 50.813 16.333 -13.930 1.00 10.90 176 PHE B O 1
ATOM 3696 N N . THR B 1 178 ? 52.386 17.908 -14.183 1.00 9.36 177 THR B N 1
ATOM 3697 C CA . THR B 1 178 ? 51.528 18.842 -14.870 1.00 10.50 177 THR B CA 1
ATOM 3698 C C . THR B 1 178 ? 52.074 19.259 -16.220 1.00 9.90 177 THR B C 1
ATOM 3699 O O . THR B 1 178 ? 53.231 19.040 -16.534 1.00 11.42 177 THR B O 1
ATOM 3703 N N . ASN B 1 179 ? 51.174 19.886 -17.022 1.00 10.55 178 ASN B N 1
ATOM 3704 C CA . ASN B 1 179 ? 51.576 20.482 -18.275 1.00 10.58 178 ASN B CA 1
ATOM 3705 C C . ASN B 1 179 ? 52.233 19.429 -19.211 1.00 10.38 178 ASN B C 1
ATOM 3706 O O . ASN B 1 179 ? 53.370 19.638 -19.621 1.00 12.60 178 ASN B O 1
ATOM 3711 N N . PHE B 1 180 ? 51.491 18.411 -19.569 1.00 10.64 179 PHE B N 1
ATOM 3712 C CA . PHE B 1 180 ? 52.078 17.343 -20.383 1.00 10.59 179 PHE B CA 1
ATOM 3713 C C . PHE B 1 180 ? 50.976 16.780 -21.246 1.00 11.83 179 PHE B C 1
ATOM 3714 O O . PHE B 1 180 ? 49.911 16.404 -20.792 1.00 12.29 179 PHE B O 1
ATOM 3722 N N . ASP B 1 181 ? 51.248 16.708 -22.562 1.00 12.61 180 ASP B N 1
ATOM 3723 C CA . ASP B 1 181 ? 50.281 16.169 -23.558 1.00 12.63 180 ASP B CA 1
ATOM 3724 C C . ASP B 1 181 ? 50.844 14.820 -24.006 1.00 11.53 180 ASP B C 1
ATOM 3725 O O . ASP B 1 181 ? 51.838 14.790 -24.765 1.00 11.87 180 ASP B O 1
ATOM 3730 N N . PRO B 1 182 ? 50.215 13.707 -23.662 1.00 11.35 181 PRO B N 1
ATOM 3731 C CA . PRO B 1 182 ? 50.816 12.368 -23.994 1.00 10.67 181 PRO B CA 1
ATOM 3732 C C . PRO B 1 182 ? 50.651 12.016 -25.445 1.00 10.51 181 PRO B C 1
ATOM 3733 O O . PRO B 1 182 ? 51.197 11.023 -25.859 1.00 10.85 181 PRO B O 1
ATOM 3737 N N . SER B 1 183 ? 49.940 12.837 -26.235 1.00 11.70 182 SER B N 1
ATOM 3738 C CA . SER B 1 183 ? 49.935 12.549 -27.684 1.00 13.28 182 SER B CA 1
ATOM 3739 C C . SER B 1 183 ? 51.342 12.770 -28.208 1.00 11.85 182 SER B C 1
ATOM 3740 O O . SE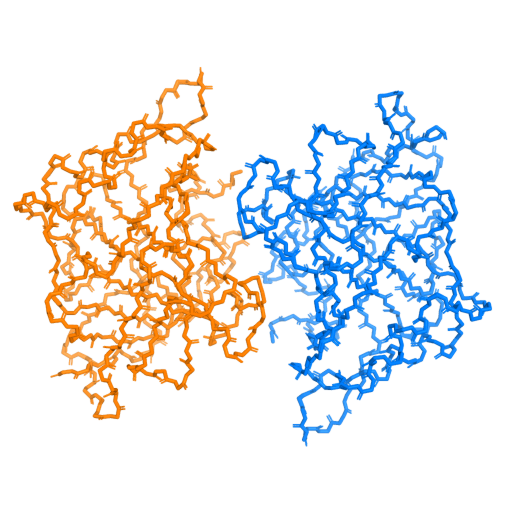R B 1 183 ? 51.667 12.215 -29.307 1.00 13.30 182 SER B O 1
ATOM 3743 N N . THR B 1 184 ? 52.231 13.472 -27.500 1.00 11.59 183 THR B N 1
ATOM 3744 C CA . THR B 1 184 ? 53.611 13.623 -27.952 1.00 12.77 183 THR B CA 1
ATOM 3745 C C . THR B 1 184 ? 54.394 12.298 -27.882 1.00 12.05 183 THR B C 1
ATOM 3746 O O . THR B 1 184 ? 55.476 12.205 -28.440 1.00 14.80 183 THR B O 1
ATOM 3750 N N . LEU B 1 185 ? 53.860 11.303 -27.177 1.00 10.51 184 LEU B N 1
ATOM 3751 C CA . LEU B 1 185 ? 54.487 9.995 -27.086 1.00 10.67 184 LEU B CA 1
ATOM 3752 C C . LEU B 1 185 ? 54.088 9.064 -28.205 1.00 11.38 184 LEU B C 1
ATOM 3753 O O . LEU B 1 185 ? 54.711 8.018 -28.396 1.00 11.95 184 LEU B O 1
ATOM 3758 N N . LEU B 1 186 ? 53.013 9.401 -28.930 1.00 11.63 185 LEU B N 1
ATOM 3759 C CA . LEU B 1 186 ? 52.497 8.462 -29.950 1.00 11.66 185 LEU B CA 1
ATOM 3760 C C . LEU B 1 186 ? 53.398 8.519 -31.199 1.00 11.68 185 LEU B C 1
ATOM 3761 O O . LEU B 1 186 ? 54.102 9.523 -31.449 1.00 14.07 185 LEU B O 1
ATOM 3766 N N . PRO B 1 187 ? 53.366 7.469 -31.987 1.00 11.72 186 PRO B N 1
ATOM 3767 C CA . PRO B 1 187 ? 54.196 7.440 -33.245 1.00 13.66 186 PRO B CA 1
ATOM 3768 C C . PRO B 1 187 ? 53.606 8.416 -34.243 1.00 14.03 186 PRO B C 1
ATOM 3769 O O . PRO B 1 187 ? 52.487 8.920 -34.128 1.00 15.25 186 PRO B O 1
ATOM 3773 N N A SER B 1 188 ? 54.380 8.647 -35.306 0.50 17.43 187 SER B N 1
ATOM 3774 N N B SER B 1 188 ? 54.346 8.611 -35.303 0.50 17.43 187 SER B N 1
ATOM 3775 C CA A SER B 1 188 ? 54.012 9.628 -36.396 0.50 22.93 187 SER B CA 1
ATOM 3776 C CA B SER B 1 188 ? 53.981 9.618 -36.318 0.50 16.98 187 SER B CA 1
ATOM 3777 C C A SER B 1 188 ? 52.780 9.085 -37.139 0.50 17.33 187 SER B C 1
ATOM 3778 C C B SER B 1 188 ? 52.871 9.112 -37.269 0.50 17.30 187 SER B C 1
ATOM 3779 O O A SER B 1 188 ? 51.737 9.789 -37.352 0.50 19.94 187 SER B O 1
ATOM 3780 O O B SER B 1 188 ? 52.034 9.884 -37.815 0.50 27.12 187 SER B O 1
ATOM 3785 N N . SER B 1 189 ? 52.791 7.822 -37.505 1.00 15.42 188 SER B N 1
ATOM 3786 C CA . SER B 1 189 ? 51.613 7.201 -38.185 1.00 16.60 188 SER B CA 1
ATOM 3787 C C . SER B 1 189 ? 50.646 6.767 -37.014 1.00 16.00 188 SER B C 1
ATOM 3788 O O . SER B 1 189 ? 51.101 6.146 -36.048 1.00 17.67 188 SER B O 1
ATOM 3791 N N . LEU B 1 190 ? 49.434 7.014 -37.201 1.00 18.33 189 LEU B N 1
ATOM 3792 C CA . LEU B 1 190 ? 48.396 6.425 -36.285 1.00 17.21 189 LEU B CA 1
ATOM 3793 C C . LEU B 1 190 ? 47.592 5.319 -37.067 1.00 17.47 189 LEU B C 1
ATOM 3794 O O . LEU B 1 190 ? 46.490 5.045 -36.671 1.00 19.25 189 LEU B O 1
ATOM 3799 N N . ASP B 1 191 ? 48.228 4.638 -38.051 1.00 15.04 190 ASP B N 1
ATOM 3800 C CA . ASP B 1 191 ? 47.587 3.439 -38.586 1.00 14.03 190 ASP B CA 1
ATOM 3801 C C . ASP B 1 191 ? 47.454 2.522 -37.323 1.00 12.69 190 ASP B C 1
ATOM 3802 O O . ASP B 1 191 ? 48.263 2.612 -36.389 1.00 14.41 190 ASP B O 1
ATOM 3807 N N . PHE B 1 192 ? 46.480 1.614 -37.289 1.00 12.94 191 PHE B N 1
ATOM 3808 C CA . PHE B 1 192 ? 46.246 0.811 -36.103 1.00 12.48 191 PHE B CA 1
ATOM 3809 C C . PHE B 1 192 ? 45.558 -0.493 -36.425 1.00 12.33 191 PHE B C 1
ATOM 3810 O O . PHE B 1 192 ? 44.929 -0.644 -37.488 1.00 14.58 191 PHE B O 1
ATOM 3818 N N . TRP B 1 193 ? 45.677 -1.404 -35.483 1.00 12.21 192 TRP B N 1
ATOM 3819 C CA . TRP B 1 193 ? 44.817 -2.585 -35.369 1.00 12.35 192 TRP B CA 1
ATOM 3820 C C . TRP B 1 193 ? 43.827 -2.391 -34.233 1.00 11.89 192 TRP B C 1
ATOM 3821 O O . TRP B 1 193 ? 44.145 -1.665 -33.264 1.00 13.22 192 TRP B O 1
ATOM 3832 N N . THR B 1 194 ? 42.668 -3.002 -34.318 1.00 13.10 193 THR B N 1
ATOM 3833 C CA . THR B 1 194 ? 41.701 -2.910 -33.231 1.00 13.81 193 THR B CA 1
ATOM 3834 C C . THR B 1 194 ? 41.086 -4.241 -32.961 1.00 12.44 193 THR B C 1
ATOM 3835 O O . THR B 1 194 ? 40.762 -5.042 -33.910 1.00 14.42 193 THR B O 1
ATOM 3839 N N . TYR B 1 195 ? 40.792 -4.573 -31.711 1.00 12.89 194 TYR B N 1
ATOM 3840 C CA . TYR B 1 195 ? 40.078 -5.797 -31.352 1.00 12.65 194 TYR B CA 1
ATOM 3841 C C . TYR B 1 195 ? 39.393 -5.569 -30.013 1.00 12.80 194 TYR B C 1
ATOM 3842 O O . TYR B 1 195 ? 39.842 -4.694 -29.242 1.00 13.20 194 TYR B O 1
ATOM 3851 N N . PRO B 1 196 ? 38.355 -6.359 -29.706 1.00 13.21 195 PRO B N 1
ATOM 3852 C CA . PRO B 1 196 ? 37.717 -6.289 -28.372 1.00 13.47 195 PRO B CA 1
ATOM 3853 C C . PRO B 1 196 ? 38.463 -7.116 -27.381 1.00 12.54 195 PRO B C 1
ATOM 3854 O O . PRO B 1 196 ? 38.664 -8.284 -27.606 1.00 14.68 195 PRO B O 1
ATOM 3858 N N . GLY B 1 197 ? 38.814 -6.497 -26.234 1.00 11.61 196 GLY B N 1
ATOM 3859 C CA . GLY B 1 197 ? 39.575 -7.246 -25.214 1.00 11.85 196 GLY B CA 1
ATOM 3860 C C . GLY B 1 197 ? 39.296 -6.744 -23.864 1.00 11.26 196 GLY B C 1
ATOM 3861 O O . GLY B 1 197 ? 38.156 -6.384 -23.487 1.00 11.94 196 GLY B O 1
ATOM 3862 N N . SER B 1 198 ? 40.358 -6.774 -23.054 1.00 11.37 197 SER B N 1
ATOM 3863 C CA . SER B 1 198 ? 40.171 -6.650 -21.616 1.00 11.12 197 SER B CA 1
ATOM 3864 C C . SER B 1 198 ? 41.273 -5.759 -21.024 1.00 9.97 197 SER B C 1
ATOM 3865 O O . SER B 1 198 ? 42.288 -5.478 -21.671 1.00 10.73 197 SER B O 1
ATOM 3868 N N . LEU B 1 199 ? 41.084 -5.402 -19.742 1.00 10.66 198 LEU B N 1
ATOM 3869 C CA . LEU B 1 199 ? 42.196 -4.877 -18.966 1.00 10.51 198 LEU B CA 1
ATOM 3870 C C . LEU B 1 199 ? 43.231 -6.061 -18.905 1.00 10.75 198 LEU B C 1
ATOM 3871 O O . LEU B 1 199 ? 42.867 -7.272 -18.835 1.00 11.47 198 LEU B O 1
ATOM 3876 N N . THR B 1 200 ? 44.518 -5.721 -18.891 1.00 10.20 199 THR B N 1
ATOM 3877 C CA . THR B 1 200 ? 45.559 -6.700 -18.902 1.00 10.50 199 THR B CA 1
ATOM 3878 C C . THR B 1 200 ? 46.065 -7.176 -17.552 1.00 9.86 199 THR B C 1
ATOM 3879 O O . THR B 1 200 ? 46.991 -7.973 -17.457 1.00 10.91 199 THR B O 1
ATOM 3883 N N . HIS B 1 201 ? 45.448 -6.673 -16.448 1.00 10.75 200 HIS B N 1
ATOM 3884 C CA . HIS B 1 201 ? 45.714 -7.227 -15.114 1.00 10.76 200 HIS B CA 1
ATOM 3885 C C . HIS B 1 201 ? 44.389 -7.146 -14.364 1.00 11.88 200 HIS B C 1
ATOM 3886 O O . HIS B 1 201 ? 43.414 -6.506 -14.840 1.00 11.68 200 HIS B O 1
ATOM 3893 N N . PRO B 1 202 ? 44.331 -7.753 -13.180 1.00 12.21 201 PRO B N 1
ATOM 3894 C CA . PRO B 1 202 ? 43.103 -7.771 -12.391 1.00 12.90 201 PRO B CA 1
ATOM 3895 C C . PRO B 1 202 ? 42.567 -6.329 -12.261 1.00 12.80 201 PRO B C 1
ATOM 3896 O O . PRO B 1 202 ? 43.353 -5.406 -12.042 1.00 13.68 201 PRO B O 1
ATOM 3900 N N . PRO B 1 203 ? 41.266 -6.054 -12.455 1.00 13.46 202 PRO B N 1
ATOM 3901 C CA . PRO B 1 203 ? 40.197 -7.084 -12.477 1.00 14.75 202 PRO B CA 1
ATOM 3902 C C . PRO B 1 203 ? 39.948 -7.696 -13.800 1.00 12.84 202 PRO B C 1
ATOM 3903 O O . PRO B 1 203 ? 38.993 -8.533 -13.869 1.00 15.50 202 PRO B O 1
ATOM 3907 N N . LEU B 1 204 ? 40.714 -7.378 -14.887 1.00 12.56 203 LEU B N 1
ATOM 3908 C CA . LEU B 1 204 ? 40.621 -8.212 -16.094 1.00 11.73 203 LEU B CA 1
ATOM 3909 C C . LEU B 1 204 ? 39.278 -8.022 -16.786 1.00 12.59 203 LEU B C 1
ATOM 3910 O O . LEU B 1 204 ? 38.938 -8.814 -17.712 1.00 14.31 203 LEU B O 1
ATOM 3915 N N . TYR B 1 205 ? 38.513 -6.941 -16.541 1.00 12.86 204 TYR B N 1
ATOM 3916 C CA . TYR B 1 205 ? 37.207 -6.782 -17.143 1.00 13.05 204 TYR B CA 1
ATOM 3917 C C . TYR B 1 205 ? 37.383 -6.744 -18.657 1.00 12.17 204 TYR B C 1
ATOM 3918 O O . TYR B 1 205 ? 38.274 -6.127 -19.234 1.00 11.93 204 TYR B O 1
ATOM 3927 N N . GLU B 1 206 ? 36.383 -7.344 -19.361 1.00 12.72 205 GLU B N 1
ATOM 3928 C CA . GLU B 1 206 ? 36.361 -7.417 -20.795 1.00 13.14 205 GLU B CA 1
ATOM 3929 C C . GLU B 1 206 ? 35.665 -6.209 -21.323 1.00 12.60 205 GLU B C 1
ATOM 3930 O O . GLU B 1 206 ? 34.566 -6.260 -21.978 1.00 15.73 205 GLU B O 1
ATOM 3936 N N . SER B 1 207 ? 36.246 -5.023 -21.090 1.00 12.38 206 SER B N 1
ATOM 3937 C CA . SER B 1 207 ? 35.624 -3.755 -21.284 1.00 12.71 206 SER B CA 1
ATOM 3938 C C . SER B 1 207 ? 36.372 -2.825 -22.274 1.00 12.93 206 SER B C 1
ATOM 3939 O O . SER B 1 207 ? 36.089 -1.627 -22.389 1.00 13.24 206 SER B O 1
ATOM 3942 N N . VAL B 1 208 ? 37.477 -3.373 -22.873 1.00 11.99 207 VAL B N 1
ATOM 3943 C CA . VAL B 1 208 ? 38.422 -2.514 -23.568 1.00 11.27 207 VAL B CA 1
ATOM 3944 C C . VAL B 1 208 ? 38.335 -2.700 -25.056 1.00 11.49 207 VAL B C 1
ATOM 3945 O O . VAL B 1 208 ? 38.524 -3.818 -25.576 1.00 13.49 207 VAL B O 1
ATOM 3949 N N . THR B 1 209 ? 38.161 -1.592 -25.815 1.00 11.31 208 THR B N 1
ATOM 3950 C CA . THR B 1 209 ? 38.447 -1.615 -27.245 1.00 11.86 208 THR B CA 1
ATOM 3951 C C . THR B 1 209 ? 39.892 -1.176 -27.383 1.00 12.05 208 THR B C 1
ATOM 3952 O O . THR B 1 209 ? 40.266 -0.050 -27.044 1.00 12.43 208 THR B O 1
ATOM 3956 N N . TRP B 1 210 ? 40.722 -2.115 -27.874 1.00 12.16 209 TRP B N 1
ATOM 3957 C CA . TRP B 1 210 ? 42.142 -1.889 -28.009 1.00 10.92 209 TRP B CA 1
ATOM 3958 C C . TRP B 1 210 ? 42.401 -1.258 -29.372 1.00 10.65 209 TRP B C 1
ATOM 3959 O O . TRP B 1 210 ? 41.843 -1.629 -30.405 1.00 12.30 209 TRP B O 1
ATOM 3970 N N . ILE B 1 211 ? 43.307 -0.255 -29.376 1.00 11.23 210 ILE B N 1
ATOM 3971 C CA . ILE B 1 211 ? 43.854 0.477 -30.550 1.00 11.59 210 ILE B CA 1
ATOM 3972 C C . ILE B 1 211 ? 45.326 0.246 -30.482 1.00 10.81 210 ILE B C 1
ATOM 3973 O O . ILE B 1 211 ? 46.005 0.856 -29.659 1.00 11.61 210 ILE B O 1
ATOM 3978 N N . ILE B 1 212 ? 45.892 -0.683 -31.305 1.00 10.89 211 ILE B N 1
ATOM 3979 C CA . ILE B 1 212 ? 47.317 -0.985 -31.273 1.00 10.52 211 ILE B CA 1
ATOM 3980 C C . ILE B 1 212 ? 47.981 -0.296 -32.420 1.00 10.69 211 ILE B C 1
ATOM 3981 O O . ILE B 1 212 ? 47.643 -0.574 -33.604 1.00 12.24 211 ILE B O 1
ATOM 3986 N N . CYS B 1 213 ? 48.898 0.612 -32.191 1.00 10.80 212 CYS B N 1
ATOM 3987 C CA . CYS B 1 213 ? 49.538 1.321 -33.317 1.00 10.89 212 CYS B CA 1
ATOM 3988 C C . CYS B 1 213 ? 50.450 0.372 -34.085 1.00 11.33 212 CYS B C 1
ATOM 3989 O O . CYS B 1 213 ? 51.165 -0.480 -33.525 1.00 11.21 212 CYS B O 1
ATOM 3992 N N . LYS B 1 214 ? 50.436 0.542 -35.417 1.00 12.92 213 LYS B N 1
ATOM 3993 C CA . LYS B 1 214 ? 51.315 -0.256 -36.255 1.00 14.57 213 LYS B CA 1
ATOM 3994 C C . LYS B 1 214 ? 52.790 0.149 -36.087 1.00 12.73 213 LYS B C 1
ATOM 3995 O O . LYS B 1 214 ? 53.673 -0.709 -36.129 1.00 12.63 213 LYS B O 1
ATOM 4001 N N A GLU B 1 215 ? 53.027 1.430 -35.860 0.50 12.55 214 GLU B N 1
ATOM 4002 N N B GLU B 1 215 ? 53.084 1.461 -36.010 0.50 11.58 214 GLU B N 1
ATOM 4003 C CA A GLU B 1 215 ? 54.383 1.906 -35.737 0.50 10.29 214 GLU B CA 1
ATOM 4004 C CA B GLU B 1 215 ? 54.442 1.995 -35.832 0.50 12.29 214 GLU B CA 1
ATOM 4005 C C A GLU B 1 215 ? 54.861 1.966 -34.297 0.50 9.27 214 GLU B C 1
ATOM 4006 C C B GLU B 1 215 ? 54.899 2.029 -34.361 0.50 9.73 214 GLU B C 1
ATOM 4007 O O A GLU B 1 215 ? 54.160 2.480 -33.425 0.50 8.99 214 GLU B O 1
ATOM 4008 O O B GLU B 1 215 ? 54.211 2.610 -33.522 0.50 9.99 214 GLU B O 1
ATOM 4019 N N . SER B 1 216 ? 56.046 1.419 -34.040 1.00 10.50 215 SER B N 1
ATOM 4020 C CA . SER B 1 216 ? 56.575 1.452 -32.686 1.00 10.18 215 SER B CA 1
ATOM 4021 C C . SER B 1 216 ? 57.109 2.841 -32.392 1.00 9.72 215 SER B C 1
ATOM 4022 O O . SER B 1 216 ? 57.266 3.699 -33.268 1.00 11.44 215 SER B O 1
ATOM 4025 N N . ILE B 1 217 ? 57.478 3.037 -31.111 1.00 9.05 216 ILE B N 1
ATOM 4026 C CA . ILE B 1 217 ? 58.341 4.173 -30.691 1.00 9.75 216 ILE B CA 1
ATOM 4027 C C . ILE B 1 217 ? 59.566 3.605 -30.072 1.00 8.83 216 ILE B C 1
ATOM 4028 O O . ILE B 1 217 ? 59.614 2.422 -29.665 1.00 9.86 216 ILE B O 1
ATOM 4033 N N A SER B 1 218 ? 60.626 4.404 -29.971 0.50 9.93 217 SER B N 1
ATOM 4034 N N B SER B 1 218 ? 60.597 4.448 -29.951 0.50 9.24 217 SER B N 1
ATOM 4035 C CA A SER B 1 218 ? 61.852 3.875 -29.389 0.50 10.35 217 SER B CA 1
ATOM 4036 C CA B SER B 1 218 ? 61.893 4.000 -29.460 0.50 8.62 217 SER B CA 1
ATOM 4037 C C A SER B 1 218 ? 61.866 4.002 -27.882 0.50 8.89 217 SER B C 1
ATOM 4038 C C B SER B 1 218 ? 61.998 4.177 -27.947 0.50 9.35 217 SER B C 1
ATOM 4039 O O A SER B 1 218 ? 61.090 4.738 -27.235 0.50 9.28 217 SER B O 1
ATOM 4040 O O B SER B 1 218 ? 61.308 5.059 -27.350 0.50 9.37 217 SER B O 1
ATOM 4045 N N . VAL B 1 219 ? 62.861 3.370 -27.315 1.00 9.06 218 VAL B N 1
ATOM 4046 C CA . VAL B 1 219 ? 63.218 3.506 -25.907 1.00 8.84 218 VAL B CA 1
ATOM 4047 C C . VAL B 1 219 ? 64.660 2.971 -25.806 1.00 8.45 218 VAL B C 1
ATOM 4048 O O . VAL B 1 219 ? 64.959 1.996 -26.475 1.00 10.07 218 VAL B O 1
ATOM 4052 N N . SER B 1 220 ? 65.503 3.561 -24.983 1.00 8.81 219 SER B N 1
ATOM 4053 C CA . SER B 1 220 ? 66.858 2.999 -24.839 1.00 9.18 219 SER B CA 1
ATOM 4054 C C . SER B 1 220 ? 66.884 1.956 -23.759 1.00 9.25 219 SER B C 1
ATOM 4055 O O . SER B 1 220 ? 66.036 1.880 -22.852 1.00 9.26 219 SER B O 1
ATOM 4058 N N A SER B 1 221 ? 67.960 1.120 -23.777 0.50 10.06 220 SER B N 1
ATOM 4059 N N B SER B 1 221 ? 67.990 1.149 -23.768 0.50 10.22 220 SER B N 1
ATOM 4060 C CA A SER B 1 221 ? 68.110 0.130 -22.745 0.50 10.50 220 SER B CA 1
ATOM 4061 C CA B SER B 1 221 ? 68.250 0.188 -22.722 0.50 9.97 220 SER B CA 1
ATOM 4062 C C A SER B 1 221 ? 68.216 0.833 -21.358 0.50 9.59 220 SER B C 1
ATOM 4063 C C B SER B 1 221 ? 68.285 0.822 -21.346 0.50 8.86 220 SER B C 1
ATOM 4064 O O A SER B 1 221 ? 67.709 0.283 -20.387 0.50 10.64 220 SER B O 1
ATOM 4065 O O B SER B 1 221 ? 67.845 0.236 -20.371 0.50 9.84 220 SER B O 1
ATOM 4070 N N . GLU B 1 222 ? 68.848 2.018 -21.301 1.00 9.32 221 GLU B N 1
ATOM 4071 C CA . GLU B 1 222 ? 68.985 2.735 -19.998 1.00 9.66 221 GLU B CA 1
ATOM 4072 C C . GLU B 1 222 ? 67.636 3.299 -19.534 1.00 9.52 221 GLU B C 1
ATOM 4073 O O . GLU B 1 222 ? 67.382 3.346 -18.340 1.00 9.95 221 GLU B O 1
ATOM 4079 N N . GLN B 1 223 ? 66.790 3.760 -20.471 1.00 9.12 222 GLN B N 1
ATOM 4080 C CA . GLN B 1 223 ? 65.463 4.246 -20.094 1.00 8.76 222 GLN B CA 1
ATOM 4081 C C . GLN B 1 223 ? 64.655 3.078 -19.519 1.00 8.65 222 GLN B C 1
ATOM 4082 O O . GLN B 1 223 ? 63.981 3.250 -18.494 1.00 9.38 222 GLN B O 1
ATOM 4088 N N . LEU B 1 224 ? 64.727 1.903 -20.126 1.00 9.13 223 LEU B N 1
ATOM 4089 C CA . LEU B 1 224 ? 64.043 0.742 -19.562 1.00 10.26 223 LEU B CA 1
ATOM 4090 C C . LEU B 1 224 ? 64.539 0.422 -18.184 1.00 9.31 223 LEU B C 1
ATOM 4091 O O . LEU B 1 224 ? 63.779 0.062 -17.287 1.00 10.10 223 LEU B O 1
ATOM 4096 N N . ALA B 1 225 ? 65.867 0.566 -17.956 1.00 9.39 224 ALA B N 1
ATOM 4097 C CA . ALA B 1 225 ? 66.431 0.285 -16.642 1.00 9.56 224 ALA B CA 1
ATOM 4098 C C . ALA B 1 225 ? 65.846 1.242 -15.602 1.00 9.15 224 ALA B C 1
ATOM 4099 O O . ALA B 1 225 ? 65.693 0.865 -14.434 1.00 9.28 224 ALA B O 1
ATOM 4101 N N . GLN B 1 226 ? 65.484 2.499 -15.988 1.00 9.02 225 GLN B N 1
ATOM 4102 C CA . GLN B 1 226 ? 64.857 3.377 -15.044 1.00 8.27 225 GLN B CA 1
ATOM 4103 C C . GLN B 1 226 ? 63.512 2.850 -14.595 1.00 8.63 225 GLN B C 1
ATOM 4104 O O . GLN B 1 226 ? 63.174 2.909 -13.418 1.00 9.90 225 GLN B O 1
ATOM 4110 N N . PHE B 1 227 ? 62.702 2.302 -15.527 1.00 8.62 226 PHE B N 1
ATOM 4111 C CA . PHE B 1 227 ? 61.437 1.687 -15.108 1.00 9.21 226 PHE B CA 1
ATOM 4112 C C . PHE B 1 227 ? 61.686 0.562 -14.098 1.00 8.81 226 PHE B C 1
ATOM 4113 O O . PHE B 1 227 ? 61.020 0.466 -13.086 1.00 9.48 226 PHE B O 1
ATOM 4121 N N . ARG B 1 228 ? 62.657 -0.301 -14.410 1.00 9.06 227 ARG B N 1
ATOM 4122 C CA . ARG B 1 228 ? 62.978 -1.473 -13.622 1.00 10.23 227 ARG B CA 1
ATOM 4123 C C . ARG B 1 228 ? 63.525 -1.150 -12.257 1.00 9.87 227 ARG B C 1
ATOM 4124 O O . ARG B 1 228 ? 63.501 -2.022 -11.377 1.00 13.38 227 ARG B O 1
ATOM 4132 N N . SER B 1 229 ? 64.010 0.085 -12.085 1.00 9.35 228 SER B N 1
ATOM 4133 C CA . SER B 1 229 ? 64.569 0.484 -10.806 1.00 10.87 228 SER B CA 1
ATOM 4134 C C . SER B 1 229 ? 63.492 1.062 -9.871 1.00 9.76 228 SER B C 1
ATOM 4135 O O . SER B 1 229 ? 63.795 1.387 -8.716 1.00 10.91 228 SER B O 1
ATOM 4138 N N . LEU B 1 230 ? 62.271 1.292 -10.372 1.00 9.49 229 LEU B N 1
ATOM 4139 C CA . LEU B 1 230 ? 61.210 1.652 -9.421 1.00 9.08 229 LEU B CA 1
ATOM 4140 C C . LEU B 1 230 ? 61.037 0.491 -8.454 1.00 8.07 229 LEU B C 1
ATOM 4141 O O . LEU B 1 230 ? 61.318 -0.651 -8.768 1.00 11.26 229 LEU B O 1
ATOM 4146 N N . LEU B 1 231 ? 60.557 0.807 -7.252 1.00 8.18 230 LEU B N 1
ATOM 4147 C CA . LEU B 1 231 ? 60.446 -0.188 -6.167 1.00 8.82 230 LEU B CA 1
ATOM 4148 C C . LEU B 1 231 ? 59.017 -0.505 -5.855 1.00 8.65 230 LEU B C 1
ATOM 4149 O O . LEU B 1 231 ? 58.156 0.404 -5.774 1.00 9.20 230 LEU B O 1
ATOM 4154 N N . SER B 1 232 ? 58.749 -1.760 -5.667 1.00 9.63 231 SER B N 1
ATOM 4155 C CA . SER B 1 232 ? 57.413 -2.251 -5.339 1.00 10.21 231 SER B CA 1
ATOM 4156 C C . SER B 1 232 ? 57.113 -2.237 -3.862 1.00 9.69 231 SER B C 1
ATOM 4157 O O . SER B 1 232 ? 55.929 -2.368 -3.505 1.00 11.69 231 SER B O 1
ATOM 4160 N N . ASN B 1 233 ? 58.109 -2.149 -3.028 1.00 10.29 232 ASN B N 1
ATOM 4161 C CA . ASN B 1 233 ? 57.927 -2.100 -1.591 1.00 10.63 232 ASN B CA 1
ATOM 4162 C C . ASN B 1 233 ? 57.579 -0.678 -1.144 1.00 9.40 232 ASN B C 1
ATOM 4163 O O . ASN B 1 233 ? 57.838 0.318 -1.865 1.00 9.88 232 ASN B O 1
ATOM 4168 N N . VAL B 1 234 ? 57.067 -0.605 0.064 1.00 10.60 233 VAL B N 1
ATOM 4169 C CA . VAL B 1 234 ? 56.888 0.704 0.713 1.00 10.24 233 VAL B CA 1
ATOM 4170 C C . VAL B 1 234 ? 58.225 1.182 1.290 1.00 9.39 233 VAL B C 1
ATOM 4171 O O . VAL B 1 234 ? 59.127 0.401 1.626 1.00 9.88 233 VAL B O 1
ATOM 4175 N N . GLU B 1 235 ? 58.303 2.510 1.484 1.00 9.43 234 GLU B N 1
ATOM 4176 C CA . GLU B 1 235 ? 59.528 3.132 2.023 1.00 9.30 234 GLU B CA 1
ATOM 4177 C C . GLU B 1 235 ? 59.859 2.469 3.358 1.00 9.69 234 GLU B C 1
ATOM 4178 O O . GLU B 1 235 ? 58.981 2.250 4.214 1.00 11.30 234 GLU B O 1
ATOM 4184 N N . GLY B 1 236 ? 61.136 2.172 3.526 1.00 9.97 235 GLY B N 1
ATOM 4185 C CA . GLY B 1 236 ? 61.661 1.605 4.783 1.00 12.61 235 GLY B CA 1
ATOM 4186 C C . GLY B 1 236 ? 61.778 0.136 4.704 1.00 14.12 235 GLY B C 1
ATOM 4187 O O . GLY B 1 236 ? 62.597 -0.469 5.435 1.00 21.70 235 GLY B O 1
ATOM 4188 N N . ASP B 1 237 ? 61.029 -0.559 3.863 1.00 12.54 236 ASP B N 1
ATOM 4189 C CA . ASP B 1 237 ? 61.286 -1.969 3.705 1.00 14.26 236 ASP B CA 1
ATOM 4190 C C . ASP B 1 237 ? 62.408 -2.268 2.762 1.00 16.14 236 ASP B C 1
ATOM 4191 O O . ASP B 1 237 ? 62.926 -1.348 2.078 1.00 14.55 236 ASP B O 1
ATOM 4196 N N A ASN B 1 238 ? 63.027 -3.460 2.828 0.50 18.50 237 ASN B N 1
ATOM 4197 N N B ASN B 1 238 ? 62.890 -3.504 2.733 0.50 17.29 237 ASN B N 1
ATOM 4198 C CA A ASN B 1 238 ? 64.129 -3.718 1.863 0.50 19.52 237 ASN B CA 1
ATOM 4199 C CA B ASN B 1 238 ? 63.973 -3.849 1.813 0.50 19.70 237 ASN B CA 1
ATOM 4200 C C A ASN B 1 238 ? 63.556 -3.497 0.456 0.50 16.01 237 ASN B C 1
ATOM 4201 C C B ASN B 1 238 ? 63.519 -3.582 0.367 0.50 16.43 237 ASN B C 1
ATOM 4202 O O A ASN B 1 238 ? 62.437 -3.916 0.159 0.50 16.33 237 ASN B O 1
ATOM 4203 O O B ASN B 1 238 ? 62.384 -3.819 0.030 0.50 15.07 237 ASN B O 1
ATOM 4212 N N . ALA B 1 239 ? 64.419 -3.047 -0.444 1.00 15.68 238 ALA B N 1
ATOM 4213 C CA . ALA B 1 239 ? 64.061 -2.643 -1.762 1.00 13.44 238 ALA B CA 1
ATOM 4214 C C . ALA B 1 239 ? 63.750 -3.867 -2.654 1.00 15.67 238 ALA B C 1
ATOM 4215 O O . ALA B 1 239 ? 64.456 -4.882 -2.685 1.00 21.59 238 ALA B O 1
ATOM 4217 N N . VAL B 1 240 ? 62.684 -3.823 -3.387 1.00 11.64 239 VAL B N 1
ATOM 4218 C CA . VAL B 1 240 ? 62.277 -4.861 -4.304 1.00 12.91 239 VAL B CA 1
ATOM 4219 C C . VAL B 1 240 ? 62.002 -4.202 -5.659 1.00 11.42 239 VAL B C 1
ATOM 4220 O O . VAL B 1 240 ? 60.905 -3.634 -5.851 1.00 13.30 239 VAL B O 1
ATOM 4224 N N . PRO B 1 241 ? 62.923 -4.244 -6.609 1.00 11.07 240 PRO B N 1
ATOM 4225 C CA . PRO B 1 241 ? 62.667 -3.588 -7.898 1.00 11.40 240 PRO B CA 1
ATOM 4226 C C . PRO B 1 241 ? 61.482 -4.184 -8.607 1.00 10.27 240 PRO B C 1
ATOM 4227 O O . PRO B 1 241 ? 61.172 -5.366 -8.538 1.00 11.58 240 PRO B O 1
ATOM 4231 N N . MET B 1 242 ? 60.841 -3.314 -9.414 1.00 10.54 241 MET B N 1
ATOM 4232 C CA . MET B 1 242 ? 59.688 -3.704 -10.269 1.00 11.12 241 MET B CA 1
ATOM 4233 C C . MET B 1 242 ? 60.292 -4.276 -11.588 1.00 10.99 241 MET B C 1
ATOM 4234 O O . MET B 1 242 ? 60.466 -3.569 -12.565 1.00 12.66 241 MET B O 1
ATOM 4239 N N . GLN B 1 243 ? 60.642 -5.548 -11.535 1.00 11.46 242 GLN B N 1
ATOM 4240 C CA . GLN B 1 243 ? 61.419 -6.102 -12.654 1.00 12.99 242 GLN B CA 1
ATOM 4241 C C . GLN B 1 243 ? 60.573 -6.252 -13.936 1.00 11.71 242 GLN B C 1
ATOM 4242 O O . GLN B 1 243 ? 61.135 -6.173 -15.034 1.00 12.98 242 GLN B O 1
ATOM 4248 N N . HIS B 1 244 ? 59.257 -6.510 -13.823 1.00 10.60 243 HIS B N 1
ATOM 4249 C CA . HIS B 1 244 ? 58.431 -6.759 -14.968 1.00 9.55 243 HIS B CA 1
ATOM 4250 C C . HIS B 1 244 ? 56.989 -6.606 -14.577 1.00 9.27 243 HIS B C 1
ATOM 4251 O O . HIS B 1 244 ? 56.613 -6.774 -13.387 1.00 10.23 243 HIS B O 1
ATOM 4258 N N . ASN B 1 245 ? 56.122 -6.360 -15.584 1.00 8.70 244 ASN B N 1
ATOM 4259 C CA . ASN B 1 245 ? 54.695 -6.227 -15.313 1.00 8.74 244 ASN B CA 1
ATOM 4260 C C . ASN B 1 245 ? 53.891 -6.480 -16.593 1.00 9.03 244 ASN B C 1
ATOM 4261 O O . ASN B 1 245 ? 52.804 -5.913 -16.737 1.00 9.13 244 ASN B O 1
ATOM 4266 N N . ASN B 1 246 ? 54.394 -7.347 -17.459 1.00 9.37 245 ASN B N 1
ATOM 4267 C CA . ASN B 1 246 ? 53.671 -7.676 -18.673 1.00 10.00 245 ASN B CA 1
ATOM 4268 C C . ASN B 1 246 ? 52.974 -9.017 -18.595 1.00 10.61 245 ASN B C 1
ATOM 4269 O O . ASN B 1 246 ? 53.578 -10.000 -18.171 1.00 14.86 245 ASN B O 1
ATOM 4274 N N . ARG B 1 247 ? 51.743 -9.081 -19.026 1.00 10.31 246 ARG B N 1
ATOM 4275 C CA . ARG B 1 247 ? 50.998 -10.351 -19.017 1.00 11.81 246 ARG B CA 1
ATOM 4276 C C . ARG B 1 247 ? 51.310 -11.121 -20.313 1.00 11.83 246 ARG B C 1
ATOM 4277 O O . ARG B 1 247 ? 51.441 -10.463 -21.368 1.00 11.91 246 ARG B O 1
ATOM 4285 N N . PRO B 1 248 ? 51.404 -12.455 -20.272 1.00 11.93 247 PRO B N 1
ATOM 4286 C CA . PRO B 1 248 ? 51.520 -13.203 -21.552 1.00 13.07 247 PRO B CA 1
ATOM 4287 C C . PRO B 1 248 ? 50.309 -12.946 -22.431 1.00 12.11 247 PRO B C 1
ATOM 4288 O O . PRO B 1 248 ? 49.175 -12.612 -22.004 1.00 12.99 247 PRO B O 1
ATOM 4292 N N . THR B 1 249 ? 50.499 -13.193 -23.732 1.00 12.46 248 THR B N 1
ATOM 4293 C CA . THR B 1 249 ? 49.432 -13.115 -24.666 1.00 11.04 248 THR B CA 1
ATOM 4294 C C . THR B 1 249 ? 48.408 -14.256 -24.499 1.00 13.20 248 THR B C 1
ATOM 4295 O O . THR B 1 249 ? 48.782 -15.356 -24.041 1.00 14.05 248 THR B O 1
ATOM 4299 N N . GLN B 1 250 ? 47.151 -13.940 -24.788 1.00 13.41 249 GLN B N 1
ATOM 4300 C CA . GLN B 1 250 ? 46.009 -14.824 -24.436 1.00 14.13 249 GLN B CA 1
ATOM 4301 C C . GLN B 1 250 ? 45.347 -15.261 -25.677 1.00 13.96 249 GLN B C 1
ATOM 4302 O O . GLN B 1 250 ? 45.411 -14.644 -26.750 1.00 15.53 249 GLN B O 1
ATOM 4308 N N . PRO B 1 251 ? 44.547 -16.384 -25.608 1.00 15.76 250 PRO B N 1
ATOM 4309 C CA . PRO B 1 251 ? 43.951 -16.928 -26.839 1.00 18.09 250 PRO B CA 1
ATOM 4310 C C . PRO B 1 251 ? 42.970 -15.991 -27.485 1.00 15.47 250 PRO B C 1
ATOM 4311 O O . PRO B 1 251 ? 42.140 -15.367 -26.773 1.00 15.32 250 PRO B O 1
ATOM 4315 N N . LEU B 1 252 ? 42.918 -15.896 -28.801 1.00 19.76 251 LEU B N 1
ATOM 4316 C CA . LEU B 1 252 ? 42.012 -15.054 -29.571 1.00 19.65 251 LEU B CA 1
ATOM 4317 C C . LEU B 1 252 ? 40.568 -15.490 -29.411 1.00 16.93 251 LEU B C 1
ATOM 4318 O O . LEU B 1 252 ? 39.671 -14.641 -29.441 1.00 18.76 251 LEU B O 1
ATOM 4323 N N . LYS B 1 253 ? 40.339 -16.807 -29.348 1.00 20.36 252 LYS B N 1
ATOM 4324 C CA . LYS B 1 253 ? 39.001 -17.316 -29.058 1.00 21.84 252 LYS B CA 1
ATOM 4325 C C . LYS B 1 253 ? 38.066 -16.783 -30.109 1.00 22.70 252 LYS B C 1
ATOM 4326 O O . LYS B 1 253 ? 36.879 -16.503 -29.854 1.00 23.61 252 LYS B O 1
ATOM 4332 N N . GLY B 1 254 ? 38.509 -16.809 -31.369 1.00 23.66 253 GLY B N 1
ATOM 4333 C CA . GLY B 1 254 ? 37.585 -16.421 -32.480 1.00 23.07 253 GLY B CA 1
ATOM 4334 C C . GLY B 1 254 ? 37.414 -14.998 -32.769 1.00 22.87 253 GLY B C 1
ATOM 4335 O O . GLY B 1 254 ? 36.645 -14.677 -33.660 1.00 25.19 253 GLY B O 1
ATOM 4336 N N . ARG B 1 255 ? 38.012 -14.077 -31.949 1.00 18.51 254 ARG B N 1
ATOM 4337 C CA . ARG B 1 255 ? 37.925 -12.651 -32.284 1.00 18.05 254 ARG B CA 1
ATOM 4338 C C . ARG B 1 255 ? 38.678 -12.305 -33.570 1.00 18.24 254 ARG B C 1
ATOM 4339 O O . ARG B 1 255 ? 39.592 -13.081 -34.025 1.00 22.97 254 ARG B O 1
ATOM 4347 N N . THR B 1 256 ? 38.224 -11.227 -34.203 1.00 18.44 255 THR B N 1
ATOM 4348 C CA . THR B 1 256 ? 38.947 -10.721 -35.369 1.00 19.80 255 THR B CA 1
ATOM 4349 C C . THR B 1 256 ? 39.692 -9.412 -35.074 1.00 18.57 255 THR B C 1
ATOM 4350 O O . THR B 1 256 ? 39.094 -8.539 -34.428 1.00 20.73 255 THR B O 1
ATOM 4354 N N . VAL B 1 257 ? 40.972 -9.385 -35.419 1.00 17.03 256 VAL B N 1
ATOM 4355 C CA . VAL B 1 257 ? 41.746 -8.170 -35.277 1.00 14.58 256 VAL B CA 1
ATOM 4356 C C . VAL B 1 257 ? 41.561 -7.456 -36.618 1.00 14.19 256 VAL B C 1
ATOM 4357 O O . VAL B 1 257 ? 41.883 -8.008 -37.661 1.00 17.34 256 VAL B O 1
ATOM 4361 N N . ARG B 1 258 ? 40.988 -6.254 -36.565 1.00 14.51 257 ARG B N 1
ATOM 4362 C CA . ARG B 1 258 ? 40.839 -5.395 -37.717 1.00 15.59 257 ARG B CA 1
ATOM 4363 C C . ARG B 1 258 ? 41.983 -4.483 -37.932 1.00 13.77 257 ARG B C 1
ATOM 4364 O O . ARG B 1 258 ? 42.531 -4.010 -36.974 1.00 16.47 257 ARG B O 1
ATOM 4372 N N . ALA B 1 259 ? 42.317 -4.195 -39.171 1.00 15.62 258 ALA B N 1
ATOM 4373 C CA . ALA B 1 259 ? 43.350 -3.245 -39.542 1.00 15.21 258 ALA B CA 1
ATOM 4374 C C . ALA B 1 259 ? 42.756 -2.035 -40.168 1.00 16.49 258 ALA B C 1
ATOM 4375 O O . ALA B 1 259 ? 41.867 -2.134 -41.038 1.00 17.60 258 ALA B O 1
ATOM 4377 N N . SER B 1 260 ? 43.322 -0.870 -39.841 1.00 16.28 259 SER B N 1
ATOM 4378 C CA . SER B 1 260 ? 42.910 0.375 -40.418 1.00 15.89 259 SER B CA 1
ATOM 4379 C C . SER B 1 260 ? 43.639 0.638 -41.766 1.00 17.83 259 SER B C 1
ATOM 4380 O O . SER B 1 260 ? 43.375 1.655 -42.437 1.00 21.33 259 SER B O 1
ATOM 4383 N N . PHE B 1 261 ? 44.545 -0.295 -42.183 1.00 17.27 260 PHE B N 1
ATOM 4384 C CA . PHE B 1 261 ? 45.431 0.076 -43.248 1.00 18.21 260 PHE B CA 1
ATOM 4385 C C . PHE B 1 261 ? 45.663 -1.233 -43.952 1.00 20.76 260 PHE B C 1
ATOM 4386 O O . PHE B 1 261 ? 46.305 -1.172 -45.078 1.00 27.12 260 PHE B O 1
#